Protein 3FG8 (pdb70)

Radius of gyration: 28.29 Å; Cα contacts (8 Å, |Δi|>4): 1380; chains: 6; bounding box: 75×80×68 Å

InterPro domains:
  IPR000014 PAS domain [PS50112] (116-186)
  IPR000014 PAS domain [SM00091] (118-184)
  IPR000014 PAS domain [cd00130] (130-193)
  IPR000160 GGDEF domain [PF00990] (242-393)
  IPR000160 GGDEF domain [PS50887] (269-399)
  IPR000160 GGDEF domain [SM00267] (231-398)
  IPR000160 GGDEF domain [TIGR00254] (240-396)
  IPR000160 GGDEF domain [cd01949] (243-396)
  IPR013655 PAS fold 3 [PF08447] (23-107)
  IPR013656 PAS fold 4 [PF08448] (124-224)
  IPR029787 Nucleotide cyclase [SSF55073] (247-397)
  IPR035965 PAS domain superfamily [SSF55785] (118-192)
  IPR043128 Reverse transcriptase/Diguanylate cyclase domain [G3DSA:3.30.70.270] (225-397)
  IPR052155 Bacterial biofilm regulation/maintenance [PTHR44757] (115-394)

B-factor: mean 17.03, std 8.34, range [2.69, 84.42]

Secondary structure (DSSP, 8-state):
----SSS-TT-B--B-TT-BB----HHHHHHHT--HHHHTTSBHHHH-GGGTTSHHHHHHHHHHHH---EEEEE--SSS---EEEEEEEETTEEEEEEEE-S--/---SSS-TT-B--B-TT-BB----HHHHHHHT--HHHHTTSBHHHHSGGGTTSHHHHHHHHHHHH---EEEEE--SSS---EEEEEEEETTEEEEEEEE-TT-/-----SSS-TT-B--B-TT-BB----HHHHHHHT--HHHHTTSBHHHHSGGGTTSHHHHHHHHHHHHSS-EEEEE--SSS---EEEEEEEETTEEEEEEEE--/----SSS-TT-B--B-TT-BB----HHHHHHHT--HHHHTTSBHHHH-GGGTTSHHHHHHHHHHHH-S-EEEEE--SSS---EEEEEEEETTEEEEEEEE-TT-/----SSS-TT-B--B-TT-BB----HHHHHHHT--HHHHTTSBHHHH-GGGTTSHHHHHHHHHHHH-S-EEEEE--SSS---EEEEEEE-SSSEEEEEEE---/---SSS-TT-B--B-TT-BB----HHHHHHHT--HHHHTTSBHHHHSGGGTTSHHHHHHHHHHHH---EEEEE--SSS---EEEEEEEETTEEEEEEEE-TT-

Solvent-accessible surface area: 30396 Å² total

Structure (mmCIF, N/CA/C/O backbone):
data_3FG8
#
_entry.id   3FG8
#
_cell.length_a   149.695
_cell.length_b   55.889
_cell.length_c   101.856
_cell.angle_alpha   90.00
_cell.angle_beta   132.61
_cell.angle_gamma   90.00
#
_symmetry.space_group_name_H-M   'C 1 2 1'
#
loop_
_entity.id
_entity.type
_entity.pdbx_description
1 polymer 'uncharacterized protein RHA05790'
2 non-polymer '(3R)-3-(phosphonooxy)butanoic acid'
3 water water
#
loop_
_atom_site.group_PDB
_atom_site.id
_atom_site.type_symbol
_atom_site.label_atom_id
_atom_site.label_alt_id
_atom_site.label_comp_id
_atom_site.label_asym_id
_atom_site.label_entity_id
_atom_site.label_seq_id
_atom_site.pdbx_PDB_ins_code
_atom_site.Cartn_x
_atom_site.Cartn_y
_atom_site.Cartn_z
_atom_site.occupancy
_atom_site.B_iso_or_equiv
_atom_site.auth_seq_id
_atom_site.auth_comp_id
_atom_site.auth_asym_id
_atom_site.auth_atom_id
_atom_site.pdbx_PDB_model_num
ATOM 1 N N . GLY A 1 13 ? 81.020 24.682 24.359 1.00 26.14 119 GLY A N 1
ATOM 2 C CA . GLY A 1 13 ? 80.288 23.369 24.537 1.00 24.17 119 GLY A CA 1
ATOM 3 C C . GLY A 1 13 ? 79.673 23.264 25.920 1.00 23.85 119 GLY A C 1
ATOM 4 O O . GLY A 1 13 ? 80.090 22.454 26.747 1.00 24.99 119 GLY A O 1
ATOM 5 N N . ARG A 1 14 ? 78.655 24.082 26.170 1.00 22.09 120 ARG A N 1
ATOM 6 C CA . ARG A 1 14 ? 78.135 24.279 27.509 1.00 19.57 120 ARG A CA 1
ATOM 7 C C . ARG A 1 14 ? 76.667 23.915 27.588 1.00 18.21 120 ARG A C 1
ATOM 8 O O . ARG A 1 14 ? 75.803 24.730 27.941 1.00 18.48 120 ARG A O 1
ATOM 16 N N . GLU A 1 15 ? 76.381 22.687 27.205 1.00 16.75 121 GLU A N 1
ATOM 17 C CA . GLU A 1 15 ? 75.007 22.223 27.205 1.00 15.06 121 GLU A CA 1
ATOM 18 C C . GLU A 1 15 ? 74.474 22.193 28.631 1.00 14.32 121 GLU A C 1
ATOM 19 O O . GLU A 1 15 ? 75.232 21.896 29.594 1.00 15.27 121 GLU A O 1
ATOM 25 N N . ASN A 1 16 ? 73.171 22.424 28.782 1.00 12.83 122 ASN A N 1
ATOM 26 C CA . ASN A 1 16 ? 72.505 22.368 30.070 1.00 12.65 122 ASN A CA 1
ATOM 27 C C . ASN A 1 16 ? 71.074 21.803 29.911 1.00 11.56 122 ASN A C 1
ATOM 28 O O . ASN A 1 16 ? 70.697 21.363 28.796 1.00 10.58 122 ASN A O 1
ATOM 33 N N . LEU A 1 17 ? 70.289 21.766 30.989 1.00 11.87 123 LEU A N 1
ATOM 34 C CA . LEU A 1 17 ? 68.962 21.151 30.927 1.00 12.06 123 LEU A CA 1
ATOM 35 C C . LEU A 1 17 ? 68.056 21.763 29.873 1.00 12.13 123 LEU A C 1
ATOM 36 O O . LEU A 1 17 ? 67.225 21.060 29.322 1.00 12.41 123 LEU A O 1
ATOM 41 N N . TYR A 1 18 ? 68.218 23.068 29.616 1.00 11.80 124 TYR A N 1
ATOM 42 C CA . TYR A 1 18 ? 67.422 23.749 28.599 1.00 11.08 124 TYR A CA 1
ATOM 43 C C . TYR A 1 18 ? 68.028 23.609 27.211 1.00 10.75 124 TYR A C 1
ATOM 44 O O . TYR A 1 18 ? 67.326 23.258 26.284 1.00 12.78 124 TYR A O 1
ATOM 53 N N . PHE A 1 19 ? 69.308 23.927 27.051 1.00 10.42 125 PHE A N 1
ATOM 54 C CA . PHE A 1 19 ? 69.933 23.762 25.744 1.00 9.65 125 PHE A CA 1
ATOM 55 C C . PHE A 1 19 ? 70.722 22.467 25.772 1.00 9.32 125 PHE A C 1
ATOM 56 O O . PHE A 1 19 ? 71.893 22.464 26.184 1.00 9.31 125 PHE A O 1
ATOM 64 N N . GLN A 1 20 ? 70.094 21.343 25.383 1.00 8.91 126 GLN A N 1
ATOM 65 C CA . GLN A 1 20 ? 70.727 20.056 25.590 1.00 8.84 126 GLN A CA 1
ATOM 66 C C . GLN A 1 20 ? 71.711 19.659 24.487 1.00 9.34 126 GLN A C 1
ATOM 67 O O . GLN A 1 20 ? 72.484 18.716 24.650 1.00 8.81 126 GLN A O 1
ATOM 73 N N . GLY A 1 21 ? 71.671 20.373 23.365 1.00 10.34 127 GLY A N 1
ATOM 74 C CA . GLY A 1 21 ? 72.555 20.073 22.226 1.00 12.13 127 GLY A CA 1
ATOM 75 C C . GLY A 1 21 ? 72.526 18.634 21.738 1.00 13.09 127 GLY A C 1
ATOM 76 O O . GLY A 1 21 ? 73.566 18.097 21.304 1.00 14.13 127 GLY A O 1
ATOM 77 N N . GLY A 1 22 ? 71.356 17.997 21.828 1.00 12.20 128 GLY A N 1
ATOM 78 C CA . GLY A 1 22 ? 71.187 16.606 21.359 1.00 13.77 128 GLY A CA 1
ATOM 79 C C . GLY A 1 22 ? 71.845 15.569 22.252 1.00 13.43 128 GLY A C 1
ATOM 80 O O . GLY A 1 22 ? 71.976 14.382 21.852 1.00 13.96 128 GLY A O 1
ATOM 81 N N . LEU A 1 23 ? 72.261 15.989 23.451 1.00 12.04 129 LEU A N 1
ATOM 82 C CA . LEU A 1 23 ? 72.962 15.079 24.374 1.00 10.72 129 LEU A CA 1
ATOM 83 C C . LEU A 1 23 ? 72.015 14.417 25.369 1.00 10.13 129 LEU A C 1
ATOM 84 O O . LEU A 1 23 ? 70.920 14.909 25.613 1.00 10.52 129 LEU A O 1
ATOM 89 N N . GLY A 1 24 ? 72.438 13.271 25.912 1.00 9.92 130 GLY A N 1
ATOM 90 C CA . GLY A 1 24 ? 71.682 12.606 26.976 1.00 9.82 130 GLY A CA 1
ATOM 91 C C . GLY A 1 24 ? 71.824 13.339 28.308 1.00 10.50 130 GLY A C 1
ATOM 92 O O . GLY A 1 24 ? 72.921 13.697 28.703 1.00 10.37 130 GLY A O 1
ATOM 93 N N . PHE A 1 25 ? 70.699 13.565 28.970 1.00 8.65 131 PHE A N 1
ATOM 94 C CA . PHE A 1 25 ? 70.658 14.312 30.244 1.00 9.75 131 PHE A CA 1
ATOM 95 C C . PHE A 1 25 ? 69.824 13.520 31.217 1.00 9.55 131 PHE A C 1
ATOM 96 O O . PHE A 1 25 ? 68.789 12.956 30.850 1.00 9.63 131 PHE A O 1
ATOM 112 N N . ALA A 1 27 ? 68.497 14.251 35.526 1.00 9.19 133 ALA A N 1
ATOM 113 C CA . ALA A 1 27 ? 68.564 15.046 36.747 1.00 9.71 133 ALA A CA 1
ATOM 114 C C . ALA A 1 27 ? 68.156 14.190 37.957 1.00 10.68 133 ALA A C 1
ATOM 115 O O . ALA A 1 27 ? 67.231 13.378 37.861 1.00 10.82 133 ALA A O 1
ATOM 117 N N . LEU A 1 28 ? 68.857 14.399 39.075 1.00 10.26 134 LEU A N 1
ATOM 118 C CA . LEU A 1 28 ? 68.624 13.686 40.323 1.00 9.27 134 LEU A CA 1
ATOM 119 C C . LEU A 1 28 ? 68.269 14.692 41.412 1.00 9.63 134 LEU A C 1
ATOM 120 O O . LEU A 1 28 ? 68.915 15.749 41.544 1.00 11.28 134 LEU A O 1
ATOM 125 N N . ASP A 1 29 ? 67.307 14.322 42.235 1.00 8.98 135 ASP A N 1
ATOM 126 C CA . ASP A 1 29 ? 66.989 15.110 43.411 1.00 10.56 135 ASP A CA 1
ATOM 127 C C . ASP A 1 29 ? 67.951 14.874 44.570 1.00 10.89 135 ASP A C 1
ATOM 128 O O . ASP A 1 29 ? 68.954 14.186 44.422 1.00 9.75 135 ASP A O 1
ATOM 133 N N A GLU A 1 30 ? 67.641 15.434 45.738 0.50 10.85 136 GLU A N 1
ATOM 134 N N B GLU A 1 30 ? 67.669 15.475 45.723 0.50 10.70 136 GLU A N 1
ATOM 135 C CA A GLU A 1 30 ? 68.539 15.340 46.890 0.50 11.86 136 GLU A CA 1
ATOM 136 C CA B GLU A 1 30 ? 68.582 15.338 46.848 0.50 11.56 136 GLU A CA 1
ATOM 137 C C A GLU A 1 30 ? 68.545 13.979 47.609 0.50 11.59 136 GLU A C 1
ATOM 138 C C B GLU A 1 30 ? 68.802 13.880 47.258 0.50 11.37 136 GLU A C 1
ATOM 139 O O A GLU A 1 30 ? 69.215 13.792 48.629 0.50 12.10 136 GLU A O 1
ATOM 140 O O B GLU A 1 30 ? 69.906 13.523 47.689 0.50 12.09 136 GLU A O 1
ATOM 151 N N . ASP A 1 31 ? 67.767 13.046 47.087 1.00 10.85 137 ASP A N 1
ATOM 152 C CA . ASP A 1 31 ? 67.810 11.666 47.505 1.00 10.98 137 ASP A CA 1
ATOM 153 C C . ASP A 1 31 ? 68.385 10.801 46.406 1.00 10.41 137 ASP A C 1
ATOM 154 O O . ASP A 1 31 ? 68.364 9.565 46.498 1.00 12.11 137 ASP A O 1
ATOM 159 N N . LEU A 1 32 ? 68.892 11.462 45.368 1.00 10.27 138 LEU A N 1
ATOM 160 C CA . LEU A 1 32 ? 69.425 10.826 44.170 1.00 11.26 138 LEU A CA 1
ATOM 161 C C . LEU A 1 32 ? 68.355 9.987 43.432 1.00 9.97 138 LEU A C 1
ATOM 162 O O . LEU A 1 32 ? 68.671 8.993 42.733 1.00 10.61 138 LEU A O 1
ATOM 167 N N . ARG A 1 33 ? 67.100 10.409 43.560 1.00 8.96 139 ARG A N 1
ATOM 168 C CA A ARG A 1 33 ? 66.009 9.838 42.776 0.50 9.66 139 ARG A CA 1
ATOM 169 C CA B ARG A 1 33 ? 66.016 9.823 42.769 0.50 9.76 139 ARG A CA 1
ATOM 170 C C . ARG A 1 33 ? 66.045 10.480 41.403 1.00 9.27 139 ARG A C 1
ATOM 171 O O . ARG A 1 33 ? 66.332 11.676 41.266 1.00 9.24 139 ARG A O 1
ATOM 186 N N . ILE A 1 34 ? 65.802 9.683 40.372 1.00 9.35 140 ILE A N 1
ATOM 187 C CA . ILE A 1 34 ? 65.741 10.207 39.004 1.00 9.35 140 ILE A CA 1
ATOM 188 C C . ILE A 1 34 ? 64.475 11.014 38.813 1.00 10.45 140 ILE A C 1
ATOM 189 O O . ILE A 1 34 ? 63.368 10.444 38.830 1.00 12.07 140 ILE A O 1
ATOM 194 N N . ILE A 1 35 ? 64.611 12.332 38.650 1.00 9.66 141 ILE A N 1
ATOM 195 C CA . ILE A 1 35 ? 63.453 13.189 38.493 1.00 10.75 141 ILE A CA 1
ATOM 196 C C . ILE A 1 35 ? 63.278 13.710 37.065 1.00 10.72 141 ILE A C 1
ATOM 197 O O . ILE A 1 35 ? 62.244 14.297 36.739 1.00 10.88 141 ILE A O 1
ATOM 202 N N . TYR A 1 36 ? 64.284 13.481 36.232 1.00 9.86 142 TYR A N 1
ATOM 203 C CA . TYR A 1 36 ? 64.205 13.902 34.840 1.00 10.55 142 TYR A CA 1
ATOM 204 C C . TYR A 1 36 ? 65.151 13.043 34.062 1.00 8.75 142 TYR A C 1
ATOM 205 O O . TYR A 1 36 ? 66.300 12.845 34.476 1.00 9.46 142 TYR A O 1
ATOM 214 N N A VAL A 1 37 ? 64.684 12.548 32.919 0.50 9.35 143 VAL A N 1
ATOM 215 N N B VAL A 1 37 ? 64.712 12.539 32.909 0.50 8.65 143 VAL A N 1
ATOM 216 C CA A VAL A 1 37 ? 65.552 11.855 31.971 0.50 9.95 143 VAL A CA 1
ATOM 217 C CA B VAL A 1 37 ? 65.637 11.838 32.000 0.50 8.32 143 VAL A CA 1
ATOM 218 C C A VAL A 1 37 ? 65.084 12.177 30.571 0.50 9.42 143 VAL A C 1
ATOM 219 C C B VAL A 1 37 ? 65.152 11.934 30.555 0.50 8.66 143 VAL A C 1
ATOM 220 O O A VAL A 1 37 ? 63.865 12.245 30.333 0.50 8.55 143 VAL A O 1
ATOM 221 O O B VAL A 1 37 ? 63.996 11.607 30.272 0.50 7.94 143 VAL A O 1
ATOM 228 N N . ASN A 1 38 ? 66.025 12.382 29.643 1.00 8.43 144 ASN A N 1
ATOM 229 C CA . ASN A 1 38 ? 65.603 12.590 28.258 1.00 9.18 144 ASN A CA 1
ATOM 230 C C . ASN A 1 38 ? 65.709 11.299 27.434 1.00 9.42 144 ASN A C 1
ATOM 231 O O . ASN A 1 38 ? 66.229 10.246 27.922 1.00 9.77 144 ASN A O 1
ATOM 236 N N . SER A 1 39 ? 65.207 11.334 26.212 1.00 8.92 145 SER A N 1
ATOM 237 C CA . SER A 1 39 ? 65.227 10.097 25.375 1.00 11.35 145 SER A CA 1
ATOM 238 C C . SER A 1 39 ? 66.626 9.599 25.067 1.00 10.57 145 SER A C 1
ATOM 239 O O . SER A 1 39 ? 66.857 8.374 25.026 1.00 10.90 145 SER A O 1
ATOM 242 N N . GLY A 1 40 ? 67.552 10.502 24.796 1.00 11.17 146 GLY A N 1
ATOM 243 C CA . GLY A 1 40 ? 68.929 10.042 24.490 1.00 10.92 146 GLY A CA 1
ATOM 244 C C . GLY A 1 40 ? 69.555 9.257 25.652 1.00 11.08 146 GLY A C 1
ATOM 245 O O . GLY A 1 40 ? 70.271 8.254 25.431 1.00 11.12 146 GLY A O 1
ATOM 246 N N . CYS A 1 41 ? 69.329 9.742 26.877 1.00 10.15 147 CYS A N 1
ATOM 247 C CA . CYS A 1 41 ? 69.808 9.058 28.094 1.00 10.68 147 CYS A CA 1
ATOM 248 C C . CYS A 1 41 ? 69.174 7.668 28.222 1.00 10.58 147 CYS A C 1
ATOM 249 O O . CYS A 1 41 ? 69.856 6.678 28.545 1.00 8.95 147 CYS A O 1
ATOM 252 N N . LEU A 1 42 ? 67.871 7.598 27.945 1.00 9.02 148 LEU A N 1
ATOM 253 C CA . LEU A 1 42 ? 67.147 6.293 28.036 1.00 8.74 148 LEU A CA 1
ATOM 254 C C . LEU A 1 42 ? 67.655 5.313 27.019 1.00 8.73 148 LEU A C 1
ATOM 255 O O . LEU A 1 42 ? 67.809 4.114 27.340 1.00 9.04 148 LEU A O 1
ATOM 260 N N . ARG A 1 43 ? 67.906 5.790 25.785 1.00 8.74 149 ARG A N 1
ATOM 261 C CA . ARG A 1 43 ? 68.428 4.874 24.755 1.00 8.54 149 ARG A CA 1
ATOM 262 C C . ARG A 1 43 ? 69.808 4.384 25.152 1.00 10.06 149 ARG A C 1
ATOM 263 O O . ARG A 1 43 ? 70.130 3.206 24.950 1.00 9.16 149 ARG A O 1
ATOM 271 N N . HIS A 1 44 ? 70.618 5.280 25.719 1.00 8.25 150 HIS A N 1
ATOM 272 C CA . HIS A 1 44 ? 71.974 4.915 26.163 1.00 9.61 150 HIS A CA 1
ATOM 273 C C . HIS A 1 44 ? 71.973 3.768 27.180 1.00 9.43 150 HIS A C 1
ATOM 274 O O . HIS A 1 44 ? 72.703 2.771 27.023 1.00 9.28 150 HIS A O 1
ATOM 281 N N . VAL A 1 45 ? 71.143 3.883 28.208 1.00 8.02 151 VAL A N 1
ATOM 282 C CA . VAL A 1 45 ? 71.057 2.824 29.205 1.00 10.48 151 VAL A CA 1
ATOM 283 C C . VAL A 1 45 ? 70.136 1.673 28.786 1.00 11.45 151 VAL A C 1
ATOM 284 O O . VAL A 1 45 ? 70.110 0.618 29.474 1.00 13.62 151 VAL A O 1
ATOM 288 N N A ARG A 1 46 ? 69.416 1.858 27.671 0.50 10.73 152 ARG A N 1
ATOM 289 N N B ARG A 1 46 ? 69.378 1.871 27.706 0.50 10.10 152 ARG A N 1
ATOM 290 C CA A ARG A 1 46 ? 68.504 0.860 27.053 0.50 10.73 152 ARG A CA 1
ATOM 291 C CA B ARG A 1 46 ? 68.489 0.844 27.154 0.50 9.66 152 ARG A CA 1
ATOM 292 C C A ARG A 1 46 ? 67.295 0.520 27.939 0.50 11.01 152 ARG A C 1
ATOM 293 C C B ARG A 1 46 ? 67.377 0.538 28.176 0.50 9.92 152 ARG A C 1
ATOM 294 O O A ARG A 1 46 ? 66.874 -0.637 28.012 0.50 10.70 152 ARG A O 1
ATOM 295 O O B ARG A 1 46 ? 67.146 -0.615 28.570 0.50 9.61 152 ARG A O 1
ATOM 310 N N A ARG A 1 47 ? 66.726 1.555 28.567 0.50 10.39 153 ARG A N 1
ATOM 311 N N B ARG A 1 47 ? 66.692 1.604 28.589 0.50 9.36 153 ARG A N 1
ATOM 312 C CA A ARG A 1 47 ? 65.600 1.418 29.504 0.50 11.23 153 ARG A CA 1
ATOM 313 C CA B ARG A 1 47 ? 65.606 1.524 29.567 0.50 10.33 153 ARG A CA 1
ATOM 314 C C A ARG A 1 47 ? 64.441 2.336 29.127 0.50 11.04 153 ARG A C 1
ATOM 315 C C B ARG A 1 47 ? 64.422 2.376 29.123 0.50 10.48 153 ARG A C 1
ATOM 316 O O A ARG A 1 47 ? 64.639 3.311 28.421 0.50 11.14 153 ARG A O 1
ATOM 317 O O B ARG A 1 47 ? 64.579 3.310 28.352 0.50 10.71 153 ARG A O 1
ATOM 332 N N . SER A 1 48 ? 63.233 2.042 29.616 1.00 11.90 154 SER A N 1
ATOM 333 C CA A SER A 1 48 ? 62.101 2.940 29.399 0.50 11.62 154 SER A CA 1
ATOM 334 C CA B SER A 1 48 ? 62.044 2.863 29.433 0.50 11.39 154 SER A CA 1
ATOM 335 C C . SER A 1 48 ? 62.008 3.960 30.529 1.00 11.87 154 SER A C 1
ATOM 336 O O . SER A 1 48 ? 62.527 3.755 31.624 1.00 13.70 154 SER A O 1
ATOM 341 N N . ARG A 1 49 ? 61.360 5.072 30.242 1.00 12.23 155 ARG A N 1
ATOM 342 C CA . ARG A 1 49 ? 61.219 6.161 31.219 1.00 12.94 155 ARG A CA 1
ATOM 343 C C . ARG A 1 49 ? 60.541 5.665 32.490 1.00 13.63 155 ARG A C 1
ATOM 344 O O . ARG A 1 49 ? 61.002 6.003 33.596 1.00 12.59 155 ARG A O 1
ATOM 352 N N . ASP A 1 50 ? 59.500 4.834 32.364 1.00 13.09 156 ASP A N 1
ATOM 353 C CA A ASP A 1 50 ? 58.773 4.309 33.533 0.50 14.41 156 ASP A CA 1
ATOM 354 C CA B ASP A 1 50 ? 58.822 4.407 33.593 0.50 14.17 156 ASP A CA 1
ATOM 355 C C . ASP A 1 50 ? 59.621 3.440 34.465 1.00 14.50 156 ASP A C 1
ATOM 356 O O . ASP A 1 50 ? 59.327 3.303 35.647 1.00 15.85 156 ASP A O 1
ATOM 365 N N . GLU A 1 51 ? 60.662 2.817 33.927 1.00 13.34 157 GLU A N 1
ATOM 366 C CA . GLU A 1 51 ? 61.573 2.002 34.728 1.00 14.87 157 GLU A CA 1
ATOM 367 C C . GLU A 1 51 ? 62.495 2.840 35.605 1.00 13.97 157 GLU A C 1
ATOM 368 O O . GLU A 1 51 ? 62.968 2.373 36.654 1.00 12.89 157 GLU A O 1
ATOM 374 N N . LEU A 1 52 ? 62.798 4.057 35.162 1.00 12.05 158 LEU A N 1
ATOM 375 C CA . LEU A 1 52 ? 63.779 4.879 35.886 1.00 11.92 158 LEU A CA 1
ATOM 376 C C . LEU A 1 52 ? 63.195 6.022 36.675 1.00 11.12 158 LEU A C 1
ATOM 377 O O . LEU A 1 52 ? 63.731 6.351 37.730 1.00 10.24 158 LEU A O 1
ATOM 382 N N . LEU A 1 53 ? 62.153 6.690 36.150 1.00 10.47 159 LEU A N 1
ATOM 383 C CA . LEU A 1 53 ? 61.633 7.897 36.844 1.00 10.58 159 LEU A CA 1
ATOM 384 C C . LEU A 1 53 ? 61.180 7.636 38.283 1.00 10.63 159 LEU A C 1
ATOM 385 O O . LEU A 1 53 ? 60.461 6.694 38.550 1.00 10.08 159 LEU A O 1
ATOM 390 N N . GLY A 1 54 ? 61.636 8.479 39.216 1.00 10.23 160 GLY A N 1
ATOM 391 C CA . GLY A 1 54 ? 61.313 8.332 40.612 1.00 11.62 160 GLY A CA 1
ATOM 392 C C . GLY A 1 54 ? 62.098 7.298 41.390 1.00 12.94 160 GLY A C 1
ATOM 393 O O . GLY A 1 54 ? 61.813 7.074 42.583 1.00 13.48 160 GLY A O 1
ATOM 394 N N . ARG A 1 55 ? 63.004 6.579 40.725 1.00 11.34 161 ARG A N 1
ATOM 395 C CA . ARG A 1 55 ? 63.784 5.559 41.414 1.00 12.27 161 ARG A CA 1
ATOM 396 C C . ARG A 1 55 ? 65.153 6.120 41.819 1.00 11.07 161 ARG A C 1
ATOM 397 O O . ARG A 1 55 ? 65.719 6.983 41.133 1.00 11.14 161 ARG A O 1
ATOM 405 N N . VAL A 1 56 ? 65.660 5.623 42.935 1.00 11.26 162 VAL A N 1
ATOM 406 C CA . VAL A 1 56 ? 67.002 5.960 43.388 1.00 10.99 162 VAL A CA 1
ATOM 407 C C . VAL A 1 56 ? 67.981 5.409 42.362 1.00 11.48 162 VAL A C 1
ATOM 408 O O . VAL A 1 56 ? 67.888 4.224 41.977 1.00 10.91 162 VAL A O 1
ATOM 412 N N . VAL A 1 57 ? 68.880 6.269 41.882 1.00 9.94 163 VAL A N 1
ATOM 413 C CA . VAL A 1 57 ? 69.720 5.956 40.721 1.00 11.92 163 VAL A CA 1
ATOM 414 C C . VAL A 1 57 ? 70.533 4.672 40.945 1.00 12.06 163 VAL A C 1
ATOM 415 O O . VAL A 1 57 ? 70.664 3.854 40.025 1.00 11.46 163 VAL A O 1
ATOM 419 N N . THR A 1 58 ? 71.065 4.491 42.149 1.00 11.78 164 THR A N 1
ATOM 420 C CA . THR A 1 58 ? 71.874 3.291 42.438 1.00 13.93 164 THR A CA 1
ATOM 421 C C . THR A 1 58 ? 71.052 2.017 42.430 1.00 14.22 164 THR A C 1
ATOM 422 O O . THR A 1 58 ? 71.604 0.896 42.309 1.00 15.80 164 THR A O 1
ATOM 426 N N . GLU A 1 59 ? 69.737 2.141 42.570 1.00 13.59 165 GLU A N 1
ATOM 427 C CA . GLU A 1 59 ? 68.910 0.946 42.590 1.00 13.26 165 GLU A CA 1
ATOM 428 C C . GLU A 1 59 ? 68.628 0.449 41.184 1.00 12.65 165 GLU A C 1
ATOM 429 O O . GLU A 1 59 ? 68.632 -0.766 40.929 1.00 12.37 165 GLU A O 1
ATOM 435 N N . VAL A 1 60 ? 68.389 1.380 40.275 1.00 9.44 166 VAL A N 1
ATOM 436 C CA . VAL A 1 60 ? 67.996 0.997 38.917 1.00 8.62 166 VAL A CA 1
ATOM 437 C C . VAL A 1 60 ? 69.173 0.983 37.983 1.00 7.56 166 VAL A C 1
ATOM 438 O O . VAL A 1 60 ? 69.102 0.319 36.970 1.00 7.16 166 VAL A O 1
ATOM 442 N N . LEU A 1 61 ? 70.244 1.715 38.332 1.00 6.88 167 LEU A N 1
ATOM 443 C CA . LEU A 1 61 ? 71.487 1.725 37.561 1.00 8.88 167 LEU A CA 1
ATOM 444 C C . LEU A 1 61 ? 72.674 1.271 38.453 1.00 8.16 167 LEU A C 1
ATOM 445 O O . LEU A 1 61 ? 73.589 2.027 38.694 1.00 8.25 167 LEU A O 1
ATOM 450 N N . PRO A 1 62 ? 72.646 0.015 38.941 1.00 8.32 168 PRO A N 1
ATOM 451 C CA . PRO A 1 62 ? 73.602 -0.336 40.021 1.00 7.40 168 PRO A CA 1
ATOM 452 C C . PRO A 1 62 ? 75.043 -0.404 39.473 1.00 8.30 168 PRO A C 1
ATOM 453 O O . PRO A 1 62 ? 75.996 -0.292 40.252 1.00 9.64 168 PRO A O 1
ATOM 457 N N . GLU A 1 63 ? 75.189 -0.513 38.155 1.00 6.90 169 GLU A N 1
ATOM 458 C CA . GLU A 1 63 ? 76.534 -0.549 37.545 1.00 6.87 169 GLU A CA 1
ATOM 459 C C . GLU A 1 63 ? 77.285 0.752 37.862 1.00 7.15 169 GLU A C 1
ATOM 460 O O . GLU A 1 63 ? 78.504 0.785 37.828 1.00 7.19 169 GLU A O 1
ATOM 466 N N . THR A 1 64 ? 76.552 1.828 38.137 1.00 7.95 170 THR A N 1
ATOM 467 C CA . THR A 1 64 ? 77.223 3.112 38.454 1.00 8.89 170 THR A CA 1
ATOM 468 C C . THR A 1 64 ? 77.874 3.163 39.823 1.00 9.82 170 THR A C 1
ATOM 469 O O . THR A 1 64 ? 78.777 3.967 40.045 1.00 10.30 170 THR A O 1
ATOM 473 N N A GLN A 1 65 ? 77.424 2.313 40.737 0.50 10.25 171 GLN A N 1
ATOM 474 N N B GLN A 1 65 ? 77.399 2.342 40.756 0.50 10.39 171 GLN A N 1
ATOM 475 C CA A GLN A 1 65 ? 77.997 2.304 42.097 0.50 11.15 171 GLN A CA 1
ATOM 476 C CA B GLN A 1 65 ? 78.032 2.300 42.091 0.50 11.43 171 GLN A CA 1
ATOM 477 C C A GLN A 1 65 ? 79.432 1.751 42.115 0.50 11.52 171 GLN A C 1
ATOM 478 C C B GLN A 1 65 ? 79.472 1.875 41.940 0.50 11.58 171 GLN A C 1
ATOM 479 O O A GLN A 1 65 ? 79.699 0.663 41.580 0.50 12.45 171 GLN A O 1
ATOM 480 O O B GLN A 1 65 ? 79.772 0.988 41.123 0.50 12.12 171 GLN A O 1
ATOM 491 N N . GLY A 1 66 ? 80.354 2.517 42.711 1.00 11.23 172 GLY A N 1
ATOM 492 C CA . GLY A 1 66 ? 81.767 2.158 42.765 1.00 11.13 172 GLY A CA 1
ATOM 493 C C . GLY A 1 66 ? 82.508 2.498 41.475 1.00 10.90 172 GLY A C 1
ATOM 494 O O . GLY A 1 66 ? 83.645 2.076 41.303 1.00 12.59 172 GLY A O 1
ATOM 495 N N . SER A 1 67 ? 81.855 3.215 40.558 1.00 9.40 173 SER A N 1
ATOM 496 C CA . SER A 1 67 ? 82.437 3.564 39.267 1.00 8.70 173 SER A CA 1
ATOM 497 C C . SER A 1 67 ? 82.905 5.027 39.309 1.00 8.34 173 SER A C 1
ATOM 498 O O . SER A 1 67 ? 82.711 5.703 40.306 1.00 8.63 173 SER A O 1
ATOM 501 N N . TYR A 1 68 ? 83.463 5.505 38.187 1.00 8.51 174 TYR A N 1
ATOM 502 C CA . TYR A 1 68 ? 83.901 6.907 38.059 1.00 7.79 174 TYR A CA 1
ATOM 503 C C . TYR A 1 68 ? 82.713 7.823 38.295 1.00 7.91 174 TYR A C 1
ATOM 504 O O . TYR A 1 68 ? 82.881 8.948 38.784 1.00 7.78 174 TYR A O 1
ATOM 513 N N . PHE A 1 69 ? 81.507 7.345 37.951 1.00 7.38 175 PHE A N 1
ATOM 514 C CA . PHE A 1 69 ? 80.304 8.165 38.002 1.00 7.73 175 PHE A CA 1
ATOM 515 C C . PHE A 1 69 ? 79.866 8.416 39.457 1.00 7.82 175 PHE A C 1
ATOM 516 O O . PHE A 1 69 ? 79.399 9.480 39.796 1.00 7.72 175 PHE A O 1
ATOM 524 N N . ASP A 1 70 ? 80.064 7.401 40.289 1.00 7.27 176 ASP A N 1
ATOM 525 C CA . ASP A 1 70 ? 79.829 7.461 41.732 1.00 8.06 176 ASP A CA 1
ATOM 526 C C . ASP A 1 70 ? 80.731 8.597 42.295 1.00 7.77 176 ASP A C 1
ATOM 527 O O . ASP A 1 70 ? 80.244 9.572 42.933 1.00 7.71 176 ASP A O 1
ATOM 532 N N . ALA A 1 71 ? 82.023 8.526 41.994 1.00 8.04 177 ALA A N 1
ATOM 533 C CA . ALA A 1 71 ? 82.991 9.540 42.470 1.00 7.49 177 ALA A CA 1
ATOM 534 C C . ALA A 1 71 ? 82.598 10.930 41.936 1.00 8.54 177 ALA A C 1
ATOM 535 O O . ALA A 1 71 ? 82.687 11.926 42.670 1.00 8.71 177 ALA A O 1
ATOM 537 N N . LEU A 1 72 ? 82.203 10.988 40.669 1.00 7.35 178 LEU A N 1
ATOM 538 C CA . LEU A 1 72 ? 81.867 12.263 40.026 1.00 8.26 178 LEU A CA 1
ATOM 539 C C . LEU A 1 72 ? 80.700 12.938 40.765 1.00 8.40 178 LEU A C 1
ATOM 540 O O . LEU A 1 72 ? 80.789 14.134 41.118 1.00 7.33 178 LEU A O 1
ATOM 545 N N . CYS A 1 73 ? 79.634 12.176 41.032 1.00 7.40 179 CYS A N 1
ATOM 546 C CA . CYS A 1 73 ? 78.454 12.723 41.734 1.00 8.27 179 CYS A CA 1
ATOM 547 C C . CYS A 1 73 ? 78.785 13.098 43.154 1.00 8.06 179 CYS A C 1
ATOM 548 O O . CYS A 1 73 ? 78.288 14.141 43.664 1.00 6.99 179 CYS A O 1
ATOM 551 N N . ARG A 1 74 ? 79.588 12.280 43.836 1.00 5.95 180 ARG A N 1
ATOM 552 C CA A ARG A 1 74 ? 79.949 12.611 45.212 0.50 6.78 180 ARG A CA 1
ATOM 553 C CA B ARG A 1 74 ? 79.968 12.602 45.213 0.50 6.68 180 ARG A CA 1
ATOM 554 C C . ARG A 1 74 ? 80.677 13.938 45.302 1.00 6.83 180 ARG A C 1
ATOM 555 O O . ARG A 1 74 ? 80.417 14.736 46.209 1.00 6.37 180 ARG A O 1
ATOM 570 N N A LYS A 1 75 ? 81.558 14.182 44.339 0.50 7.72 181 LYS A N 1
ATOM 571 N N B LYS A 1 75 ? 81.577 14.190 44.353 0.25 7.19 181 LYS A N 1
ATOM 572 N N C LYS A 1 75 ? 81.547 14.220 44.339 0.25 7.34 181 LYS A N 1
ATOM 573 C CA A LYS A 1 75 ? 82.322 15.409 44.342 0.50 8.00 181 LYS A CA 1
ATOM 574 C CA B LYS A 1 75 ? 82.313 15.450 44.320 0.25 7.26 181 LYS A CA 1
ATOM 575 C CA C LYS A 1 75 ? 82.304 15.459 44.389 0.25 7.40 181 LYS A CA 1
ATOM 576 C C A LYS A 1 75 ? 81.445 16.646 44.128 0.50 8.13 181 LYS A C 1
ATOM 577 C C B LYS A 1 75 ? 81.410 16.656 44.155 0.25 7.54 181 LYS A C 1
ATOM 578 C C C LYS A 1 75 ? 81.419 16.674 44.149 0.25 7.63 181 LYS A C 1
ATOM 579 O O A LYS A 1 75 ? 81.715 17.691 44.737 0.50 7.29 181 LYS A O 1
ATOM 580 O O B LYS A 1 75 ? 81.630 17.685 44.804 0.25 7.12 181 LYS A O 1
ATOM 581 O O C LYS A 1 75 ? 81.656 17.728 44.746 0.25 7.19 181 LYS A O 1
ATOM 597 N N . VAL A 1 76 ? 80.406 16.537 43.287 1.00 7.27 182 VAL A N 1
ATOM 598 C CA . VAL A 1 76 ? 79.443 17.643 43.082 1.00 7.95 182 VAL A CA 1
ATOM 599 C C . VAL A 1 76 ? 78.682 17.875 44.384 1.00 8.13 182 VAL A C 1
ATOM 600 O O . VAL A 1 76 ? 78.479 19.027 44.801 1.00 8.45 182 VAL A O 1
ATOM 604 N N . LEU A 1 77 ? 78.247 16.788 45.019 1.00 6.81 183 LEU A N 1
ATOM 605 C CA . LEU A 1 77 ? 77.474 16.949 46.265 1.00 7.52 183 LEU A CA 1
ATOM 606 C C . LEU A 1 77 ? 78.314 17.517 47.391 1.00 8.08 183 LEU A C 1
ATOM 607 O O . LEU A 1 77 ? 77.814 18.290 48.223 1.00 9.46 183 LEU A O 1
ATOM 612 N N . ALA A 1 78 ? 79.608 17.187 47.416 1.00 7.48 184 ALA A N 1
ATOM 613 C CA . ALA A 1 78 ? 80.475 17.628 48.521 1.00 8.67 184 ALA A CA 1
ATOM 614 C C . ALA A 1 78 ? 81.046 19.037 48.340 1.00 9.63 184 ALA A C 1
ATOM 615 O O . ALA A 1 78 ? 81.356 19.693 49.323 1.00 8.46 184 ALA A O 1
ATOM 617 N N . THR A 1 79 ? 81.162 19.494 47.088 1.00 11.49 185 THR A N 1
ATOM 618 C CA . THR A 1 79 ? 81.825 20.779 46.804 1.00 11.87 185 THR A CA 1
ATOM 619 C C . THR A 1 79 ? 80.922 21.838 46.173 1.00 12.31 185 THR A C 1
ATOM 620 O O . THR A 1 79 ? 81.267 23.043 46.201 1.00 12.46 185 THR A O 1
ATOM 624 N N . GLY A 1 80 ? 79.795 21.397 45.615 1.00 12.09 186 GLY A N 1
ATOM 625 C CA . GLY A 1 80 ? 78.920 22.180 44.722 1.00 12.83 186 GLY A CA 1
ATOM 626 C C . GLY A 1 80 ? 79.450 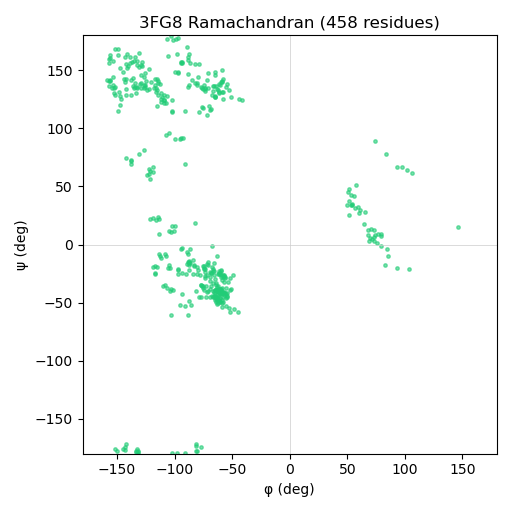22.533 43.331 1.00 13.08 186 GLY A C 1
ATOM 627 O O . GLY A 1 80 ? 78.768 23.201 42.516 1.00 14.87 186 GLY A O 1
ATOM 628 N N A ARG A 1 81 ? 80.664 22.105 43.043 0.50 12.16 187 ARG A N 1
ATOM 629 N N B ARG A 1 81 ? 80.681 22.106 43.048 0.50 12.06 187 ARG A N 1
ATOM 630 C CA A ARG A 1 81 ? 81.289 22.530 41.826 0.50 11.41 187 ARG A CA 1
ATOM 631 C CA B ARG A 1 81 ? 81.396 22.507 41.841 0.50 11.23 187 ARG A CA 1
ATOM 632 C C A ARG A 1 81 ? 80.993 21.521 40.748 0.50 11.05 187 ARG A C 1
ATOM 633 C C B ARG A 1 81 ? 81.207 21.500 40.733 0.50 10.90 187 ARG A C 1
ATOM 634 O O A ARG A 1 81 ? 80.725 20.352 41.033 0.50 10.01 187 ARG A O 1
ATOM 635 O O B ARG A 1 81 ? 81.305 20.296 40.974 0.50 9.64 187 ARG A O 1
ATOM 650 N N . GLU A 1 82 ? 81.015 22.015 39.519 1.00 10.50 188 GLU A N 1
ATOM 651 C CA . GLU A 1 82 ? 80.850 21.199 38.323 1.00 9.79 188 GLU A CA 1
ATOM 652 C C . GLU A 1 82 ? 82.088 20.325 38.181 1.00 10.37 188 GLU A C 1
ATOM 653 O O . GLU A 1 82 ? 83.221 20.792 38.455 1.00 8.90 188 GLU A O 1
ATOM 659 N N . GLN A 1 83 ? 81.858 19.083 37.755 1.00 9.96 189 GLN A N 1
ATOM 660 C CA . GLN A 1 83 ? 82.921 18.098 37.510 1.00 11.31 189 GLN A CA 1
ATOM 661 C C . GLN A 1 83 ? 82.765 17.554 36.114 1.00 11.68 189 GLN A C 1
ATOM 662 O O . GLN A 1 83 ? 81.642 17.371 35.645 1.00 10.73 189 GLN A O 1
ATOM 668 N N . GLN A 1 84 ? 83.890 17.282 35.458 1.00 11.97 190 GLN A N 1
ATOM 669 C CA . GLN A 1 84 ? 83.887 16.746 34.113 1.00 15.21 190 GLN A CA 1
ATOM 670 C C . GLN A 1 84 ? 85.030 15.742 33.995 1.00 14.97 190 GLN A C 1
ATOM 671 O O . GLN A 1 84 ? 86.127 15.957 34.564 1.00 15.33 190 GLN A O 1
ATOM 677 N N . THR A 1 85 ? 84.785 14.659 33.257 1.00 14.58 191 THR A N 1
ATOM 678 C CA . THR A 1 85 ? 85.800 13.637 33.082 1.00 14.34 191 THR A CA 1
ATOM 679 C C . THR A 1 85 ? 85.630 12.948 31.730 1.00 14.58 191 THR A C 1
ATOM 680 O O . THR A 1 85 ? 84.526 12.924 31.156 1.00 14.15 191 THR A O 1
ATOM 684 N N A ARG A 1 86 ? 86.720 12.390 31.217 0.50 13.47 192 ARG A N 1
ATOM 685 N N B ARG A 1 86 ? 86.734 12.434 31.197 0.50 13.44 192 ARG A N 1
ATOM 686 C CA A ARG A 1 86 ? 86.676 11.668 29.959 0.50 13.16 192 ARG A CA 1
ATOM 687 C CA B ARG A 1 86 ? 86.679 11.626 29.992 0.50 13.14 192 ARG A CA 1
ATOM 688 C C A ARG A 1 86 ? 87.024 10.213 30.266 0.50 12.52 192 ARG A C 1
ATOM 689 C C B ARG A 1 86 ? 86.983 10.202 30.370 0.50 12.48 192 ARG A C 1
ATOM 690 O O A ARG A 1 86 ? 88.099 9.936 30.797 0.50 12.10 192 ARG A O 1
ATOM 691 O O B ARG A 1 86 ? 87.998 9.927 31.023 0.50 11.94 192 ARG A O 1
ATOM 706 N N . VAL A 1 87 ? 86.095 9.301 29.974 1.00 11.75 193 VAL A N 1
ATOM 707 C CA . VAL A 1 87 ? 86.195 7.904 30.404 1.00 12.64 193 VAL A CA 1
ATOM 708 C C . VAL A 1 87 ? 85.614 6.986 29.326 1.00 12.30 193 VAL A C 1
ATOM 709 O O . VAL A 1 87 ? 84.892 7.440 28.430 1.00 12.18 193 VAL A O 1
ATOM 713 N N . ASP A 1 88 ? 85.949 5.700 29.398 1.00 13.05 194 ASP A N 1
ATOM 714 C CA A ASP A 1 88 ? 85.225 4.699 28.610 0.70 12.45 194 ASP A CA 1
ATOM 715 C CA B ASP A 1 88 ? 85.220 4.673 28.640 0.30 12.66 194 ASP A CA 1
ATOM 716 C C . ASP A 1 88 ? 83.825 4.543 29.229 1.00 12.21 194 ASP A C 1
ATOM 717 O O . ASP A 1 88 ? 83.663 4.511 30.448 1.00 12.34 194 ASP A O 1
ATOM 726 N N . SER A 1 89 ? 82.803 4.454 28.378 1.00 11.77 195 SER A N 1
ATOM 727 C CA . SER A 1 89 ? 81.417 4.339 28.854 1.00 11.26 195 SER A CA 1
ATOM 728 C C . SER A 1 89 ? 81.124 3.020 29.586 1.00 11.65 195 SER A C 1
ATOM 729 O O . SER A 1 89 ? 81.533 1.964 29.128 1.00 10.42 195 SER A O 1
ATOM 732 N N . LEU A 1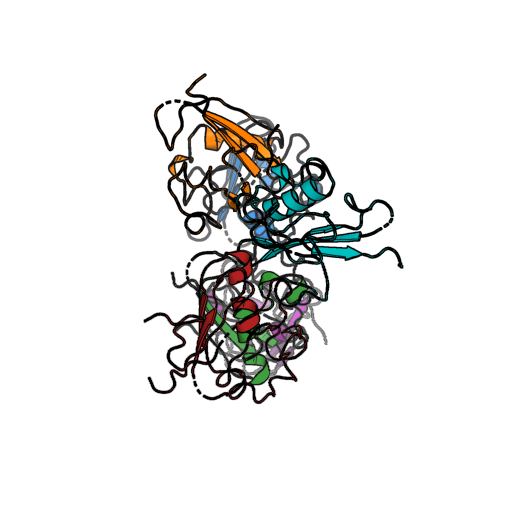 90 ? 80.406 3.100 30.715 1.00 12.25 196 LEU A N 1
ATOM 733 C CA . LEU A 1 90 ? 79.917 1.931 31.435 1.00 13.67 196 LEU A CA 1
ATOM 734 C C . LEU A 1 90 ? 78.875 1.188 30.632 1.00 13.63 196 LEU A C 1
ATOM 735 O O . LEU A 1 90 ? 78.914 -0.042 30.538 1.00 11.76 196 LEU A O 1
ATOM 740 N N . TYR A 1 91 ? 77.937 1.927 30.043 1.00 13.21 197 TYR A N 1
ATOM 741 C CA . TYR A 1 91 ? 76.819 1.283 29.365 1.00 13.19 197 TYR A CA 1
ATOM 742 C C . TYR A 1 91 ? 77.077 0.959 27.893 1.00 14.29 197 TYR A C 1
ATOM 743 O O . TYR A 1 91 ? 76.359 0.139 27.304 1.00 15.00 197 TYR A O 1
ATOM 752 N N . SER A 1 92 ? 78.119 1.564 27.320 1.00 13.88 198 SER A N 1
ATOM 753 C CA . SER A 1 92 ? 78.517 1.280 25.920 1.00 15.40 198 SER A CA 1
ATOM 754 C C . SER A 1 92 ? 80.069 1.175 25.835 1.00 14.78 198 SER A C 1
ATOM 755 O O . SER A 1 92 ? 80.725 2.034 25.272 1.00 15.38 198 SER A O 1
ATOM 758 N N . PRO A 1 93 ? 80.663 0.114 26.415 1.00 15.43 199 PRO A N 1
ATOM 759 C CA . PRO A 1 93 ? 82.126 -0.064 26.390 1.00 14.78 199 PRO A CA 1
ATOM 760 C C . PRO A 1 93 ? 82.673 0.022 24.956 1.00 14.00 199 PRO A C 1
ATOM 761 O O . PRO A 1 93 ? 82.085 -0.517 24.020 1.00 13.72 199 PRO A O 1
ATOM 765 N N . GLY A 1 94 ? 83.741 0.791 24.814 1.00 14.14 200 GLY A N 1
ATOM 766 C CA . GLY A 1 94 ? 84.370 1.053 23.534 1.00 14.10 200 GLY A CA 1
ATOM 767 C C . GLY A 1 94 ? 83.946 2.431 23.074 1.00 14.17 200 GLY A C 1
ATOM 768 O O . GLY A 1 94 ? 84.496 2.968 22.125 1.00 13.91 200 GLY A O 1
ATOM 777 N N . THR A 1 96 ? 84.126 6.190 23.896 1.00 12.41 202 THR A N 1
ATOM 778 C CA . THR A 1 96 ? 84.753 7.213 24.722 1.00 12.60 202 THR A CA 1
ATOM 779 C C . THR A 1 96 ? 83.720 8.311 24.962 1.00 11.14 202 THR A C 1
ATOM 780 O O . THR A 1 96 ? 83.126 8.816 24.005 1.00 11.64 202 THR A O 1
ATOM 782 N N . ILE A 1 97 ? 83.497 8.678 26.223 1.00 10.49 203 ILE A N 1
ATOM 783 C CA . ILE A 1 97 ? 82.529 9.738 26.512 1.00 11.44 203 ILE A CA 1
ATOM 784 C C . ILE A 1 97 ? 83.138 10.823 27.414 1.00 12.48 203 ILE A C 1
ATOM 785 O O . ILE A 1 97 ? 84.094 10.570 28.158 1.00 12.93 203 ILE A O 1
ATOM 790 N N . GLU A 1 98 ? 82.594 12.025 27.302 1.00 12.64 204 GLU A N 1
ATOM 791 C CA . GLU A 1 98 ? 82.878 13.068 28.274 1.00 12.12 204 GLU A CA 1
ATOM 792 C C . GLU A 1 98 ? 81.625 13.221 29.115 1.00 11.53 204 GLU A C 1
ATOM 793 O O . GLU A 1 98 ? 80.534 13.400 28.580 1.00 11.79 204 GLU A O 1
ATOM 799 N N . VAL A 1 99 ? 81.773 13.151 30.438 1.00 10.38 205 VAL A N 1
ATOM 800 C CA . VAL A 1 99 ? 80.618 13.156 31.357 1.00 9.95 205 VAL A CA 1
ATOM 801 C C . VAL A 1 99 ? 80.748 14.407 32.236 1.00 10.44 205 VAL A C 1
ATOM 802 O O . VAL A 1 99 ? 81.839 14.695 32.735 1.00 10.42 205 VAL A O 1
ATOM 806 N N . THR A 1 100 ? 79.645 15.123 32.407 1.00 9.03 206 THR A N 1
ATOM 807 C CA . THR A 1 100 ? 79.633 16.391 33.166 1.00 9.81 206 THR A CA 1
ATOM 808 C C . THR A 1 100 ? 78.543 16.227 34.239 1.00 9.86 206 THR A C 1
ATOM 809 O O . THR A 1 100 ? 77.424 15.762 33.963 1.00 10.89 206 THR A O 1
ATOM 813 N N . ALA A 1 101 ? 78.847 16.663 35.442 1.00 8.81 207 ALA A N 1
ATOM 814 C CA . ALA A 1 101 ? 77.870 16.675 36.514 1.00 8.91 207 ALA A CA 1
ATOM 815 C C . ALA A 1 101 ? 77.922 18.033 37.202 1.00 8.99 207 ALA A C 1
ATOM 816 O O . ALA A 1 101 ? 79.006 18.517 37.512 1.00 9.94 207 ALA A O 1
ATOM 818 N N . ALA A 1 102 ? 76.757 18.620 37.456 1.00 8.66 208 ALA A N 1
ATOM 819 C CA . ALA A 1 102 ? 76.732 19.955 38.074 1.00 9.65 208 ALA A CA 1
ATOM 820 C C . ALA A 1 102 ? 75.454 20.139 38.820 1.00 10.63 208 ALA A C 1
ATOM 821 O O . ALA A 1 102 ? 74.453 19.504 38.524 1.00 10.45 208 ALA A O 1
ATOM 823 N N . ALA A 1 103 ? 75.462 21.055 39.769 1.00 10.31 209 ALA A N 1
ATOM 824 C CA . ALA A 1 103 ? 74.241 21.366 40.465 1.00 11.52 209 ALA A CA 1
ATOM 825 C C . ALA A 1 103 ? 73.505 22.401 39.609 1.00 13.04 209 ALA A C 1
ATOM 826 O O . ALA A 1 103 ? 74.122 23.322 39.078 1.00 12.91 209 ALA A O 1
ATOM 828 N N . ASP A 1 104 ? 72.193 22.285 39.528 1.00 14.07 210 ASP A N 1
ATOM 829 C CA . ASP A 1 104 ? 71.422 23.314 38.852 1.00 17.68 210 ASP A CA 1
ATOM 830 C C . ASP A 1 104 ? 70.105 23.317 39.607 1.00 19.17 210 ASP A C 1
ATOM 831 O O . ASP A 1 104 ? 69.400 22.323 39.563 1.00 19.23 210 ASP A O 1
ATOM 836 N N A SER A 1 105 ? 69.797 24.427 40.286 0.50 19.85 211 SER A N 1
ATOM 837 N N B SER A 1 105 ? 69.812 24.393 40.340 0.50 20.00 211 SER A N 1
ATOM 838 C CA A SER A 1 105 ? 68.608 24.568 41.175 0.50 20.85 211 SER A CA 1
ATOM 839 C CA B SER A 1 105 ? 68.554 24.502 41.119 0.50 21.07 211 SER A CA 1
ATOM 840 C C A SER A 1 105 ? 68.292 23.421 42.138 0.50 20.97 211 SER A C 1
ATOM 841 C C B SER A 1 105 ? 68.259 23.447 42.194 0.50 21.07 211 SER A C 1
ATOM 842 O O A SER A 1 105 ? 67.178 22.899 42.139 0.50 21.79 211 SER A O 1
ATOM 843 O O B SER A 1 105 ? 67.116 23.014 42.333 0.50 21.77 211 SER A O 1
ATOM 848 N N . GLY A 1 106 ? 69.252 23.040 42.969 1.00 21.30 212 GLY A N 1
ATOM 849 C CA . GLY A 1 106 ? 69.012 22.003 43.971 1.00 21.21 212 GLY A CA 1
ATOM 850 C C . GLY A 1 106 ? 69.040 20.596 43.383 1.00 20.29 212 GLY A C 1
ATOM 851 O O . GLY A 1 106 ? 69.183 19.630 44.153 1.00 21.12 212 GLY A O 1
ATOM 852 N N . ALA A 1 107 ? 68.964 20.476 42.044 1.00 18.97 213 ALA A N 1
ATOM 853 C CA . ALA A 1 107 ? 69.138 19.157 41.399 1.00 15.61 213 ALA A CA 1
ATOM 854 C C . ALA A 1 107 ? 70.579 18.945 40.965 1.00 14.68 213 ALA A C 1
ATOM 855 O O . ALA A 1 107 ? 71.344 19.894 40.733 1.00 14.36 213 ALA A O 1
ATOM 857 N N . LEU A 1 108 ? 70.929 17.679 40.846 1.00 11.40 214 LEU A N 1
ATOM 858 C CA . LEU A 1 108 ? 72.210 17.299 40.351 1.00 9.94 214 LEU A CA 1
ATOM 859 C C . LEU A 1 108 ? 71.974 16.878 38.892 1.00 10.14 214 LEU A C 1
ATOM 860 O O . LEU A 1 108 ? 71.246 15.910 38.635 1.00 11.01 214 LEU A O 1
ATOM 865 N N . VAL A 1 109 ? 72.549 17.631 37.957 1.00 8.17 215 VAL A N 1
ATOM 866 C CA . VAL A 1 109 ? 72.254 17.421 36.547 1.00 8.14 215 VAL A CA 1
ATOM 867 C C . VAL A 1 109 ? 73.487 16.814 35.881 1.00 8.02 215 VAL A C 1
ATOM 868 O O . VAL A 1 109 ? 74.572 17.366 35.978 1.00 8.66 215 VAL A O 1
ATOM 872 N N . VAL A 1 110 ? 73.291 15.699 35.164 1.00 7.89 216 VAL A N 1
ATOM 873 C CA A VAL A 1 110 ? 74.380 14.997 34.498 0.50 8.85 216 VAL A CA 1
ATOM 874 C CA B VAL A 1 110 ? 74.404 15.045 34.475 0.50 8.27 216 VAL A CA 1
ATOM 875 C C . VAL A 1 110 ? 74.100 14.893 33.007 1.00 9.51 216 VAL A C 1
ATOM 876 O O . VAL A 1 110 ? 72.943 14.674 32.619 1.00 9.46 216 VAL A O 1
ATOM 883 N N . HIS A 1 111 ? 75.143 15.050 32.191 1.00 10.23 217 HIS A N 1
ATOM 884 C CA . HIS A 1 111 ? 75.011 14.786 30.754 1.00 11.65 217 HIS A CA 1
ATOM 885 C C . HIS A 1 111 ? 76.273 14.106 30.238 1.00 11.17 217 HIS A C 1
ATOM 886 O O . HIS A 1 111 ? 77.327 14.131 30.905 1.00 11.23 217 HIS A O 1
ATOM 893 N N . PHE A 1 112 ? 76.198 13.498 29.053 1.00 11.38 218 PHE A N 1
ATOM 894 C CA . PHE A 1 112 ? 77.395 12.902 28.511 1.00 11.34 218 PHE A CA 1
ATOM 895 C C . PHE A 1 112 ? 77.402 13.127 27.016 1.00 11.60 218 PHE A C 1
ATOM 896 O O . PHE A 1 112 ? 76.347 13.359 26.392 1.00 10.66 218 PHE A O 1
ATOM 904 N N . ARG A 1 113 ? 78.603 13.105 26.474 1.00 11.67 219 ARG A N 1
ATOM 905 C CA . ARG A 1 113 ? 78.806 13.321 25.038 1.00 13.04 219 ARG A CA 1
ATOM 906 C C . ARG A 1 113 ? 79.760 12.256 24.509 1.00 13.83 219 ARG A C 1
ATOM 907 O O . ARG A 1 113 ? 80.804 12.029 25.097 1.00 14.05 219 ARG A O 1
ATOM 915 N N . ASP A 1 114 ? 79.382 11.601 23.410 1.00 15.83 220 ASP A N 1
ATOM 916 C CA . ASP A 1 114 ? 80.253 10.626 22.733 1.00 17.93 220 ASP A CA 1
ATOM 917 C C . ASP A 1 114 ? 81.429 11.338 22.094 1.00 18.66 220 ASP A C 1
ATOM 918 O O . ASP A 1 114 ? 81.244 12.180 21.212 1.00 20.32 220 ASP A O 1
ATOM 923 N N . VAL A 1 115 ? 82.637 11.027 22.554 1.00 19.24 221 VAL A N 1
ATOM 924 C CA . VAL A 1 115 ? 83.835 11.645 22.003 1.00 21.21 221 VAL A CA 1
ATOM 925 C C . VAL A 1 115 ? 84.725 10.621 21.295 1.00 22.83 221 VAL A C 1
ATOM 926 O O . VAL A 1 115 ? 85.924 10.831 21.163 1.00 22.35 221 VAL A O 1
ATOM 930 N N . THR A 1 116 ? 84.132 9.513 20.846 1.00 25.17 222 THR A N 1
ATOM 931 C CA . THR A 1 116 ? 84.932 8.402 20.296 1.00 28.26 222 THR A CA 1
ATOM 932 C C . THR A 1 116 ? 85.746 8.870 19.076 1.00 31.56 222 THR A C 1
ATOM 933 O O . THR A 1 116 ? 86.910 8.479 18.914 1.00 31.69 222 THR A O 1
ATOM 937 N N . ALA A 1 117 ? 85.148 9.724 18.243 1.00 35.69 223 ALA A N 1
ATOM 938 C CA . ALA A 1 117 ? 85.891 10.359 17.134 1.00 39.74 223 ALA A CA 1
ATOM 939 C C . ALA A 1 117 ? 86.516 11.702 17.554 1.00 42.22 223 ALA A C 1
ATOM 940 O O . ALA A 1 117 ? 86.081 12.782 17.111 1.00 43.63 223 ALA A O 1
ATOM 942 N N . GLU A 1 118 ? 87.526 11.638 18.415 1.00 44.26 224 GLU A N 1
ATOM 943 C CA . GLU A 1 118 ? 88.285 12.838 18.791 1.00 46.01 224 GLU A CA 1
ATOM 944 C C . GLU A 1 118 ? 89.750 12.485 19.005 1.00 46.50 224 GLU A C 1
ATOM 945 O O . GLU A 1 118 ? 90.070 11.376 19.448 1.00 47.71 224 GLU A O 1
ATOM 951 N N . ARG B 1 14 ? 44.208 31.167 37.291 1.00 20.90 120 ARG B N 1
ATOM 952 C CA . ARG B 1 14 ? 44.600 29.737 37.368 1.00 21.03 120 ARG B CA 1
ATOM 953 C C . ARG B 1 14 ? 44.450 29.031 36.009 1.00 20.86 120 ARG B C 1
ATOM 954 O O . ARG B 1 14 ? 44.043 27.877 35.944 1.00 21.35 120 ARG B O 1
ATOM 956 N N . GLU B 1 15 ? 44.800 29.729 34.929 1.00 20.72 121 GLU B N 1
ATOM 957 C CA . GLU B 1 15 ? 44.772 29.136 33.588 1.00 19.27 121 GLU B CA 1
ATOM 958 C C . GLU B 1 15 ? 45.655 27.877 33.416 1.00 18.77 121 GLU B C 1
ATOM 959 O O . GLU B 1 15 ? 46.773 27.774 33.967 1.00 18.08 121 GLU B O 1
ATOM 965 N N . ASN B 1 16 ? 45.152 26.918 32.640 1.00 16.54 122 ASN B N 1
ATOM 966 C CA . ASN B 1 16 ? 45.897 25.702 32.315 1.00 16.35 122 ASN B CA 1
ATOM 967 C C . ASN B 1 16 ? 45.596 25.299 30.889 1.00 15.41 122 ASN B C 1
ATOM 968 O O . ASN B 1 16 ? 44.862 26.040 30.202 1.00 14.20 122 ASN B O 1
ATOM 973 N N . LEU B 1 17 ? 46.138 24.159 30.435 1.00 14.25 123 LEU B N 1
ATOM 974 C CA . LEU B 1 17 ? 45.956 23.760 29.030 1.00 14.06 123 LEU B CA 1
ATOM 975 C C . LEU B 1 17 ? 44.492 23.658 28.599 1.00 13.43 123 LEU B C 1
ATOM 976 O O . LEU B 1 17 ? 44.198 23.864 27.431 1.00 12.97 123 LEU B O 1
ATOM 981 N N . TYR B 1 18 ? 43.578 23.349 29.517 1.00 12.87 124 TYR B N 1
ATOM 982 C CA . TYR B 1 18 ? 42.184 23.199 29.123 1.00 12.15 124 TYR B CA 1
ATOM 983 C C . TYR B 1 18 ? 41.425 24.517 29.234 1.00 13.63 124 TYR B C 1
ATOM 984 O O . TYR B 1 18 ? 40.778 24.930 28.277 1.00 14.86 124 TYR B O 1
ATOM 993 N N . PHE B 1 19 ? 41.474 25.167 30.397 1.00 14.38 125 PHE B N 1
ATOM 994 C CA . PHE B 1 19 ? 40.918 26.523 30.563 1.00 14.68 125 PHE B CA 1
ATOM 995 C C . PHE B 1 19 ? 42.011 27.557 30.380 1.00 14.28 125 PHE B C 1
ATOM 996 O O . PHE B 1 19 ? 42.707 27.935 31.332 1.00 15.01 125 PHE B O 1
ATOM 1004 N N . GLN B 1 20 ? 42.178 28.008 29.146 1.00 12.80 126 GLN B N 1
ATOM 1005 C CA . GLN B 1 20 ? 43.301 28.886 28.818 1.00 11.55 126 GLN B CA 1
ATOM 1006 C C . GLN B 1 20 ? 43.098 30.369 29.124 1.00 12.95 126 GLN B C 1
ATOM 1007 O O . GLN B 1 20 ? 44.072 31.146 29.131 1.00 11.88 126 GLN B O 1
ATOM 1013 N N . GLY B 1 21 ? 41.842 30.767 29.313 1.00 13.18 127 GLY B N 1
ATOM 1014 C CA . GLY B 1 21 ? 41.540 32.164 29.625 1.00 14.06 127 GLY B CA 1
ATOM 1015 C C . GLY B 1 21 ? 42.064 33.121 28.576 1.00 14.43 127 GLY B C 1
ATOM 1016 O O . GLY B 1 21 ? 42.432 34.250 28.894 1.00 14.90 127 GLY B O 1
ATOM 1017 N N . GLY B 1 22 ? 42.112 32.676 27.327 1.00 13.93 128 GLY B N 1
ATOM 1018 C CA . GLY B 1 22 ? 42.591 33.519 26.229 1.00 15.06 128 GLY B CA 1
ATOM 1019 C C . GLY B 1 22 ? 44.082 33.864 26.249 1.00 15.80 128 GLY B C 1
ATOM 1020 O O . GLY B 1 22 ? 44.529 34.746 25.479 1.00 15.21 128 GLY B O 1
ATOM 1021 N N . LEU B 1 23 ? 44.848 33.163 27.096 1.00 14.66 129 LEU B N 1
ATOM 1022 C CA . LEU B 1 23 ? 46.306 33.322 27.164 1.00 14.88 129 LEU B CA 1
ATOM 1023 C C . LEU B 1 23 ? 47.033 32.441 26.170 1.00 14.26 129 LEU B C 1
ATOM 1024 O O . LEU B 1 23 ? 46.499 31.400 25.748 1.00 13.73 129 LEU B O 1
ATOM 1029 N N . GLY B 1 24 ? 48.254 32.861 25.819 1.00 13.48 130 GLY B N 1
ATOM 1030 C CA . GLY B 1 24 ? 49.132 32.074 24.945 1.00 11.88 130 GLY B CA 1
ATOM 1031 C C . GLY B 1 24 ? 49.726 30.930 25.746 1.00 12.30 130 GLY B C 1
ATOM 1032 O O . GLY B 1 24 ? 50.174 31.135 26.881 1.00 11.47 130 GLY B O 1
ATOM 1033 N N . PHE B 1 25 ? 49.716 29.732 25.150 1.00 11.07 131 PHE B N 1
ATOM 1034 C CA . PHE B 1 25 ? 50.197 28.508 25.833 1.00 11.14 131 PHE B CA 1
ATOM 1035 C C . PHE B 1 25 ? 51.100 27.762 24.875 1.00 11.30 131 PHE B C 1
ATOM 1036 O O . PHE B 1 25 ? 50.825 27.729 23.672 1.00 10.33 131 PHE B O 1
ATOM 1052 N N . ALA B 1 27 ? 53.354 23.812 25.060 1.00 10.86 133 ALA B N 1
ATOM 1053 C CA . ALA B 1 27 ? 53.798 22.677 25.882 1.00 10.96 133 ALA B CA 1
ATOM 1054 C C . ALA B 1 27 ? 54.999 22.052 25.204 1.00 9.70 133 ALA B C 1
ATOM 1055 O O . ALA B 1 27 ? 55.020 21.902 23.970 1.00 9.54 133 ALA B O 1
ATOM 1057 N N . LEU B 1 28 ? 55.956 21.665 26.047 1.00 9.84 134 LEU B N 1
ATOM 1058 C CA . LEU B 1 28 ? 57.190 21.017 25.599 1.00 9.76 134 LEU B CA 1
ATOM 1059 C C . LEU B 1 28 ? 57.214 19.594 26.136 1.00 9.80 134 LEU B C 1
ATOM 1060 O O . LEU B 1 28 ? 56.871 19.356 27.293 1.00 9.95 134 LEU B O 1
ATOM 1065 N N . ASP B 1 29 ? 57.681 18.664 25.317 1.00 9.54 135 ASP B N 1
ATOM 1066 C CA . ASP B 1 29 ? 57.872 17.275 25.803 1.00 8.90 135 ASP B CA 1
ATOM 1067 C C . ASP B 1 29 ? 59.190 17.069 26.574 1.00 8.99 135 ASP B C 1
ATOM 1068 O O . ASP B 1 29 ? 59.917 18.029 26.900 1.00 7.67 135 ASP B O 1
ATOM 1073 N N . GLU B 1 30 ? 59.498 15.801 26.885 1.00 8.96 136 GLU B N 1
ATOM 1074 C CA . GLU B 1 30 ? 60.643 15.534 27.749 1.00 10.79 136 GLU B CA 1
ATOM 1075 C C . GLU B 1 30 ? 61.948 15.808 27.053 1.00 10.15 136 GLU B C 1
ATOM 1076 O O . GLU B 1 30 ? 62.955 15.938 27.720 1.00 13.09 136 GLU B O 1
ATOM 1082 N N . ASP B 1 31 ? 61.934 15.932 25.734 1.00 8.65 137 ASP B N 1
ATOM 1083 C CA . ASP B 1 31 ? 63.131 16.308 24.967 1.00 8.42 137 ASP B CA 1
ATOM 1084 C C . ASP B 1 31 ? 63.105 17.781 24.542 1.00 8.88 137 ASP B C 1
ATOM 1085 O O . ASP B 1 31 ? 63.893 18.207 23.664 1.00 10.11 137 ASP B O 1
ATOM 1090 N N . LEU B 1 32 ? 62.226 18.529 25.192 1.00 7.41 138 LEU B N 1
ATOM 1091 C CA . LEU B 1 32 ? 61.975 19.968 24.919 1.00 8.88 138 LEU B CA 1
ATOM 1092 C C . LEU B 1 32 ? 61.489 20.249 23.492 1.00 8.49 138 LEU B C 1
ATOM 1093 O O . LEU B 1 32 ? 61.695 21.357 22.965 1.00 9.90 138 LEU B O 1
ATOM 1098 N N . ARG B 1 33 ? 60.825 19.269 22.877 1.00 7.79 139 ARG B N 1
ATOM 1099 C CA . ARG B 1 33 ? 60.212 19.512 21.553 1.00 7.53 139 ARG B CA 1
ATOM 1100 C C . ARG B 1 33 ? 58.886 20.189 21.769 1.00 8.08 139 ARG B C 1
ATOM 1101 O O . ARG B 1 33 ? 58.194 19.878 22.716 1.00 10.44 139 ARG B O 1
ATOM 1109 N N . ILE B 1 34 ? 58.561 21.177 20.932 1.00 8.58 140 ILE B N 1
ATOM 1110 C CA . ILE B 1 34 ? 57.248 21.831 21.014 1.00 8.67 140 ILE B CA 1
ATOM 1111 C C . ILE B 1 34 ? 56.158 20.875 20.572 1.00 9.21 140 ILE B C 1
ATOM 1112 O O . ILE B 1 34 ? 56.152 20.419 19.412 1.00 10.95 140 ILE B O 1
ATOM 1117 N N . ILE B 1 35 ? 55.266 20.522 21.486 1.00 9.28 141 ILE B N 1
ATOM 1118 C CA . ILE B 1 35 ? 54.219 19.545 21.122 1.00 11.26 141 ILE B CA 1
ATOM 1119 C C . ILE B 1 35 ? 52.824 20.145 21.123 1.00 10.75 141 ILE B C 1
ATOM 1120 O O . ILE B 1 35 ? 51.862 19.505 20.642 1.00 10.92 141 ILE B O 1
ATOM 1125 N N . TYR B 1 36 ? 52.718 21.375 21.603 1.00 10.24 142 TYR B N 1
ATOM 1126 C CA . TYR B 1 36 ? 51.411 22.057 21.605 1.00 11.19 142 TYR B CA 1
ATOM 1127 C C . TYR B 1 36 ? 51.668 23.550 21.587 1.00 11.32 142 TYR B C 1
ATOM 1128 O O . TYR B 1 36 ? 52.527 24.038 22.319 1.00 11.78 142 TYR B O 1
ATOM 1137 N N . VAL B 1 37 ? 50.941 24.272 20.738 1.00 11.13 143 VAL B N 1
ATOM 1138 C CA . VAL B 1 37 ? 50.930 25.735 20.814 1.00 11.84 143 VAL B CA 1
ATOM 1139 C C . VAL B 1 37 ? 49.522 26.198 20.438 1.00 11.01 143 VAL B C 1
ATOM 1140 O O . VAL B 1 37 ? 48.844 25.577 19.610 1.00 11.39 143 VAL B O 1
ATOM 1144 N N . ASN B 1 38 ? 49.093 27.300 21.015 1.00 9.97 144 ASN B N 1
ATOM 1145 C CA . ASN B 1 38 ? 47.805 27.892 20.615 1.00 10.14 144 ASN B CA 1
ATOM 1146 C C . ASN B 1 38 ? 47.991 29.174 19.788 1.00 10.41 144 ASN B C 1
ATOM 1147 O O . ASN B 1 38 ? 49.130 29.601 19.517 1.00 10.13 144 ASN B O 1
ATOM 1152 N N . SER B 1 39 ? 46.885 29.729 19.329 1.00 10.16 145 SER B N 1
ATOM 1153 C CA . SER B 1 39 ? 46.915 30.967 18.532 1.00 12.22 145 SER B CA 1
ATOM 1154 C C . SER B 1 39 ? 47.630 32.138 19.186 1.00 11.96 145 SER B C 1
ATOM 1155 O O . SER B 1 39 ? 48.384 32.878 18.509 1.00 12.03 145 SER B O 1
ATOM 1158 N N . GLY B 1 40 ? 47.386 32.328 20.477 1.00 11.42 146 GLY B N 1
ATOM 1159 C CA . GLY B 1 40 ? 48.053 33.375 21.245 1.00 12.59 146 GLY B CA 1
ATOM 1160 C C . GLY B 1 40 ? 49.579 33.277 21.171 1.00 12.89 146 GLY B C 1
ATOM 1161 O O . GLY B 1 40 ? 50.293 34.283 20.952 1.00 13.40 146 GLY B O 1
ATOM 1162 N N A CYS B 1 41 ? 50.081 32.057 21.356 0.50 11.80 147 CYS B N 1
ATOM 1163 N N B CYS B 1 41 ? 50.082 32.057 21.329 0.50 12.71 147 CYS B N 1
ATOM 1164 C CA A CYS B 1 41 ? 51.504 31.789 21.263 0.50 11.63 147 CYS B CA 1
ATOM 1165 C CA B CYS B 1 41 ? 51.508 31.823 21.260 0.50 13.55 147 CYS B CA 1
ATOM 1166 C C A CYS B 1 41 ? 52.020 32.077 19.849 0.50 11.52 147 CYS B C 1
ATOM 1167 C C B CYS B 1 41 ? 52.027 32.077 19.843 0.50 12.56 147 CYS B C 1
ATOM 1168 O O A CYS B 1 41 ? 53.056 32.727 19.664 0.50 10.63 147 CYS B O 1
ATOM 1169 O O B CYS B 1 41 ? 53.072 32.711 19.650 0.50 11.65 147 CYS B O 1
ATOM 1174 N N . LEU B 1 42 ? 51.280 31.584 18.856 1.00 12.26 148 LEU B N 1
ATOM 1175 C CA . LEU B 1 42 ? 51.680 31.675 17.439 1.00 13.33 148 LEU B CA 1
ATOM 1176 C C . LEU B 1 42 ? 51.707 33.120 16.975 1.00 13.80 148 LEU B C 1
ATOM 1177 O O . LEU B 1 42 ? 52.636 33.539 16.250 1.00 13.75 148 LEU B O 1
ATOM 1182 N N . ARG B 1 43 ? 50.697 33.893 17.393 1.00 13.63 149 ARG B N 1
ATOM 1183 C CA A ARG B 1 43 ? 50.621 35.313 17.073 0.50 13.78 149 ARG B CA 1
ATOM 1184 C CA B ARG B 1 43 ? 50.636 35.324 17.054 0.50 14.31 149 ARG B CA 1
ATOM 1185 C C . ARG B 1 43 ? 51.822 36.050 17.694 1.00 14.02 149 ARG B C 1
ATOM 1186 O O . ARG B 1 43 ? 52.483 36.899 17.038 1.00 13.24 149 ARG B O 1
ATOM 1201 N N . HIS B 1 44 ? 52.125 35.701 18.953 1.00 13.17 150 HIS B N 1
ATOM 1202 C CA . HIS B 1 44 ? 53.214 36.330 19.691 1.00 13.64 150 HIS B CA 1
ATOM 1203 C C . HIS B 1 44 ? 54.591 36.149 19.026 1.00 13.28 150 HIS B C 1
ATOM 1204 O O . HIS B 1 44 ? 55.348 37.118 18.858 1.00 13.82 150 HIS B O 1
ATOM 1211 N N . VAL B 1 45 ? 54.930 34.929 18.662 1.00 12.60 151 VAL B N 1
ATOM 1212 C CA . VAL B 1 45 ? 56.223 34.700 17.993 1.00 12.88 151 VAL B CA 1
ATOM 1213 C C . VAL B 1 45 ? 56.161 34.895 16.475 1.00 13.07 151 VAL B C 1
ATOM 1214 O O . VAL B 1 45 ? 57.201 34.787 15.798 1.00 14.13 151 VAL B O 1
ATOM 1218 N N . ARG B 1 46 ? 54.964 35.157 15.949 1.00 12.18 152 ARG B N 1
ATOM 1219 C CA A ARG B 1 46 ? 54.749 35.364 14.510 0.50 13.37 152 ARG B CA 1
ATOM 1220 C CA B ARG B 1 46 ? 54.761 35.365 14.509 0.50 12.75 152 ARG B CA 1
ATOM 1221 C C . ARG B 1 46 ? 55.237 34.162 13.667 1.00 13.00 152 ARG B C 1
ATOM 1222 O O . ARG B 1 46 ? 56.016 34.309 12.706 1.00 12.88 152 ARG B O 1
ATOM 1237 N N . ARG B 1 47 ? 54.749 32.976 14.027 1.00 12.27 153 ARG B N 1
ATOM 1238 C CA . ARG B 1 47 ? 55.054 31.743 13.309 1.00 12.03 153 ARG B CA 1
ATOM 1239 C C . ARG B 1 47 ? 53.780 30.944 13.165 1.00 12.16 153 ARG B C 1
ATOM 1240 O O . ARG B 1 47 ? 52.822 31.169 13.919 1.00 12.28 153 ARG B O 1
ATOM 1248 N N . SER B 1 48 ? 53.735 30.055 12.180 1.00 11.32 154 SER B N 1
ATOM 1249 C CA . SER B 1 48 ? 52.578 29.182 12.051 1.00 12.19 154 SER B CA 1
ATOM 1250 C C . SER B 1 48 ? 52.790 27.908 12.908 1.00 12.82 154 SER B C 1
ATOM 1251 O O . SER B 1 48 ? 53.906 27.594 13.316 1.00 12.42 154 SER B O 1
ATOM 1254 N N . ARG B 1 49 ? 51.696 27.190 13.150 1.00 13.06 155 ARG B N 1
ATOM 1255 C CA A ARG B 1 49 ? 51.743 25.930 13.881 0.50 13.78 155 ARG B CA 1
ATOM 1256 C CA B ARG B 1 49 ? 51.745 25.936 13.884 0.50 13.71 155 ARG B CA 1
ATOM 1257 C C . ARG B 1 49 ? 52.768 24.992 13.244 1.00 14.51 155 ARG B C 1
ATOM 1258 O O . ARG B 1 49 ? 53.611 24.418 13.949 1.00 13.93 155 ARG B O 1
ATOM 1273 N N . ASP B 1 50 ? 52.712 24.826 11.898 1.00 14.84 156 ASP B N 1
ATOM 1274 C CA . ASP B 1 50 ? 53.624 23.895 11.236 1.00 15.95 156 ASP B CA 1
ATOM 1275 C C . ASP B 1 50 ? 55.088 24.309 11.288 1.00 15.66 156 ASP B C 1
ATOM 1276 O O . ASP B 1 50 ? 55.995 23.469 11.095 1.00 15.96 156 ASP B O 1
ATOM 1281 N N . GLU B 1 51 ? 55.329 25.589 11.514 1.00 13.13 157 GLU B N 1
ATOM 1282 C CA . GLU B 1 51 ? 56.693 26.074 11.683 1.00 13.88 157 GLU B CA 1
ATOM 1283 C C . GLU B 1 51 ? 57.335 25.670 13.002 1.00 13.36 157 GLU B C 1
ATOM 1284 O O . GLU B 1 51 ? 58.577 25.575 13.092 1.00 13.50 157 GLU B O 1
ATOM 1290 N N . LEU B 1 52 ? 56.504 25.434 14.021 1.00 12.55 158 LEU B N 1
ATOM 1291 C CA . LEU B 1 52 ? 57.041 25.145 15.346 1.00 12.96 158 LEU B CA 1
ATOM 1292 C C . LEU B 1 52 ? 56.860 23.727 15.828 1.00 13.18 158 LEU B C 1
ATOM 1293 O O . LEU B 1 52 ? 57.720 23.216 16.562 1.00 13.60 158 LEU B O 1
ATOM 1298 N N . LEU B 1 53 ? 55.734 23.112 15.473 1.00 13.06 159 LEU B N 1
ATOM 1299 C CA A LEU B 1 53 ? 55.396 21.815 16.083 0.50 13.18 159 LEU B CA 1
ATOM 1300 C CA B LEU B 1 53 ? 55.361 21.798 16.027 0.50 13.51 159 LEU B CA 1
ATOM 1301 C C . LEU B 1 53 ? 56.439 20.750 15.763 1.00 12.79 159 LEU B C 1
ATOM 1302 O O . LEU B 1 53 ? 56.904 20.622 14.614 1.00 13.64 159 LEU B O 1
ATOM 1311 N N . GLY B 1 54 ? 56.844 20.031 16.811 1.00 12.12 160 GLY B N 1
ATOM 1312 C CA . GLY B 1 54 ? 57.839 18.939 16.714 1.00 12.86 160 GLY B CA 1
ATOM 1313 C C . GLY B 1 54 ? 59.291 19.376 16.797 1.00 14.09 160 GLY B C 1
ATOM 1314 O O . GLY B 1 54 ? 60.189 18.527 16.840 1.00 14.58 160 GLY B O 1
ATOM 1315 N N . ARG B 1 55 ? 59.552 20.681 16.753 1.00 12.86 161 ARG B N 1
ATOM 1316 C CA . ARG B 1 55 ? 60.923 21.155 16.785 1.00 14.14 161 ARG B CA 1
ATOM 1317 C C . ARG B 1 55 ? 61.408 21.352 18.214 1.00 13.07 161 ARG B C 1
ATOM 1318 O O . ARG B 1 55 ? 60.648 21.719 19.099 1.00 12.89 161 ARG B O 1
ATOM 1326 N N . VAL B 1 56 ? 62.688 21.109 18.423 1.00 13.29 162 VAL B N 1
ATOM 1327 C CA . VAL B 1 56 ? 63.318 21.410 19.718 1.00 12.38 162 VAL B CA 1
ATOM 1328 C C . VAL B 1 56 ? 63.243 22.919 19.936 1.00 11.74 162 VAL B C 1
ATOM 1329 O O . VAL B 1 56 ? 63.567 23.694 19.017 1.00 12.01 162 VAL B O 1
ATOM 1333 N N . VAL B 1 57 ? 62.841 23.345 21.145 1.00 10.21 163 VAL B N 1
ATOM 1334 C CA . VAL B 1 57 ? 62.455 24.740 21.355 1.00 11.39 163 VAL B CA 1
ATOM 1335 C C . VAL B 1 57 ? 63.627 25.661 21.058 1.00 11.92 163 VAL B C 1
ATOM 1336 O O . VAL B 1 57 ? 63.431 26.723 20.480 1.00 11.36 163 VAL B O 1
ATOM 1340 N N . THR B 1 58 ? 64.837 25.260 21.430 1.00 13.00 164 THR B N 1
ATOM 1341 C CA . THR B 1 58 ? 66.006 26.106 21.175 1.00 14.20 164 THR B CA 1
ATOM 1342 C C . THR B 1 58 ? 66.420 26.181 19.704 1.00 14.91 164 THR B C 1
ATOM 1343 O O . THR B 1 58 ? 67.183 27.073 19.321 1.00 15.64 164 THR B O 1
ATOM 1347 N N . GLU B 1 59 ? 65.951 25.250 18.871 1.00 15.15 165 GLU B N 1
ATOM 1348 C CA A GLU B 1 59 ? 66.275 25.277 17.443 0.50 14.57 165 GLU B CA 1
ATOM 1349 C CA B GLU B 1 59 ? 66.269 25.281 17.446 0.50 14.71 165 GLU B CA 1
ATOM 1350 C C . GLU B 1 59 ? 65.362 26.264 16.739 1.00 15.00 165 GLU B C 1
ATOM 1351 O O . GLU B 1 59 ? 65.819 27.065 15.916 1.00 15.15 165 GLU B O 1
ATOM 1362 N N . VAL B 1 60 ? 64.076 26.222 17.063 1.00 13.64 166 VAL B N 1
ATOM 1363 C CA . VAL B 1 60 ? 63.155 27.151 16.382 1.00 12.36 166 VAL B CA 1
ATOM 1364 C C . VAL B 1 60 ? 62.983 28.495 17.075 1.00 12.07 166 VAL B C 1
ATOM 1365 O O . VAL B 1 60 ? 62.645 29.477 16.396 1.00 11.61 166 VAL B O 1
ATOM 1369 N N . LEU B 1 61 ? 63.209 28.544 18.395 1.00 11.67 167 LEU B N 1
ATOM 1370 C CA . LEU B 1 61 ? 63.147 29.819 19.175 1.00 12.35 167 LEU B CA 1
ATOM 1371 C C . LEU B 1 61 ? 64.477 30.085 19.892 1.00 12.20 167 LEU B C 1
ATOM 1372 O O . LEU B 1 61 ? 64.557 30.116 21.143 1.00 13.02 167 LEU B O 1
ATOM 1377 N N . PRO B 1 62 ? 65.549 30.225 19.104 1.00 11.93 168 PRO B N 1
ATOM 1378 C CA . PRO B 1 62 ? 66.875 30.198 19.700 1.00 11.60 168 PRO B CA 1
ATOM 1379 C C . PRO B 1 62 ? 67.114 31.398 20.626 1.00 12.58 168 PRO B C 1
ATOM 1380 O O . PRO B 1 62 ? 67.938 31.337 21.544 1.00 13.36 168 PRO B O 1
ATOM 1384 N N . GLU B 1 63 ? 66.353 32.463 20.407 1.00 12.22 169 GLU B N 1
ATOM 1385 C CA . GLU B 1 63 ? 66.461 33.654 21.244 1.00 12.44 169 GLU B CA 1
ATOM 1386 C C . GLU B 1 63 ? 66.159 33.327 22.713 1.00 12.54 169 GLU B C 1
ATOM 1387 O O . GLU B 1 63 ? 66.590 34.047 23.588 1.00 12.68 169 GLU B O 1
ATOM 1393 N N . THR B 1 64 ? 65.432 32.234 22.973 1.00 12.89 170 THR B N 1
ATOM 1394 C CA . THR B 1 64 ? 65.127 31.849 24.370 1.00 13.20 170 THR B CA 1
ATOM 1395 C C . THR B 1 64 ? 66.351 31.275 25.102 1.00 13.55 170 THR B C 1
ATOM 1396 O O . THR B 1 64 ? 66.448 31.351 26.330 1.00 12.60 170 THR B O 1
ATOM 1400 N N . GLN B 1 65 ? 67.278 30.691 24.346 1.00 14.21 171 GLN B N 1
ATOM 1401 C CA . GLN B 1 65 ? 68.524 30.170 24.920 1.00 15.18 171 GLN B CA 1
ATOM 1402 C C . GLN B 1 65 ? 69.302 31.280 25.644 1.00 15.19 171 GLN B C 1
ATOM 1403 O O . GLN B 1 65 ? 69.552 32.374 25.078 1.00 15.82 171 GLN B O 1
ATOM 1409 N N . GLY B 1 66 ? 69.621 31.047 26.918 1.00 14.43 172 GLY B N 1
ATOM 1410 C CA . GLY B 1 66 ? 70.408 31.996 27.734 1.00 13.61 172 GLY B CA 1
ATOM 1411 C C . GLY B 1 66 ? 69.613 33.165 28.289 1.00 14.09 172 GLY B C 1
ATOM 1412 O O . GLY B 1 66 ? 70.184 34.085 28.864 1.00 15.15 172 GLY B O 1
ATOM 1413 N N . SER B 1 67 ? 68.296 33.132 28.118 1.00 13.21 173 SER B N 1
ATOM 1414 C CA . SER B 1 67 ? 67.385 34.176 28.615 1.00 13.21 173 SER B CA 1
ATOM 1415 C C . SER B 1 67 ? 66.752 33.791 29.950 1.00 13.20 173 SER B C 1
ATOM 1416 O O . SER B 1 67 ? 66.977 32.690 30.426 1.00 13.87 173 SER B O 1
ATOM 1419 N N . TYR B 1 68 ? 65.934 34.688 30.526 1.00 13.73 174 TYR B N 1
ATOM 1420 C CA . TYR B 1 68 ? 65.090 34.405 31.699 1.00 12.93 174 TYR B CA 1
ATOM 1421 C C . TYR B 1 68 ? 64.223 33.106 31.461 1.00 13.68 174 TYR B C 1
ATOM 1422 O O . TYR B 1 68 ? 63.872 32.410 32.403 1.00 12.87 174 TYR B O 1
ATOM 1431 N N . PHE B 1 69 ? 63.889 32.813 30.203 1.00 13.15 175 PHE B N 1
ATOM 1432 C CA . PHE B 1 69 ? 62.934 31.746 29.887 1.00 13.12 175 PHE B CA 1
ATOM 1433 C C . PHE B 1 69 ? 63.634 30.392 30.027 1.00 13.06 175 PHE B C 1
ATOM 1434 O O . PHE B 1 69 ? 63.068 29.418 30.491 1.00 12.70 175 PHE B O 1
ATOM 1442 N N . ASP B 1 70 ? 64.907 30.396 29.667 1.00 13.23 176 ASP B N 1
ATOM 1443 C CA . ASP B 1 70 ? 65.804 29.237 29.770 1.00 13.05 176 ASP B CA 1
ATOM 1444 C C . ASP B 1 70 ? 65.915 28.880 31.280 1.00 13.30 176 ASP B C 1
ATOM 1445 O O . ASP B 1 70 ? 65.695 27.732 31.685 1.00 12.32 176 ASP B O 1
ATOM 1450 N N . ALA B 1 71 ? 66.205 29.864 32.118 1.00 12.10 177 ALA B N 1
ATOM 1451 C CA . ALA B 1 71 ? 66.267 29.648 33.572 1.00 11.98 177 ALA B CA 1
ATOM 1452 C C . ALA B 1 71 ? 64.943 29.156 34.181 1.00 11.56 177 ALA B C 1
ATOM 1453 O O . ALA B 1 71 ? 64.941 28.294 35.077 1.00 11.65 177 ALA B O 1
ATOM 1455 N N . LEU B 1 72 ? 63.827 29.740 33.739 1.00 12.09 178 LEU B N 1
ATOM 1456 C CA . LEU B 1 72 ? 62.500 29.380 34.258 1.00 11.36 178 LEU B CA 1
ATOM 1457 C C . LEU B 1 72 ? 62.223 27.896 34.026 1.00 11.89 178 LEU B C 1
ATOM 1458 O O . LEU B 1 72 ? 61.789 27.155 34.937 1.00 10.81 178 LEU B O 1
ATOM 1463 N N . CYS B 1 73 ? 62.485 27.476 32.784 1.00 10.79 179 CYS B N 1
ATOM 1464 C CA . CYS B 1 73 ? 62.264 26.076 32.356 1.00 11.35 179 CYS B CA 1
ATOM 1465 C C . CYS B 1 73 ? 63.154 25.087 33.133 1.00 12.33 179 CYS B C 1
ATOM 1466 O O . CYS B 1 73 ? 62.695 24.022 33.560 1.00 10.83 179 CYS B O 1
ATOM 1469 N N . ARG B 1 74 ? 64.430 25.425 33.288 1.00 10.41 180 ARG B N 1
ATOM 1470 C CA . ARG B 1 74 ? 65.346 24.560 34.046 1.00 11.52 180 ARG B CA 1
ATOM 1471 C C . ARG B 1 74 ? 64.855 24.349 35.463 1.00 11.35 180 ARG B C 1
ATOM 1472 O O . ARG B 1 74 ? 64.924 23.250 35.988 1.00 11.33 180 ARG B O 1
ATOM 1480 N N . LYS B 1 75 ? 64.350 25.408 36.086 1.00 11.95 181 LYS B N 1
ATOM 1481 C CA . LYS B 1 75 ? 63.846 25.273 37.453 1.00 12.91 181 LYS B CA 1
ATOM 1482 C C . LYS B 1 75 ? 62.672 24.313 37.552 1.00 13.20 181 LYS B C 1
ATOM 1483 O O . LYS B 1 75 ? 62.607 23.536 38.516 1.00 13.65 181 LYS B O 1
ATOM 1489 N N . VAL B 1 76 ? 61.771 24.340 36.557 1.00 12.71 182 VAL B N 1
ATOM 1490 C CA . VAL B 1 76 ? 60.634 23.421 36.551 1.00 13.61 182 VAL B CA 1
ATOM 1491 C C . VAL B 1 76 ? 61.127 21.976 36.406 1.00 13.90 182 VAL B C 1
ATOM 1492 O O . VAL B 1 76 ? 60.691 21.086 37.127 1.00 14.72 182 VAL B O 1
ATOM 1496 N N . LEU B 1 77 ? 62.046 21.764 35.480 1.00 13.32 183 LEU B N 1
ATOM 1497 C CA . LEU B 1 77 ? 62.586 20.410 35.258 1.00 13.29 183 LEU B CA 1
ATOM 1498 C C . LEU B 1 77 ? 63.310 19.917 36.485 1.00 14.15 183 LEU B C 1
ATOM 1499 O O . LEU B 1 77 ? 63.224 18.727 36.848 1.00 12.78 183 LEU B O 1
ATOM 1504 N N . ALA B 1 78 ? 64.043 20.815 37.138 1.00 14.08 184 ALA B N 1
ATOM 1505 C CA . ALA B 1 78 ? 64.835 20.403 38.294 1.00 15.90 184 ALA B CA 1
ATOM 1506 C C . ALA B 1 78 ? 64.068 20.204 39.593 1.00 17.27 184 ALA B C 1
ATOM 1507 O O . ALA B 1 78 ? 64.505 19.421 40.435 1.00 16.27 184 ALA B O 1
ATOM 1509 N N . THR B 1 79 ? 62.935 20.887 39.745 1.00 18.97 185 THR B N 1
ATOM 1510 C CA . THR B 1 79 ? 62.1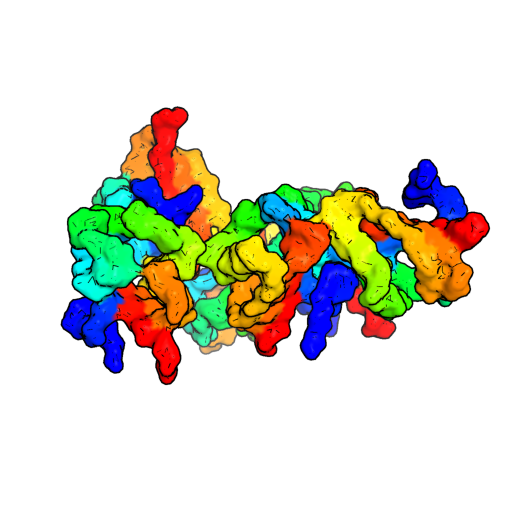75 20.903 41.005 1.00 20.59 185 THR B CA 1
ATOM 1511 C C . THR B 1 79 ? 60.772 20.291 40.870 1.00 21.54 185 THR B C 1
ATOM 1512 O O . THR B 1 79 ? 60.188 19.874 41.863 1.00 23.04 185 THR B O 1
ATOM 1516 N N . GLY B 1 80 ? 60.220 20.297 39.655 1.00 23.02 186 GLY B N 1
ATOM 1517 C CA . GLY B 1 80 ? 58.796 19.962 39.390 1.00 22.78 186 GLY B CA 1
ATOM 1518 C C . GLY B 1 80 ? 57.767 20.983 39.845 1.00 23.23 186 GLY B C 1
ATOM 1519 O O . GLY B 1 80 ? 56.551 20.770 39.739 1.00 24.09 186 GLY B O 1
ATOM 1520 N N . ARG B 1 81 ? 58.241 22.107 40.348 1.00 21.66 187 ARG B N 1
ATOM 1521 C CA . ARG B 1 81 ? 57.356 23.088 40.913 1.00 22.14 187 ARG B CA 1
ATOM 1522 C C . ARG B 1 81 ? 57.094 24.201 39.929 1.00 20.73 187 ARG B C 1
ATOM 1523 O O . ARG B 1 81 ? 57.958 24.540 39.113 1.00 20.43 187 ARG B O 1
ATOM 1531 N N . GLU B 1 82 ? 55.889 24.753 40.028 1.00 20.17 188 GLU B N 1
ATOM 1532 C CA . GLU B 1 82 ? 55.450 25.869 39.201 1.00 19.93 188 GLU B CA 1
ATOM 1533 C C . GLU B 1 82 ? 56.371 27.058 39.428 1.00 19.05 188 GLU B C 1
ATOM 1534 O O . GLU B 1 82 ? 56.812 27.288 40.558 1.00 19.01 188 GLU B O 1
ATOM 1540 N N . GLN B 1 83 ? 56.713 27.781 38.364 1.00 18.13 189 GLN B N 1
ATOM 1541 C CA . GLN B 1 83 ? 57.560 28.968 38.481 1.00 18.78 189 GLN B CA 1
ATOM 1542 C C . GLN B 1 83 ? 56.889 30.128 37.737 1.00 19.32 189 GLN B C 1
ATOM 1543 O O . GLN B 1 83 ? 56.198 29.909 36.735 1.00 18.65 189 GLN B O 1
ATOM 1549 N N A GLN B 1 84 ? 57.044 31.348 38.258 0.50 19.04 190 GLN B N 1
ATOM 1550 N N B GLN B 1 84 ? 57.119 31.351 38.206 0.50 18.89 190 GLN B N 1
ATOM 1551 C CA A GLN B 1 84 ? 56.452 32.545 37.646 0.50 19.22 190 GLN B CA 1
ATOM 1552 C CA B GLN B 1 84 ? 56.510 32.516 37.585 0.50 18.94 190 GLN B CA 1
ATOM 1553 C C A GLN B 1 84 ? 57.469 33.690 37.628 0.50 18.99 190 GLN B C 1
ATOM 1554 C C B GLN B 1 84 ? 57.437 33.722 37.651 0.50 18.81 190 GLN B C 1
ATOM 1555 O O A GLN B 1 84 ? 58.314 33.783 38.518 0.50 18.73 190 GLN B O 1
ATOM 1556 O O B GLN B 1 84 ? 58.183 33.891 38.613 0.50 18.51 190 GLN B O 1
ATOM 1567 N N . THR B 1 85 ? 57.384 34.551 36.614 1.00 18.81 191 THR B N 1
ATOM 1568 C CA . THR B 1 85 ? 58.280 35.716 36.506 1.00 18.47 191 THR B CA 1
ATOM 1569 C C . THR B 1 85 ? 57.687 36.829 35.635 1.00 18.66 191 THR B C 1
ATOM 1570 O O . THR B 1 85 ? 56.927 36.544 34.697 1.00 18.16 191 THR B O 1
ATOM 1574 N N . ARG B 1 86 ? 58.026 38.083 35.958 1.00 18.00 192 ARG B N 1
ATOM 1575 C CA . ARG B 1 86 ? 57.589 39.239 35.191 1.00 17.77 192 ARG B CA 1
ATOM 1576 C C . ARG B 1 86 ? 58.777 39.869 34.492 1.00 16.74 192 ARG B C 1
ATOM 1577 O O . ARG B 1 86 ? 59.757 40.228 35.149 1.00 16.91 192 ARG B O 1
ATOM 1585 N N . VAL B 1 87 ? 58.693 40.037 33.172 1.00 15.25 193 VAL B N 1
ATOM 1586 C CA . VAL B 1 87 ? 59.847 40.500 32.369 1.00 14.76 193 VAL B CA 1
ATOM 1587 C C . VAL B 1 87 ? 59.402 41.255 31.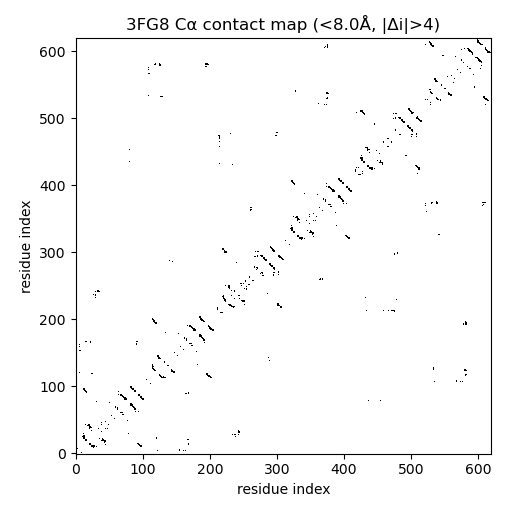125 1.00 15.23 193 VAL B C 1
ATOM 1588 O O . VAL B 1 87 ? 58.214 41.219 30.764 1.00 14.89 193 VAL B O 1
ATOM 1592 N N . ASP B 1 88 ? 60.364 41.914 30.462 1.00 15.78 194 ASP B N 1
ATOM 1593 C CA . ASP B 1 88 ? 60.178 42.496 29.115 1.00 16.21 194 ASP B CA 1
ATOM 1594 C C . ASP B 1 88 ? 60.193 41.301 28.169 1.00 15.26 194 ASP B C 1
ATOM 1595 O O . ASP B 1 88 ? 61.012 40.409 28.324 1.00 16.45 194 ASP B O 1
ATOM 1600 N N . SER B 1 89 ? 59.293 41.281 27.201 1.00 14.91 195 SER B N 1
ATOM 1601 C CA . SER B 1 89 ? 59.180 40.146 26.277 1.00 14.30 195 SER B CA 1
ATOM 1602 C C . SER B 1 89 ? 60.356 40.112 25.308 1.00 14.69 195 SER B C 1
ATOM 1603 O O . SER B 1 89 ? 60.812 41.150 24.863 1.00 13.60 195 SER B O 1
ATOM 1606 N N . LEU B 1 90 ? 60.851 38.913 25.005 1.00 13.91 196 LEU B N 1
ATOM 1607 C CA . LEU B 1 90 ? 61.916 38.739 24.028 1.00 15.07 196 LEU B CA 1
ATOM 1608 C C . LEU B 1 90 ? 61.411 38.973 22.618 1.00 14.84 196 LEU B C 1
ATOM 1609 O O . LEU B 1 90 ? 62.101 39.563 21.796 1.00 15.36 196 LEU B O 1
ATOM 1614 N N . TYR B 1 91 ? 60.208 38.468 22.342 1.00 15.01 197 TYR B N 1
ATOM 1615 C CA . TYR B 1 91 ? 59.648 38.473 20.985 1.00 14.20 197 TYR B CA 1
ATOM 1616 C C . TYR B 1 91 ? 58.889 39.740 20.668 1.00 14.79 197 TYR B C 1
ATOM 1617 O O . TYR B 1 91 ? 58.691 40.077 19.470 1.00 15.12 197 TYR B O 1
ATOM 1626 N N . SER B 1 92 ? 58.514 40.475 21.719 1.00 13.41 198 SER B N 1
ATOM 1627 C CA . SER B 1 92 ? 57.876 41.769 21.500 1.00 13.45 198 SER B CA 1
ATOM 1628 C C . SER B 1 92 ? 58.418 42.848 22.478 1.00 12.71 198 SER B C 1
ATOM 1629 O O . SER B 1 92 ? 57.717 43.222 23.417 1.00 11.50 198 SER B O 1
ATOM 1632 N N . PRO B 1 93 ? 59.677 43.317 22.258 1.00 12.29 199 PRO B N 1
ATOM 1633 C CA . PRO B 1 93 ? 60.322 44.275 23.161 1.00 12.20 199 PRO B CA 1
ATOM 1634 C C . PRO B 1 93 ? 59.434 45.476 23.438 1.00 12.20 199 PRO B C 1
ATOM 1635 O O . PRO B 1 93 ? 58.956 46.132 22.498 1.00 11.80 199 PRO B O 1
ATOM 1639 N N . GLY B 1 94 ? 59.235 45.754 24.726 1.00 11.91 200 GLY B N 1
ATOM 1640 C CA . GLY B 1 94 ? 58.383 46.830 25.178 1.00 13.04 200 GLY B CA 1
ATOM 1641 C C . GLY B 1 94 ? 57.076 46.335 25.751 1.00 13.84 200 GLY B C 1
ATOM 1642 O O . GLY B 1 94 ? 56.353 47.083 26.416 1.00 14.08 200 GLY B O 1
ATOM 1651 N N . THR B 1 96 ? 55.464 44.235 28.463 1.00 16.33 202 THR B N 1
ATOM 1652 C CA . THR B 1 96 ? 55.773 43.577 29.725 1.00 16.77 202 THR B CA 1
ATOM 1653 C C . THR B 1 96 ? 54.841 42.365 29.927 1.00 16.02 202 THR B C 1
ATOM 1654 O O . THR B 1 96 ? 53.616 42.464 29.745 1.00 15.02 202 THR B O 1
ATOM 1658 N N . ILE B 1 97 ? 55.442 41.216 30.247 1.00 14.97 203 ILE B N 1
ATOM 1659 C CA . ILE B 1 97 ? 54.682 39.989 30.383 1.00 14.99 203 ILE B CA 1
ATOM 1660 C C . ILE B 1 97 ? 55.004 39.245 31.670 1.00 15.08 203 ILE B C 1
ATOM 1661 O O . ILE B 1 97 ? 56.102 39.393 32.226 1.00 15.18 203 ILE B O 1
ATOM 1666 N N . GLU B 1 98 ? 54.014 38.481 32.122 1.00 14.44 204 GLU B N 1
ATOM 1667 C CA . GLU B 1 98 ? 54.169 37.538 33.218 1.00 14.60 204 GLU B CA 1
ATOM 1668 C C . GLU B 1 98 ? 54.114 36.142 32.638 1.00 13.40 204 GLU B C 1
ATOM 1669 O O . GLU B 1 98 ? 53.157 35.798 31.928 1.00 12.90 204 GLU B O 1
ATOM 1675 N N . VAL B 1 99 ? 55.162 35.368 32.903 1.00 13.03 205 VAL B N 1
ATOM 1676 C CA . VAL B 1 99 ? 55.356 34.050 32.272 1.00 13.65 205 VAL B CA 1
ATOM 1677 C C . VAL B 1 99 ? 55.315 32.971 33.357 1.00 13.96 205 VAL B C 1
ATOM 1678 O O . VAL B 1 99 ? 56.005 33.090 34.353 1.00 14.45 205 VAL B O 1
ATOM 1682 N N . THR B 1 100 ? 54.539 31.901 33.145 1.00 14.01 206 THR B N 1
ATOM 1683 C CA . THR B 1 100 ? 54.350 30.889 34.183 1.00 13.94 206 THR B CA 1
ATOM 1684 C C . THR B 1 100 ? 54.697 29.548 33.539 1.00 13.81 206 THR B C 1
ATOM 1685 O O . THR B 1 100 ? 54.283 29.301 32.405 1.00 13.50 206 THR B O 1
ATOM 1689 N N . ALA B 1 101 ? 55.475 28.726 34.237 1.00 13.19 207 ALA B N 1
ATOM 1690 C CA . ALA B 1 101 ? 55.908 27.420 33.713 1.00 13.48 207 ALA B CA 1
ATOM 1691 C C . ALA B 1 101 ? 55.615 26.371 34.772 1.00 13.01 207 ALA B C 1
ATOM 1692 O O . ALA B 1 101 ? 55.820 26.615 35.959 1.00 13.65 207 ALA B O 1
ATOM 1694 N N . ALA B 1 102 ? 55.108 25.207 34.354 1.00 13.49 208 ALA B N 1
ATOM 1695 C CA . ALA B 1 102 ? 54.745 24.169 35.322 1.00 12.82 208 ALA B CA 1
ATOM 1696 C C . ALA B 1 102 ? 54.773 22.818 34.624 1.00 13.64 208 ALA B C 1
ATOM 1697 O O . ALA B 1 102 ? 54.699 22.757 33.407 1.00 13.55 208 ALA B O 1
ATOM 1699 N N . ALA B 1 103 ? 54.874 21.755 35.407 1.00 13.31 209 ALA B N 1
ATOM 1700 C CA . ALA B 1 103 ? 54.783 20.397 34.875 1.00 15.39 209 ALA B CA 1
ATOM 1701 C C . ALA B 1 103 ? 53.342 19.985 34.837 1.00 16.77 209 ALA B C 1
ATOM 1702 O O . ALA B 1 103 ? 52.606 20.221 35.792 1.00 16.41 209 ALA B O 1
ATOM 1704 N N . ASP B 1 104 ? 52.949 19.347 33.734 1.00 19.87 210 ASP B N 1
ATOM 1705 C CA . ASP B 1 104 ? 51.662 18.709 33.633 1.00 23.35 210 ASP B CA 1
ATOM 1706 C C . ASP B 1 104 ? 51.805 17.390 32.839 1.00 23.95 210 ASP B C 1
ATOM 1707 O O . ASP B 1 104 ? 52.039 17.406 31.631 1.00 25.20 210 ASP B O 1
ATOM 1712 N N A SER B 1 105 ? 51.544 16.312 33.586 0.50 24.86 211 SER B N 1
ATOM 1713 N N B SER B 1 105 ? 51.779 16.238 33.516 0.50 22.79 211 SER B N 1
ATOM 1714 C CA A SER B 1 105 ? 51.591 14.934 33.135 0.50 24.59 211 SER B CA 1
ATOM 1715 C CA B SER B 1 105 ? 51.990 14.883 32.900 0.50 20.34 211 SER B CA 1
ATOM 1716 C C A SER B 1 105 ? 52.673 14.807 32.114 0.50 23.94 211 SER B C 1
ATOM 1717 C C B SER B 1 105 ? 53.286 14.590 32.086 0.50 18.44 211 SER B C 1
ATOM 1718 O O A SER B 1 105 ? 53.876 14.822 32.404 0.50 24.14 211 SER B O 1
ATOM 1719 O O B SER B 1 105 ? 53.230 13.947 31.031 0.50 16.39 211 SER B O 1
ATOM 1724 N N A GLY B 1 106 ? 52.207 14.704 30.891 0.50 22.75 212 GLY B N 1
ATOM 1725 N N B GLY B 1 106 ? 54.442 15.017 32.603 0.50 16.13 212 GLY B N 1
ATOM 1726 C CA A GLY B 1 106 ? 53.071 14.720 29.757 0.50 21.44 212 GLY B CA 1
ATOM 1727 C CA B GLY B 1 106 ? 55.729 14.719 31.968 0.50 14.17 212 GLY B CA 1
ATOM 1728 C C A GLY B 1 106 ? 54.150 15.785 29.753 0.50 18.87 212 GLY B C 1
ATOM 1729 C C B GLY B 1 106 ? 56.092 15.821 30.992 0.50 13.19 212 GLY B C 1
ATOM 1730 O O A GLY B 1 106 ? 55.268 15.483 29.388 0.50 19.36 212 GLY B O 1
ATOM 1731 O O B GLY B 1 106 ? 57.209 15.900 30.487 0.50 12.77 212 GLY B O 1
ATOM 1732 N N A ALA B 1 107 ? 53.847 17.015 30.167 0.50 17.13 213 ALA B N 1
ATOM 1733 N N B ALA B 1 107 ? 55.117 16.678 30.738 0.50 11.94 213 ALA B N 1
ATOM 1734 C CA A ALA B 1 107 ? 54.597 18.138 29.587 0.50 14.53 213 ALA B CA 1
ATOM 1735 C CA B ALA B 1 107 ? 55.302 17.790 29.840 0.50 11.50 213 ALA B CA 1
ATOM 1736 C C A ALA B 1 107 ? 55.088 19.288 30.499 0.50 13.77 213 ALA B C 1
ATOM 1737 C C B ALA B 1 107 ? 55.578 19.026 30.677 0.50 11.62 213 ALA B C 1
ATOM 1738 O O A ALA B 1 107 ? 54.543 19.506 31.586 0.50 12.91 213 ALA B O 1
ATOM 1739 O O B ALA B 1 107 ? 55.300 19.072 31.858 0.50 12.21 213 ALA B O 1
ATOM 1742 N N . LEU B 1 108 ? 56.093 20.034 30.012 1.00 12.58 214 LEU B N 1
ATOM 1743 C CA . LEU B 1 108 ? 56.442 21.326 30.618 1.00 12.19 214 LEU B CA 1
ATOM 1744 C C . LEU B 1 108 ? 55.521 22.314 29.907 1.00 11.40 214 LEU B C 1
ATOM 1745 O O . LEU B 1 108 ? 55.648 22.491 28.670 1.00 13.31 214 LEU B O 1
ATOM 1750 N N . VAL B 1 109 ? 54.569 22.880 30.650 1.00 9.41 215 VAL B N 1
ATOM 1751 C CA . VAL B 1 109 ? 53.526 23.757 30.083 1.00 9.56 215 VAL B CA 1
ATOM 1752 C C . VAL B 1 109 ? 53.813 25.191 30.482 1.00 10.43 215 VAL B C 1
ATOM 1753 O O . VAL B 1 109 ? 53.945 25.483 31.664 1.00 9.69 215 VAL B O 1
ATOM 1757 N N . VAL B 1 110 ? 53.968 26.057 29.482 1.00 10.47 216 VAL B N 1
ATOM 1758 C CA . VAL B 1 110 ? 54.247 27.467 29.726 1.00 11.59 216 VAL B CA 1
ATOM 1759 C C . VAL B 1 110 ? 53.086 28.344 29.237 1.00 11.52 216 VAL B C 1
ATOM 1760 O O . VAL B 1 110 ? 52.515 28.062 28.195 1.00 11.35 216 VAL B O 1
ATOM 1764 N N . HIS B 1 111 ? 52.751 29.421 29.974 1.00 11.78 217 HIS B N 1
ATOM 1765 C CA . HIS B 1 111 ? 51.824 30.412 29.423 1.00 11.56 217 HIS B CA 1
ATOM 1766 C C . HIS B 1 111 ? 52.318 31.816 29.771 1.00 12.36 217 HIS B C 1
ATOM 1767 O O . HIS B 1 111 ? 53.181 31.957 30.641 1.00 11.70 217 HIS B O 1
ATOM 1774 N N . PHE B 1 112 ? 51.827 32.817 29.048 1.00 11.90 218 PHE B N 1
ATOM 1775 C CA . PHE B 1 112 ? 52.216 34.192 29.335 1.00 13.00 218 PHE B CA 1
ATOM 1776 C C . PHE B 1 112 ? 51.009 35.117 29.231 1.00 12.64 218 PHE B C 1
ATOM 1777 O O . PHE B 1 112 ? 50.001 34.820 28.552 1.00 13.15 218 PHE B O 1
ATOM 1785 N N . ARG B 1 113 ? 51.117 36.232 29.913 1.00 13.40 219 ARG B N 1
ATOM 1786 C CA . ARG B 1 113 ? 50.046 37.206 29.964 1.00 14.43 219 ARG B CA 1
ATOM 1787 C C . ARG B 1 113 ? 50.657 38.582 29.774 1.00 14.89 219 ARG B C 1
ATOM 1788 O O . ARG B 1 113 ? 51.684 38.879 30.390 1.00 13.69 219 ARG B O 1
ATOM 1796 N N . ASP B 1 114 ? 50.033 39.404 28.913 1.00 16.61 220 ASP B N 1
ATOM 1797 C CA . ASP B 1 114 ? 50.490 40.765 28.621 1.00 18.13 220 ASP B CA 1
ATOM 1798 C C . ASP B 1 114 ? 50.025 41.611 29.792 1.00 19.54 220 ASP B C 1
ATOM 1799 O O . ASP B 1 114 ? 48.819 41.765 30.025 1.00 19.65 220 ASP B O 1
ATOM 1804 N N . VAL B 1 115 ? 50.981 42.124 30.550 1.00 21.36 221 VAL B N 1
ATOM 1805 C CA . VAL B 1 115 ? 50.654 42.935 31.711 1.00 23.80 221 VAL B CA 1
ATOM 1806 C C . VAL B 1 115 ? 51.110 44.384 31.518 1.00 26.20 221 VAL B C 1
ATOM 1807 O O . VAL B 1 115 ? 51.285 45.116 32.491 1.00 26.61 221 VAL B O 1
ATOM 1811 N N . THR B 1 116 ? 51.287 44.782 30.252 1.00 29.08 222 THR B N 1
ATOM 1812 C CA . THR B 1 116 ? 51.775 46.125 29.899 1.00 32.10 222 THR B CA 1
ATOM 1813 C C . THR B 1 116 ? 50.860 47.214 30.457 1.00 34.78 222 THR B C 1
ATOM 1814 O O . THR B 1 116 ? 51.344 48.185 31.044 1.00 34.65 222 THR B O 1
ATOM 1818 N N . ALA B 1 117 ? 49.549 47.014 30.296 1.00 38.50 223 ALA B N 1
ATOM 1819 C CA . ALA B 1 117 ? 48.504 47.936 30.787 1.00 41.71 223 ALA B CA 1
ATOM 1820 C C . ALA B 1 117 ? 48.394 47.999 32.323 1.00 43.77 223 ALA B C 1
ATOM 1821 O O . ALA B 1 117 ? 47.554 48.742 32.866 1.00 44.39 223 ALA B O 1
ATOM 1823 N N . GLU B 1 118 ? 49.224 47.206 33.003 1.00 45.55 224 GLU B N 1
ATOM 1824 C CA . GLU B 1 118 ? 49.321 47.201 34.460 1.00 46.73 224 GLU B CA 1
ATOM 1825 C C . GLU B 1 118 ? 50.427 48.160 34.931 1.00 47.16 224 GLU B C 1
ATOM 1826 O O . GLU B 1 118 ? 50.425 48.624 36.082 1.00 47.56 224 GLU B O 1
ATOM 1832 N N . SER C 1 12 ? 73.078 5.166 -5.130 1.00 46.81 118 SER C N 1
ATOM 1833 C CA . SER C 1 12 ? 72.011 4.902 -4.114 1.00 46.24 118 SER C CA 1
ATOM 1834 C C . SER C 1 12 ? 72.636 4.423 -2.800 1.00 45.54 118 SER C C 1
ATOM 1835 O O . SER C 1 12 ? 73.871 4.459 -2.638 1.00 46.72 118 SER C O 1
ATOM 1837 N N . GLY C 1 13 ? 71.790 3.988 -1.865 1.00 43.83 119 GLY C N 1
ATOM 1838 C CA . GLY C 1 13 ? 72.244 3.458 -0.574 1.00 41.08 119 GLY C CA 1
ATOM 1839 C C . GLY C 1 13 ? 72.183 1.941 -0.485 1.00 39.09 119 GLY C C 1
ATOM 1840 O O . GLY C 1 13 ? 73.206 1.281 -0.300 1.00 39.55 119 GLY C O 1
ATOM 1841 N N . ARG C 1 14 ? 70.980 1.397 -0.635 1.00 36.59 120 ARG C N 1
ATOM 1842 C CA . ARG C 1 14 ? 70.707 -0.034 -0.455 1.00 34.44 120 ARG C CA 1
ATOM 1843 C C . ARG C 1 14 ? 71.229 -0.654 0.878 1.00 31.98 120 ARG C C 1
ATOM 1844 O O . ARG C 1 14 ? 71.847 -1.746 0.945 1.00 32.57 120 ARG C O 1
ATOM 1852 N N . GLU C 1 15 ? 70.961 0.103 1.932 1.00 27.29 121 GLU C N 1
ATOM 1853 C CA . GLU C 1 15 ? 71.086 -0.358 3.305 1.00 23.38 121 GLU C CA 1
ATOM 1854 C C . GLU C 1 15 ? 70.167 -1.564 3.497 1.00 21.13 121 GLU C C 1
ATOM 1855 O O . GLU C 1 15 ? 69.142 -1.667 2.840 1.00 20.92 121 GLU C O 1
ATOM 1861 N N . ASN C 1 16 ? 70.522 -2.477 4.379 1.00 17.82 122 ASN C N 1
ATOM 1862 C CA . ASN C 1 16 ? 69.608 -3.537 4.787 1.00 17.57 122 ASN C CA 1
ATOM 1863 C C . ASN C 1 16 ? 69.784 -3.814 6.280 1.00 15.67 122 ASN C C 1
ATOM 1864 O O . ASN C 1 16 ? 70.455 -3.056 6.990 1.00 13.95 122 ASN C O 1
ATOM 1869 N N . LEU C 1 17 ? 69.150 -4.858 6.778 1.00 15.78 123 LEU C N 1
ATOM 1870 C CA . LEU C 1 17 ? 69.166 -5.138 8.197 1.00 16.34 123 LEU C CA 1
ATOM 1871 C C . LEU C 1 17 ? 70.579 -5.363 8.763 1.00 16.09 123 LEU C C 1
ATOM 1872 O O . LEU C 1 17 ? 70.823 -5.113 9.937 1.00 16.20 123 LEU C O 1
ATOM 1877 N N . TYR C 1 18 ? 71.504 -5.838 7.919 1.00 15.28 124 TYR C N 1
ATOM 1878 C CA . TYR C 1 18 ? 72.904 -6.036 8.314 1.00 13.78 124 TYR C CA 1
ATOM 1879 C C . TYR C 1 18 ? 73.775 -4.799 8.128 1.00 14.39 124 TYR C C 1
ATOM 1880 O O . TYR C 1 18 ? 74.584 -4.468 8.996 1.00 15.05 124 TYR C O 1
ATOM 1889 N N . PHE C 1 19 ? 73.702 -4.163 6.965 1.00 13.66 125 PHE C N 1
ATOM 1890 C CA . PHE C 1 19 ? 74.444 -2.926 6.774 1.00 13.00 125 PHE C CA 1
ATOM 1891 C C . PHE C 1 19 ? 73.460 -1.762 6.836 1.00 13.09 125 PHE C C 1
ATOM 1892 O O . PHE C 1 19 ? 72.776 -1.463 5.843 1.00 12.61 125 PHE C O 1
ATOM 1900 N N . GLN C 1 20 ? 73.323 -1.136 8.010 1.00 11.88 126 GLN C N 1
ATOM 1901 C CA . GLN C 1 20 ? 72.241 -0.190 8.192 1.00 11.31 126 GLN C CA 1
ATOM 1902 C C . GLN C 1 20 ? 72.551 1.229 7.767 1.00 11.55 126 GLN C C 1
ATOM 1903 O O . GLN C 1 20 ? 71.643 2.069 7.637 1.00 11.48 126 GLN C O 1
ATOM 1909 N N . GLY C 1 21 ? 73.837 1.511 7.555 1.00 12.57 127 GLY C N 1
ATOM 1910 C CA . GLY C 1 21 ? 74.276 2.835 7.095 1.00 13.54 127 GLY C CA 1
ATOM 1911 C C . GLY C 1 21 ? 73.802 3.992 7.952 1.00 14.24 127 GLY C C 1
ATOM 1912 O O . GLY C 1 21 ? 73.513 5.087 7.449 1.00 15.44 127 GLY C O 1
ATOM 1913 N N . GLY C 1 22 ? 73.724 3.759 9.252 1.00 13.94 128 GLY C N 1
ATOM 1914 C CA . GLY C 1 22 ? 73.299 4.778 10.176 1.00 14.65 128 GLY C CA 1
ATOM 1915 C C . GLY C 1 22 ? 71.821 5.103 10.170 1.00 15.51 128 GLY C C 1
ATOM 1916 O O . GLY C 1 22 ? 71.425 6.031 10.853 1.00 16.44 128 GLY C O 1
ATOM 1917 N N . LEU C 1 23 ? 70.996 4.324 9.456 1.00 13.56 129 LEU C N 1
ATOM 1918 C CA . LEU C 1 23 ? 69.569 4.628 9.308 1.00 12.86 129 LEU C CA 1
ATOM 1919 C C . LEU C 1 23 ? 68.735 3.901 10.365 1.00 12.19 129 LEU C C 1
ATOM 1920 O O . LEU C 1 23 ? 69.149 2.885 10.900 1.00 10.70 129 LEU C O 1
ATOM 1925 N N . GLY C 1 24 ? 67.561 4.439 10.660 1.00 12.55 130 GLY C N 1
ATOM 1926 C CA . GLY C 1 24 ? 66.617 3.750 11.523 1.00 11.18 130 GLY C CA 1
ATOM 1927 C C . GLY C 1 24 ? 65.948 2.575 10.818 1.00 11.41 130 GLY C C 1
ATOM 1928 O O . GLY C 1 24 ? 65.530 2.696 9.645 1.00 11.79 130 GLY C O 1
ATOM 1929 N N . PHE C 1 25 ? 65.874 1.446 11.518 1.00 9.85 131 PHE C N 1
ATOM 1930 C CA . PHE C 1 25 ? 65.336 0.171 10.967 1.00 10.03 131 PHE C CA 1
ATOM 1931 C C . PHE C 1 25 ? 64.355 -0.411 11.949 1.00 9.53 131 PHE C C 1
ATOM 1932 O O . PHE C 1 25 ? 64.560 -0.347 13.178 1.00 10.38 131 PHE C O 1
ATOM 1948 N N . ALA C 1 27 ? 61.859 -4.212 12.066 1.00 9.40 133 ALA C N 1
ATOM 1949 C CA . ALA C 1 27 ? 61.323 -5.359 11.334 1.00 9.95 133 ALA C CA 1
ATOM 1950 C C . ALA C 1 27 ? 60.047 -5.813 12.036 1.00 10.26 133 ALA C C 1
ATOM 1951 O O . ALA C 1 27 ? 59.947 -5.817 13.281 1.00 10.38 133 ALA C O 1
ATOM 1953 N N . LEU C 1 28 ? 59.102 -6.246 11.214 1.00 10.73 134 LEU C N 1
ATOM 1954 C CA . LEU C 1 28 ? 57.850 -6.805 11.695 1.00 10.89 134 LEU C CA 1
ATOM 1955 C C . LEU C 1 28 ? 57.763 -8.239 11.244 1.00 11.58 134 LEU C C 1
ATOM 1956 O O . LEU C 1 28 ? 58.177 -8.584 10.116 1.00 12.19 134 LEU C O 1
ATOM 1961 N N . ASP C 1 29 ? 57.216 -9.094 12.099 1.00 10.33 135 ASP C N 1
ATOM 1962 C CA . ASP C 1 29 ? 56.986 -10.447 11.651 1.00 10.85 135 ASP C CA 1
ATOM 1963 C C . ASP C 1 29 ? 55.715 -10.583 10.804 1.00 10.61 135 ASP C C 1
ATOM 1964 O O . ASP C 1 29 ? 55.021 -9.608 10.549 1.00 10.43 135 ASP C O 1
ATOM 1969 N N . GLU C 1 30 ? 55.401 -11.807 10.381 1.00 11.17 136 GLU C N 1
ATOM 1970 C CA A GLU C 1 30 ? 54.260 -11.915 9.482 0.50 11.97 136 GLU C CA 1
ATOM 1971 C CA B GLU C 1 30 ? 54.251 -12.107 9.535 0.50 12.27 136 GLU C CA 1
ATOM 1972 C C . GLU C 1 30 ? 52.928 -11.694 10.189 1.00 11.72 136 GLU C C 1
ATOM 1973 O O . GLU C 1 30 ? 51.888 -11.570 9.529 1.00 12.83 136 GLU C O 1
ATOM 1984 N N . ASP C 1 31 ? 52.954 -11.598 11.506 1.00 10.07 137 ASP C N 1
ATOM 1985 C CA . ASP C 1 31 ? 51.770 -11.181 12.217 1.00 10.01 137 ASP C CA 1
ATOM 1986 C C . ASP C 1 31 ? 51.769 -9.701 12.626 1.00 10.39 137 ASP C C 1
ATOM 1987 O O . ASP C 1 31 ? 50.921 -9.283 13.449 1.00 10.84 137 ASP C O 1
ATOM 1992 N N . LEU C 1 32 ? 52.673 -8.942 12.006 1.00 11.13 138 LEU C N 1
ATOM 1993 C CA . LEU C 1 32 ? 52.822 -7.499 12.240 1.00 11.85 138 LEU C CA 1
ATOM 1994 C C . LEU C 1 32 ? 53.278 -7.128 13.674 1.00 11.77 138 LEU C C 1
ATOM 1995 O O . LEU C 1 32 ? 53.075 -5.983 14.119 1.00 12.90 138 LEU C O 1
ATOM 2000 N N . ARG C 1 33 ? 53.835 -8.099 14.406 1.00 10.57 139 ARG C N 1
ATOM 2001 C CA A ARG C 1 33 ? 54.540 -7.868 15.676 0.50 11.16 139 ARG C CA 1
ATOM 2002 C CA B ARG C 1 33 ? 54.502 -7.788 15.667 0.50 10.77 139 ARG C CA 1
ATOM 2003 C C . ARG C 1 33 ? 55.891 -7.217 15.388 1.00 10.56 139 ARG C C 1
ATOM 2004 O O . ARG C 1 33 ? 56.586 -7.615 14.446 1.00 10.86 139 ARG C O 1
ATOM 2019 N N . ILE C 1 34 ? 56.276 -6.237 16.188 1.00 10.01 140 ILE C N 1
ATOM 2020 C CA . ILE C 1 34 ? 57.610 -5.627 16.059 1.00 10.17 140 ILE C CA 1
ATOM 2021 C C . ILE C 1 34 ? 58.622 -6.610 16.644 1.00 10.54 140 ILE C C 1
ATOM 2022 O O . ILE C 1 34 ? 58.533 -6.946 17.828 1.00 11.50 140 ILE C O 1
ATOM 2027 N N . ILE C 1 35 ? 59.556 -7.101 15.820 1.00 9.53 141 ILE C N 1
ATOM 2028 C CA . ILE C 1 35 ? 60.500 -8.081 16.338 1.00 11.12 141 ILE C CA 1
ATOM 2029 C C . ILE C 1 35 ? 61.903 -7.549 16.392 1.00 9.19 141 ILE C C 1
ATOM 2030 O O . ILE C 1 35 ? 62.774 -8.158 16.991 1.00 9.87 141 ILE C O 1
ATOM 2035 N N . TYR C 1 36 ? 62.114 -6.398 15.788 1.00 9.25 142 TYR C N 1
ATOM 2036 C CA . TYR C 1 36 ? 63.480 -5.808 15.772 1.00 9.37 142 TYR C CA 1
ATOM 2037 C C . TYR C 1 36 ? 63.364 -4.281 15.654 1.00 8.91 142 TYR C C 1
ATOM 2038 O O . TYR C 1 36 ? 62.601 -3.796 14.803 1.00 9.33 142 TYR C O 1
ATOM 2047 N N . VAL C 1 37 ? 64.127 -3.525 16.450 1.00 9.14 143 VAL C N 1
ATOM 2048 C CA . VAL C 1 37 ? 64.252 -2.067 16.227 1.00 9.93 143 VAL C CA 1
ATOM 2049 C C . VAL C 1 37 ? 65.660 -1.692 16.576 1.00 9.87 143 VAL C C 1
ATOM 2050 O O . VAL C 1 37 ? 66.229 -2.243 17.543 1.00 11.13 143 VAL C O 1
ATOM 2054 N N . ASN C 1 38 ? 66.253 -0.759 15.823 1.00 8.37 144 ASN C N 1
ATOM 2055 C CA . ASN C 1 38 ? 67.559 -0.232 16.270 1.00 8.60 144 ASN C CA 1
ATOM 2056 C C . ASN C 1 38 ? 67.459 1.159 16.918 1.00 8.53 144 ASN C C 1
ATOM 2057 O O . ASN C 1 38 ? 66.348 1.702 17.064 1.00 7.96 144 ASN C O 1
ATOM 2062 N N . SER C 1 39 ? 68.591 1.705 17.356 1.00 8.65 145 SER C N 1
ATOM 2063 C CA . SER C 1 39 ? 68.606 2.992 18.081 1.00 9.43 145 SER C CA 1
ATOM 2064 C C . SER C 1 39 ? 68.005 4.123 17.277 1.00 9.88 145 SER C C 1
ATOM 2065 O O . SER C 1 39 ? 67.283 4.966 17.827 1.00 9.43 145 SER C O 1
ATOM 2068 N N . GLY C 1 40 ? 68.340 4.158 15.986 1.00 10.13 146 GLY C N 1
ATOM 2069 C CA . GLY C 1 40 ? 67.828 5.191 15.067 1.00 11.43 146 GLY C CA 1
ATOM 2070 C C . GLY C 1 40 ? 66.308 5.172 15.029 1.00 11.56 146 GLY C C 1
ATOM 2071 O O . GLY C 1 40 ? 65.655 6.222 15.063 1.00 12.18 146 GLY C O 1
ATOM 2072 N N . CYS C 1 41 ? 65.737 3.974 15.003 1.00 10.31 147 CYS C N 1
ATOM 2073 C CA . CYS C 1 41 ? 64.282 3.825 15.027 1.00 11.47 147 CYS C CA 1
ATOM 2074 C C . CYS C 1 41 ? 63.726 4.337 16.378 1.00 10.78 147 CYS C C 1
ATOM 2075 O O . CYS C 1 41 ? 62.744 5.097 16.406 1.00 11.37 147 CYS C O 1
ATOM 2078 N N . LEU C 1 42 ? 64.381 3.979 17.484 1.00 8.55 148 LEU C N 1
ATOM 2079 C CA . LEU C 1 42 ? 63.902 4.393 18.835 1.00 9.05 148 LEU C CA 1
ATOM 2080 C C . LEU C 1 42 ? 63.992 5.909 18.985 1.00 9.15 148 LEU C C 1
ATOM 2081 O O . LEU C 1 42 ? 63.097 6.507 19.575 1.00 9.28 148 LEU C O 1
ATOM 2086 N N . ARG C 1 43 ? 65.060 6.523 18.459 1.00 9.17 149 ARG C N 1
ATOM 2087 C CA A ARG C 1 43 ? 65.219 7.992 18.518 0.50 10.06 149 ARG C CA 1
ATOM 2088 C CA B ARG C 1 43 ? 65.208 7.987 18.520 0.50 9.81 149 ARG C CA 1
ATOM 2089 C C . ARG C 1 43 ? 64.073 8.673 17.765 1.00 10.00 149 ARG C C 1
ATOM 2090 O O . ARG C 1 43 ? 63.542 9.708 18.207 1.00 9.33 149 ARG C O 1
ATOM 2105 N N . HIS C 1 44 ? 63.741 8.115 16.604 1.00 9.30 150 HIS C N 1
ATOM 2106 C CA . HIS C 1 44 ? 62.734 8.697 15.711 1.00 10.39 150 HIS C CA 1
ATOM 2107 C C . HIS C 1 44 ? 61.318 8.687 16.295 1.00 10.49 150 HIS C C 1
ATOM 2108 O O . HIS C 1 44 ? 60.594 9.704 16.201 1.00 10.48 150 HIS C O 1
ATOM 2115 N N . VAL C 1 45 ? 60.930 7.560 16.885 1.00 11.05 151 VAL C N 1
ATOM 2116 C CA . VAL C 1 45 ? 59.559 7.411 17.466 1.00 11.83 151 VAL C CA 1
ATOM 2117 C C . VAL C 1 45 ? 59.499 7.762 18.962 1.00 11.92 151 VAL C C 1
ATOM 2118 O O . VAL C 1 45 ? 58.428 7.723 19.591 1.00 12.43 151 VAL C O 1
ATOM 2122 N N . ARG C 1 46 ? 60.652 8.078 19.534 1.00 10.69 152 ARG C N 1
ATOM 2123 C CA . ARG C 1 46 ? 60.752 8.441 20.958 1.00 12.19 152 ARG C CA 1
ATOM 2124 C C . ARG C 1 46 ? 60.089 7.400 21.868 1.00 11.71 152 ARG C C 1
ATOM 2125 O O . ARG C 1 46 ? 59.304 7.724 22.771 1.00 13.01 152 ARG C O 1
ATOM 2133 N N . ARG C 1 47 ? 60.404 6.134 21.614 1.00 11.64 153 ARG C N 1
ATOM 2134 C CA A ARG C 1 47 ? 59.944 5.039 22.467 0.50 11.09 153 ARG C CA 1
ATOM 2135 C CA B ARG C 1 47 ? 59.942 5.026 22.470 0.50 11.42 153 ARG C CA 1
ATOM 2136 C C . ARG C 1 47 ? 61.151 4.182 22.840 1.00 10.92 153 ARG C C 1
ATOM 2137 O O . ARG C 1 47 ? 62.186 4.215 22.151 1.00 12.19 153 ARG C O 1
ATOM 2152 N N . SER C 1 48 ? 61.025 3.386 23.892 1.00 10.65 154 SER C N 1
ATOM 2153 C CA . SER C 1 48 ? 62.091 2.438 24.231 1.00 10.44 154 SER C CA 1
ATOM 2154 C C . SER C 1 48 ? 61.949 1.080 23.527 1.00 11.33 154 SER C C 1
ATOM 2155 O O . SER C 1 48 ? 60.859 0.700 23.087 1.00 11.25 154 SER C O 1
ATOM 2158 N N . ARG C 1 49 ? 63.037 0.316 23.463 1.00 11.18 155 ARG C N 1
ATOM 2159 C CA . ARG C 1 49 ? 62.907 -1.040 22.889 1.00 12.66 155 ARG C CA 1
ATOM 2160 C C . ARG C 1 49 ? 61.818 -1.881 23.591 1.00 13.20 155 ARG C C 1
ATOM 2161 O O . ARG C 1 49 ? 60.982 -2.547 22.931 1.00 11.92 155 ARG C O 1
ATOM 2169 N N . ASP C 1 50 ? 61.799 -1.839 24.919 1.00 12.95 156 ASP C N 1
ATOM 2170 C CA A ASP C 1 50 ? 60.874 -2.705 25.633 0.50 13.24 156 ASP C CA 1
ATOM 2171 C CA B ASP C 1 50 ? 60.870 -2.640 25.722 0.50 13.91 156 ASP C CA 1
ATOM 2172 C C . ASP C 1 50 ? 59.418 -2.257 25.503 1.00 13.10 156 ASP C C 1
ATOM 2173 O O . ASP C 1 50 ? 58.512 -3.070 25.663 1.00 13.03 156 ASP C O 1
ATOM 2182 N N . GLU C 1 51 ? 59.201 -0.993 25.155 1.00 12.93 157 GLU C N 1
ATOM 2183 C CA . GLU C 1 51 ? 57.869 -0.508 24.832 1.00 13.12 157 GLU C CA 1
ATOM 2184 C C . GLU C 1 51 ? 57.326 -1.087 23.525 1.00 12.45 157 GLU C C 1
ATOM 2185 O O . GLU C 1 51 ? 56.137 -1.231 23.372 1.00 13.75 157 GLU C O 1
ATOM 2191 N N . LEU C 1 52 ? 58.205 -1.433 22.600 1.00 12.17 158 LEU C N 1
ATOM 2192 C CA . LEU C 1 52 ? 57.794 -1.835 21.279 1.00 10.96 158 LEU C CA 1
ATOM 2193 C C . LEU C 1 52 ? 57.862 -3.330 21.023 1.00 11.65 158 LEU C C 1
ATOM 2194 O O . LEU C 1 52 ? 57.028 -3.871 20.295 1.00 10.62 158 LEU C O 1
ATOM 2199 N N . LEU C 1 53 ? 58.915 -3.970 21.523 1.00 11.19 159 LEU C N 1
ATOM 2200 C CA A LEU C 1 53 ? 59.185 -5.363 21.136 0.70 12.03 159 LEU C CA 1
ATOM 2201 C CA B LEU C 1 53 ? 59.207 -5.352 21.157 0.30 11.42 159 LEU C CA 1
ATOM 2202 C C . LEU C 1 53 ? 58.051 -6.306 21.454 1.00 11.27 159 LEU C C 1
ATOM 2203 O O . LEU C 1 53 ? 57.513 -6.318 22.582 1.00 11.45 159 LEU C O 1
ATOM 2212 N N . GLY C 1 54 ? 57.681 -7.103 20.451 1.00 11.22 160 GLY C N 1
ATOM 2213 C CA . GLY C 1 54 ? 56.682 -8.150 20.595 1.00 11.79 160 GLY C CA 1
ATOM 2214 C C . GLY C 1 54 ? 55.269 -7.639 20.425 1.00 11.90 160 GLY C C 1
ATOM 2215 O O . GLY C 1 54 ? 54.319 -8.416 20.488 1.00 13.17 160 GLY C O 1
ATOM 2216 N N . ARG C 1 55 ? 55.111 -6.333 20.252 1.00 11.13 161 ARG C N 1
ATOM 2217 C CA . ARG C 1 55 ? 53.755 -5.732 20.229 1.00 11.22 161 ARG C CA 1
ATOM 2218 C C . ARG C 1 55 ? 53.310 -5.554 18.798 1.00 10.77 161 ARG C C 1
ATOM 2219 O O . ARG C 1 55 ? 54.137 -5.329 17.923 1.00 9.32 161 ARG C O 1
ATOM 2227 N N . VAL C 1 56 ? 52.001 -5.655 18.564 1.00 9.52 162 VAL C N 1
ATOM 2228 C CA . VAL C 1 56 ? 51.446 -5.463 17.230 1.00 11.38 162 VAL C CA 1
ATOM 2229 C C . VAL C 1 56 ? 51.695 -3.982 16.883 1.00 10.58 162 VAL C C 1
ATOM 2230 O O . VAL C 1 56 ? 51.530 -3.099 17.734 1.00 10.61 162 VAL C O 1
ATOM 2234 N N . VAL C 1 57 ? 52.139 -3.716 15.672 1.00 10.64 163 VAL C N 1
ATOM 2235 C CA . VAL C 1 57 ? 52.651 -2.365 15.318 1.00 11.27 163 VAL C CA 1
ATOM 2236 C C . VAL C 1 57 ? 51.609 -1.253 15.501 1.00 11.40 163 VAL C C 1
ATOM 2237 O O . VAL C 1 57 ? 51.947 -0.125 15.923 1.00 11.10 163 VAL C O 1
ATOM 2241 N N . THR C 1 58 ? 50.361 -1.524 15.151 1.00 11.51 164 THR C N 1
ATOM 2242 C CA . THR C 1 58 ? 49.322 -0.468 15.230 1.00 12.23 164 THR C CA 1
ATOM 2243 C C . THR C 1 58 ? 48.893 -0.180 16.667 1.00 12.95 164 THR C C 1
ATOM 2244 O O . THR C 1 58 ? 48.242 0.857 16.951 1.00 13.34 164 THR C O 1
ATOM 2248 N N . GLU C 1 59 ? 49.182 -1.107 17.572 1.00 11.86 165 GLU C N 1
ATOM 2249 C CA . GLU C 1 59 ? 48.895 -0.853 18.974 1.00 13.32 165 GLU C CA 1
ATOM 2250 C C . GLU C 1 59 ? 49.872 0.107 19.608 1.00 12.93 165 GLU C C 1
ATOM 2251 O O . GLU C 1 59 ? 49.476 0.891 20.474 1.00 12.29 165 GLU C O 1
ATOM 2257 N N . VAL C 1 60 ? 51.146 0.015 19.237 1.00 11.57 166 VAL C N 1
ATOM 2258 C CA . VAL C 1 60 ? 52.169 0.800 19.934 1.00 11.24 166 VAL C CA 1
ATOM 2259 C C . VAL C 1 60 ? 52.638 1.972 19.085 1.00 11.57 166 VAL C C 1
ATOM 2260 O O . VAL C 1 60 ? 53.242 2.909 19.612 1.00 11.07 166 VAL C O 1
ATOM 2264 N N . LEU C 1 61 ? 52.420 1.886 17.779 1.00 10.96 167 LEU C N 1
ATOM 2265 C CA . LEU C 1 61 ? 52.607 3.016 16.841 1.00 11.64 167 LEU C CA 1
ATOM 2266 C C . LEU C 1 61 ? 51.266 3.355 16.147 1.00 12.73 167 LEU C C 1
ATOM 2267 O O . LEU C 1 61 ? 51.140 3.250 14.914 1.00 12.25 167 LEU C O 1
ATOM 2272 N N . PRO C 1 62 ? 50.256 3.769 16.947 1.00 13.59 168 PRO C N 1
ATOM 2273 C CA . PRO C 1 62 ? 48.905 3.957 16.397 1.00 14.17 168 PRO C CA 1
ATOM 2274 C C . PRO C 1 62 ? 48.815 5.023 15.304 1.00 14.55 168 PRO C C 1
ATOM 2275 O O . PRO C 1 62 ? 47.951 4.929 14.446 1.00 15.46 168 PRO C O 1
ATOM 2279 N N . GLU C 1 63 ? 49.724 5.992 15.314 1.00 14.73 169 GLU C N 1
ATOM 2280 C CA . GLU C 1 63 ? 49.774 7.042 14.301 1.00 15.26 169 GLU C CA 1
ATOM 2281 C C . GLU C 1 63 ? 49.938 6.464 12.889 1.00 13.98 169 GLU C C 1
ATOM 2282 O O . GLU C 1 63 ? 49.535 7.101 11.898 1.00 13.26 169 GLU C O 1
ATOM 2288 N N . THR C 1 64 ? 50.527 5.272 12.794 1.00 12.69 170 THR C N 1
ATOM 2289 C CA . THR C 1 64 ? 50.778 4.665 11.481 1.00 13.59 170 THR C CA 1
ATOM 2290 C C . THR C 1 64 ? 49.511 4.135 10.838 1.00 12.91 170 THR C C 1
ATOM 2291 O O . THR C 1 64 ? 49.446 3.979 9.616 1.00 13.89 170 THR C O 1
ATOM 2295 N N . GLN C 1 65 ? 48.514 3.835 11.644 1.00 13.15 171 GLN C N 1
ATOM 2296 C CA . GLN C 1 65 ? 47.292 3.251 11.088 1.00 14.12 171 GLN C CA 1
ATOM 2297 C C . GLN C 1 65 ? 46.547 4.237 10.183 1.00 14.45 171 GLN C C 1
ATOM 2298 O O . GLN C 1 65 ? 46.310 5.403 10.564 1.00 13.46 171 GLN C O 1
ATOM 2304 N N . GLY C 1 66 ? 46.168 3.748 8.999 1.00 12.76 172 GLY C N 1
ATOM 2305 C CA . GLY C 1 66 ? 45.490 4.557 7.990 1.00 13.28 172 GLY C CA 1
ATOM 2306 C C . GLY C 1 66 ? 46.338 5.658 7.369 1.00 12.51 172 GLY C C 1
ATOM 2307 O O . GLY C 1 66 ? 45.806 6.475 6.628 1.00 14.06 172 GLY C O 1
ATOM 2308 N N . SER C 1 67 ? 47.641 5.678 7.669 1.00 12.46 173 SER C N 1
ATOM 2309 C CA . SER C 1 67 ? 48.590 6.642 7.094 1.00 12.37 173 SER C CA 1
ATOM 2310 C C . SER C 1 67 ? 49.237 6.111 5.826 1.00 12.52 173 SER C C 1
ATOM 2311 O O . SER C 1 67 ? 48.980 4.992 5.439 1.00 12.07 173 SER C O 1
ATOM 2314 N N . TYR C 1 68 ? 50.124 6.898 5.217 1.00 12.46 174 TYR C N 1
ATOM 2315 C CA . TYR C 1 68 ? 50.858 6.426 4.030 1.00 12.83 174 TYR C CA 1
ATOM 2316 C C . TYR C 1 68 ? 51.640 5.152 4.366 1.00 12.94 174 TYR C C 1
ATOM 2317 O O . TYR C 1 68 ? 51.917 4.331 3.475 1.00 13.24 174 TYR C O 1
ATOM 2326 N N . PHE C 1 69 ? 52.016 5.007 5.645 1.00 12.21 175 PHE C N 1
ATOM 2327 C CA . PHE C 1 69 ? 52.937 3.925 6.072 1.00 12.61 175 PHE C CA 1
ATOM 2328 C C . PHE C 1 69 ? 52.176 2.588 6.123 1.00 12.88 175 PHE C C 1
ATOM 2329 O O . PHE C 1 69 ? 52.698 1.537 5.803 1.00 14.15 175 PHE C O 1
ATOM 2337 N N . ASP C 1 70 ? 50.915 2.661 6.526 1.00 12.75 176 ASP C N 1
ATOM 2338 C CA . ASP C 1 70 ? 49.950 1.579 6.440 1.00 12.94 176 ASP C CA 1
ATOM 2339 C C . ASP C 1 70 ? 49.866 1.085 4.980 1.00 13.41 176 ASP C C 1
ATOM 2340 O O . ASP C 1 70 ? 50.047 -0.114 4.723 1.00 13.03 176 ASP C O 1
ATOM 2345 N N . ALA C 1 71 ? 49.635 1.998 4.033 1.00 11.73 177 ALA C N 1
ATOM 2346 C CA . ALA C 1 71 ? 49.512 1.643 2.627 1.00 12.11 177 ALA C CA 1
ATOM 2347 C C . ALA C 1 71 ? 50.818 1.024 2.103 1.00 12.35 177 ALA C C 1
ATOM 2348 O O . ALA C 1 71 ? 50.793 0.065 1.288 1.00 14.03 177 ALA C O 1
ATOM 2350 N N . LEU C 1 72 ? 51.934 1.602 2.526 1.00 11.20 178 LEU C N 1
ATOM 2351 C CA . LEU C 1 72 ? 53.244 1.109 2.094 1.00 11.68 178 LEU C CA 1
ATOM 2352 C C . LEU C 1 72 ? 53.409 -0.351 2.488 1.00 10.91 178 LEU C C 1
ATOM 2353 O O . LEU C 1 72 ? 53.757 -1.208 1.635 1.00 11.27 178 LEU C O 1
ATOM 2358 N N . CYS C 1 73 ? 53.127 -0.637 3.757 1.00 11.36 179 CYS C N 1
ATOM 2359 C CA . CYS C 1 73 ? 53.278 -2.004 4.282 1.00 11.67 179 CYS C CA 1
ATOM 2360 C C . CYS C 1 73 ? 52.329 -2.979 3.617 1.00 12.02 179 CYS C C 1
ATOM 2361 O O . CYS C 1 73 ? 52.744 -4.108 3.280 1.00 12.12 179 CYS C O 1
ATOM 2364 N N . ARG C 1 74 ? 51.083 -2.550 3.364 1.00 10.85 180 ARG C N 1
ATOM 2365 C CA A ARG C 1 74 ? 50.092 -3.397 2.673 0.50 10.77 180 ARG C CA 1
ATOM 2366 C CA B ARG C 1 74 ? 50.129 -3.432 2.697 0.50 10.84 180 ARG C CA 1
ATOM 2367 C C . ARG C 1 74 ? 50.585 -3.773 1.278 1.00 10.76 180 ARG C C 1
ATOM 2368 O O . ARG C 1 74 ? 50.458 -4.898 0.864 1.00 11.36 180 ARG C O 1
ATOM 2383 N N . LYS C 1 75 ? 51.160 -2.800 0.569 1.00 10.65 181 LYS C N 1
ATOM 2384 C CA . LYS C 1 75 ? 51.731 -3.036 -0.762 1.00 11.09 181 LYS C CA 1
ATOM 2385 C C . LYS C 1 75 ? 52.875 -4.075 -0.754 1.00 10.86 181 LYS C C 1
ATOM 2386 O O . LYS C 1 75 ? 52.902 -4.950 -1.631 1.00 10.42 181 LYS C O 1
ATOM 2392 N N . VAL C 1 76 ? 53.787 -4.012 0.232 1.00 9.67 182 VAL C N 1
ATOM 2393 C CA . VAL C 1 76 ? 54.848 -5.034 0.341 1.00 10.55 182 VAL C CA 1
ATOM 2394 C C . VAL C 1 76 ? 54.238 -6.403 0.601 1.00 10.08 182 VAL C C 1
ATOM 2395 O O . VAL C 1 76 ? 54.584 -7.418 -0.076 1.00 10.76 182 VAL C O 1
ATOM 2399 N N . LEU C 1 77 ? 53.297 -6.455 1.536 1.00 9.21 183 LEU C N 1
ATOM 2400 C CA . LEU C 1 77 ? 52.684 -7.737 1.851 1.00 10.75 183 LEU C CA 1
ATOM 2401 C C . LEU C 1 77 ? 51.912 -8.308 0.671 1.00 11.31 183 LEU C C 1
ATOM 2402 O O . LEU C 1 77 ? 51.983 -9.536 0.409 1.00 12.07 183 LEU C O 1
ATOM 2407 N N . ALA C 1 78 ? 51.216 -7.448 -0.070 1.00 10.84 184 ALA C N 1
ATOM 2408 C CA . ALA C 1 78 ? 50.373 -7.903 -1.188 1.00 11.85 184 ALA C CA 1
ATOM 2409 C C . ALA C 1 78 ? 51.159 -8.317 -2.426 1.00 12.38 184 ALA C C 1
ATOM 2410 O O . ALA C 1 78 ? 50.642 -9.026 -3.260 1.00 11.78 184 ALA C O 1
ATOM 2412 N N . THR C 1 79 ? 52.409 -7.862 -2.541 1.00 13.47 185 THR C N 1
ATOM 2413 C CA . THR C 1 79 ? 53.215 -8.097 -3.751 1.00 13.71 185 THR C CA 1
ATOM 2414 C C . THR C 1 79 ? 54.471 -8.925 -3.509 1.00 14.30 185 THR C C 1
ATOM 2415 O O . THR C 1 79 ? 54.996 -9.560 -4.440 1.00 14.40 185 THR C O 1
ATOM 2419 N N . GLY C 1 80 ? 54.968 -8.899 -2.279 1.00 13.87 186 GLY C N 1
ATOM 2420 C CA . GLY C 1 80 ? 56.285 -9.458 -1.960 1.00 14.56 186 GLY C CA 1
ATOM 2421 C C . GLY C 1 80 ? 57.436 -8.587 -2.483 1.00 13.97 186 GLY C C 1
ATOM 2422 O O . GLY C 1 80 ? 58.600 -8.935 -2.314 1.00 14.85 186 GLY C O 1
ATOM 2423 N N . ARG C 1 81 ? 57.095 -7.444 -3.088 1.00 13.63 187 ARG C N 1
ATOM 2424 C CA A ARG C 1 81 ? 58.059 -6.549 -3.749 0.50 13.16 187 ARG C CA 1
ATOM 2425 C CA B ARG C 1 81 ? 58.091 -6.590 -3.719 0.50 13.06 187 ARG C CA 1
ATOM 2426 C C . ARG C 1 81 ? 58.428 -5.321 -2.913 1.00 12.92 187 ARG C C 1
ATOM 2427 O O . ARG C 1 81 ? 57.573 -4.744 -2.219 1.00 13.36 187 ARG C O 1
ATOM 2442 N N . GLU C 1 82 ? 59.690 -4.897 -3.000 1.00 12.45 188 GLU C N 1
ATOM 2443 C CA . GLU C 1 82 ? 60.151 -3.706 -2.266 1.00 13.74 188 GLU C CA 1
ATOM 2444 C C . GLU C 1 82 ? 59.369 -2.443 -2.711 1.00 13.46 188 GLU C C 1
ATOM 2445 O O . GLU C 1 82 ? 59.122 -2.247 -3.926 1.00 11.99 188 GLU C O 1
ATOM 2451 N N . GLN C 1 83 ? 58.985 -1.605 -1.752 1.00 12.77 189 GLN C N 1
ATOM 2452 C CA . GLN C 1 83 ? 58.287 -0.365 -2.051 1.00 14.43 189 GLN C CA 1
ATOM 2453 C C . GLN C 1 83 ? 59.015 0.797 -1.417 1.00 15.28 189 GLN C C 1
ATOM 2454 O O . GLN C 1 83 ? 59.610 0.670 -0.359 1.00 15.61 189 GLN C O 1
ATOM 2460 N N . GLN C 1 84 ? 58.964 1.954 -2.068 1.00 15.31 190 GLN C N 1
ATOM 2461 C CA A GLN C 1 84 ? 59.633 3.153 -1.575 0.50 15.62 190 GLN C CA 1
ATOM 2462 C CA B GLN C 1 84 ? 59.603 3.137 -1.519 0.50 15.57 190 GLN C CA 1
ATOM 2463 C C . GLN C 1 84 ? 58.716 4.349 -1.774 1.00 16.10 190 GLN C C 1
ATOM 2464 O O . GLN C 1 84 ? 58.036 4.439 -2.801 1.00 15.07 190 GLN C O 1
ATOM 2475 N N . THR C 1 85 ? 58.701 5.247 -0.804 1.00 15.52 191 THR C N 1
ATOM 2476 C CA . THR C 1 85 ? 57.963 6.490 -0.948 1.00 16.03 191 THR C CA 1
ATOM 2477 C C . THR C 1 85 ? 58.732 7.676 -0.331 1.00 15.25 191 THR C C 1
ATOM 2478 O O . THR C 1 85 ? 59.557 7.504 0.559 1.00 14.63 191 THR C O 1
ATOM 2482 N N . ARG C 1 86 ? 58.500 8.869 -0.871 1.00 14.97 192 ARG C N 1
ATOM 2483 C CA . ARG C 1 86 ? 59.043 10.104 -0.315 1.00 14.84 192 ARG C CA 1
ATOM 2484 C C . ARG C 1 86 ? 57.875 10.954 0.170 1.00 13.84 192 ARG C C 1
ATOM 2485 O O . ARG C 1 86 ? 56.989 11.321 -0.602 1.00 12.47 192 ARG C O 1
ATOM 2493 N N . VAL C 1 87 ? 57.871 11.231 1.464 1.00 12.82 193 VAL C N 1
ATOM 2494 C CA . VAL C 1 87 ? 56.737 11.843 2.128 1.00 13.69 193 VAL C CA 1
ATOM 2495 C C . VAL C 1 87 ? 57.264 12.691 3.282 1.00 13.43 193 VAL C C 1
ATOM 2496 O O . VAL C 1 87 ? 58.445 12.601 3.640 1.00 12.36 193 VAL C O 1
ATOM 2500 N N . ASP C 1 88 ? 56.383 13.513 3.853 1.00 14.07 194 ASP C N 1
ATOM 2501 C CA A ASP C 1 88 ? 56.688 14.216 5.085 0.50 14.30 194 ASP C CA 1
ATOM 2502 C CA B ASP C 1 88 ? 56.697 14.217 5.083 0.50 13.90 194 ASP C CA 1
ATOM 2503 C C . ASP C 1 88 ? 56.554 13.204 6.215 1.00 14.12 194 ASP C C 1
ATOM 2504 O O . ASP C 1 88 ? 55.613 12.418 6.222 1.00 13.87 194 ASP C O 1
ATOM 2513 N N . SER C 1 89 ? 57.497 13.238 7.159 1.00 13.22 195 SER C N 1
ATOM 2514 C CA . SER C 1 89 ? 57.521 12.307 8.294 1.00 13.52 195 SER C CA 1
ATOM 2515 C C . SER C 1 89 ? 56.321 12.448 9.232 1.00 13.13 195 SER C C 1
ATOM 2516 O O . SER C 1 89 ? 55.941 13.564 9.554 1.00 10.96 195 SER C O 1
ATOM 2519 N N . LEU C 1 90 ? 55.748 11.324 9.660 1.00 12.25 196 LEU C N 1
ATOM 2520 C CA . LEU C 1 90 ? 54.717 11.291 10.718 1.00 13.77 196 LEU C CA 1
ATOM 2521 C C . LEU C 1 90 ? 55.281 11.686 12.081 1.00 13.04 196 LEU C C 1
ATOM 2522 O O . LEU C 1 90 ? 54.663 12.476 12.809 1.00 13.51 196 LEU C O 1
ATOM 2527 N N . TYR C 1 91 ? 56.455 11.141 12.405 1.00 11.94 197 TYR C N 1
ATOM 2528 C CA . TYR C 1 91 ? 57.071 11.284 13.723 1.00 11.01 197 TYR C CA 1
ATOM 2529 C C . TYR C 1 91 ? 57.940 12.525 13.856 1.00 11.68 197 TYR C C 1
ATOM 2530 O O . TYR C 1 91 ? 58.165 12.998 14.960 1.00 11.42 197 TYR C O 1
ATOM 2539 N N . SER C 1 92 ? 58.401 13.064 12.730 1.00 11.14 198 SER C N 1
ATOM 2540 C CA . SER C 1 92 ? 59.145 14.328 12.742 1.00 12.13 198 SER C CA 1
ATOM 2541 C C . SER C 1 92 ? 58.516 15.334 11.767 1.00 12.35 198 SER C C 1
ATOM 2542 O O . SER C 1 92 ? 58.970 15.497 10.627 1.00 11.63 198 SER C O 1
ATOM 2545 N N . PRO C 1 93 ? 57.443 16.014 12.215 1.00 13.80 199 PRO C N 1
ATOM 2546 C CA . PRO C 1 93 ? 56.703 16.983 11.425 1.00 14.43 199 PRO C CA 1
ATOM 2547 C C . PRO C 1 93 ? 57.597 17.916 10.574 1.00 14.66 199 PRO C C 1
ATOM 2548 O O . PRO C 1 93 ? 58.515 18.529 11.092 1.00 13.53 199 PRO C O 1
ATOM 2552 N N . GLY C 1 94 ? 57.356 17.947 9.266 1.00 15.59 200 GLY C N 1
ATOM 2553 C CA . GLY C 1 94 ? 58.130 18.802 8.362 1.00 17.40 200 GLY C CA 1
ATOM 2554 C C . GLY C 1 94 ? 59.471 18.243 7.856 1.00 18.13 200 GLY C C 1
ATOM 2555 O O . GLY C 1 94 ? 60.120 18.884 7.010 1.00 18.50 200 GLY C O 1
ATOM 2564 N N . THR C 1 96 ? 61.354 15.900 5.452 1.00 16.42 202 THR C N 1
ATOM 2565 C CA . THR C 1 96 ? 61.128 15.097 4.262 1.00 14.90 202 THR C CA 1
ATOM 2566 C C . THR C 1 96 ? 61.943 13.833 4.447 1.00 14.24 202 THR C C 1
ATOM 2567 O O . THR C 1 96 ? 63.140 13.889 4.789 1.00 14.40 202 THR C O 1
ATOM 2569 N N . ILE C 1 97 ? 61.282 12.696 4.267 1.00 13.36 203 ILE C N 1
ATOM 2570 C CA . ILE C 1 97 ? 61.940 11.382 4.382 1.00 13.34 203 ILE C CA 1
ATOM 2571 C C . ILE C 1 97 ? 61.693 10.481 3.187 1.00 13.18 203 ILE C C 1
ATOM 2572 O O . ILE C 1 97 ? 60.731 10.661 2.427 1.00 14.19 203 ILE C O 1
ATOM 2577 N N . GLU C 1 98 ? 62.599 9.535 3.012 1.00 13.30 204 GLU C N 1
ATOM 2578 C CA . GLU C 1 98 ? 62.430 8.455 2.056 1.00 12.69 204 GLU C CA 1
ATOM 2579 C C . GLU C 1 98 ? 62.260 7.185 2.886 1.00 12.11 204 GLU C C 1
ATOM 2580 O O . GLU C 1 98 ? 63.130 6.875 3.702 1.00 11.35 204 GLU C O 1
ATOM 2586 N N . VAL C 1 99 ? 61.139 6.487 2.682 1.00 10.35 205 VAL C N 1
ATOM 2587 C CA . VAL C 1 99 ? 60.809 5.279 3.458 1.00 9.62 205 VAL C CA 1
ATOM 2588 C C . VAL C 1 99 ? 60.816 4.067 2.523 1.00 10.33 205 VAL C C 1
ATOM 2589 O O . VAL C 1 99 ? 60.216 4.110 1.443 1.00 10.08 205 VAL C O 1
ATOM 2593 N N . THR C 1 100 ? 61.550 3.014 2.922 1.00 9.15 206 THR C N 1
ATOM 2594 C CA . THR C 1 100 ? 61.710 1.831 2.119 1.00 10.48 206 THR C CA 1
ATOM 2595 C C . THR C 1 100 ? 61.221 0.626 2.938 1.00 11.27 206 THR C C 1
ATOM 2596 O O . THR C 1 100 ? 61.562 0.489 4.113 1.00 11.97 206 THR C O 1
ATOM 2600 N N . ALA C 1 101 ? 60.422 -0.230 2.322 1.00 10.51 207 ALA C N 1
ATOM 2601 C CA . ALA C 1 101 ? 59.910 -1.418 3.005 1.00 9.84 207 ALA C CA 1
ATOM 2602 C C . ALA C 1 101 ? 60.069 -2.579 2.057 1.00 10.56 207 ALA C C 1
ATOM 2603 O O . ALA C 1 101 ? 59.794 -2.426 0.867 1.00 10.71 207 ALA C O 1
ATOM 2605 N N . ALA C 1 102 ? 60.493 -3.733 2.578 1.00 10.39 208 ALA C N 1
ATOM 2606 C CA . ALA C 1 102 ? 60.702 -4.895 1.723 1.00 11.23 208 ALA C CA 1
ATOM 2607 C C . ALA C 1 102 ? 60.593 -6.142 2.555 1.00 12.31 208 ALA C C 1
ATOM 2608 O O . ALA C 1 102 ? 60.749 -6.095 3.781 1.00 12.93 208 ALA C O 1
ATOM 2610 N N . ALA C 1 103 ? 60.406 -7.258 1.880 1.00 13.16 209 ALA C N 1
ATOM 2611 C CA . ALA C 1 103 ? 60.441 -8.558 2.528 1.00 14.69 209 ALA C CA 1
ATOM 2612 C C . ALA C 1 103 ? 61.894 -8.932 2.687 1.00 15.78 209 ALA C C 1
ATOM 2613 O O . ALA C 1 103 ? 62.707 -8.684 1.779 1.00 16.45 209 ALA C O 1
ATOM 2615 N N . ASP C 1 104 ? 62.250 -9.498 3.830 1.00 15.09 210 ASP C N 1
ATOM 2616 C CA . ASP C 1 104 ? 63.612 -10.049 4.005 1.00 17.53 210 ASP C CA 1
ATOM 2617 C C . ASP C 1 104 ? 63.454 -11.214 4.959 1.00 18.76 210 ASP C C 1
ATOM 2618 O O . ASP C 1 104 ? 63.051 -11.040 6.105 1.00 18.13 210 ASP C O 1
ATOM 2623 N N . SER C 1 105 ? 63.724 -12.412 4.443 1.00 20.57 211 SER C N 1
ATOM 2624 C CA . SER C 1 105 ? 63.781 -13.642 5.236 1.00 23.66 211 SER C CA 1
ATOM 2625 C C . SER C 1 105 ? 62.535 -13.881 6.081 1.00 24.06 211 SER C C 1
ATOM 2626 O O . SER C 1 105 ? 62.665 -14.235 7.249 1.00 25.85 211 SER C O 1
ATOM 2629 N N . GLY C 1 106 ? 61.354 -13.645 5.518 1.00 23.18 212 GLY C N 1
ATOM 2630 C CA . GLY C 1 106 ? 60.076 -13.870 6.210 1.00 22.16 212 GLY C CA 1
ATOM 2631 C C . GLY C 1 106 ? 59.524 -12.627 6.919 1.00 20.94 212 GLY C C 1
ATOM 2632 O O . GLY C 1 106 ? 58.302 -12.538 7.161 1.00 22.66 212 GLY C O 1
ATOM 2633 N N . ALA C 1 107 ? 60.392 -11.652 7.194 1.00 17.51 213 ALA C N 1
ATOM 2634 C CA . ALA C 1 107 ? 59.959 -10.433 7.907 1.00 14.88 213 ALA C CA 1
ATOM 2635 C C . ALA C 1 107 ? 59.682 -9.278 6.957 1.00 13.99 213 ALA C C 1
ATOM 2636 O O . ALA C 1 107 ? 60.078 -9.312 5.809 1.00 14.05 213 ALA C O 1
ATOM 2638 N N . LEU C 1 108 ? 58.981 -8.268 7.460 1.00 12.18 214 LEU C N 1
ATOM 2639 C CA . LEU C 1 108 ? 58.774 -7.051 6.708 1.00 12.80 214 LEU C CA 1
ATOM 2640 C C . LEU C 1 108 ? 59.755 -6.042 7.313 1.00 11.94 214 LEU C C 1
ATOM 2641 O O . LEU C 1 108 ? 59.604 -5.695 8.491 1.00 13.85 214 LEU C O 1
ATOM 2646 N N . VAL C 1 109 ? 60.754 -5.607 6.536 1.00 9.35 215 VAL C N 1
ATOM 2647 C CA . VAL C 1 109 ? 61.820 -4.746 7.059 1.00 10.05 215 VAL C CA 1
ATOM 2648 C C . VAL C 1 109 ? 61.650 -3.357 6.478 1.00 10.06 215 VAL C C 1
ATOM 2649 O O . VAL C 1 109 ? 61.506 -3.192 5.260 1.00 9.94 215 VAL C O 1
ATOM 2653 N N A VAL C 1 110 ? 61.661 -2.367 7.363 0.50 9.68 216 VAL C N 1
ATOM 2654 N N B VAL C 1 110 ? 61.613 -2.355 7.348 0.50 9.51 216 VAL C N 1
ATOM 2655 C CA A VAL C 1 110 ? 61.475 -0.986 6.966 0.50 9.93 216 VAL C CA 1
ATOM 2656 C CA B VAL C 1 110 ? 61.438 -0.985 6.884 0.50 9.43 216 VAL C CA 1
ATOM 2657 C C A VAL C 1 110 ? 62.691 -0.189 7.381 0.50 10.32 216 VAL C C 1
ATOM 2658 C C B VAL C 1 110 ? 62.558 -0.098 7.421 0.50 10.29 216 VAL C C 1
ATOM 2659 O O A VAL C 1 110 ? 63.275 -0.434 8.436 0.50 10.08 216 VAL C O 1
ATOM 2660 O O B VAL C 1 110 ? 62.960 -0.207 8.594 0.50 9.98 216 VAL C O 1
ATOM 2667 N N . HIS C 1 111 ? 63.060 0.791 6.565 1.00 10.68 217 HIS C N 1
ATOM 2668 C CA . HIS C 1 111 ? 64.016 1.775 7.036 1.00 11.67 217 HIS C CA 1
ATOM 2669 C C . HIS C 1 111 ? 63.646 3.163 6.490 1.00 11.98 217 HIS C C 1
ATOM 2670 O O . HIS C 1 111 ? 62.780 3.282 5.633 1.00 11.10 217 HIS C O 1
ATOM 2677 N N . PHE C 1 112 ? 64.241 4.208 7.048 1.00 12.42 218 PHE C N 1
ATOM 2678 C CA . PHE C 1 112 ? 63.933 5.544 6.545 1.00 12.77 218 PHE C CA 1
ATOM 2679 C C . PHE C 1 112 ? 65.203 6.366 6.559 1.00 13.03 218 PHE C C 1
ATOM 2680 O O . PHE C 1 112 ? 66.128 6.084 7.347 1.00 11.70 218 PHE C O 1
ATOM 2688 N N A ARG C 1 113 ? 65.227 7.384 5.695 0.50 13.06 219 ARG C N 1
ATOM 2689 N N B ARG C 1 113 ? 65.234 7.378 5.691 0.50 13.37 219 ARG C N 1
ATOM 2690 C CA A ARG C 1 113 ? 66.349 8.300 5.551 0.50 13.36 219 ARG C CA 1
ATOM 2691 C CA B ARG C 1 113 ? 66.354 8.299 5.568 0.50 13.96 219 ARG C CA 1
ATOM 2692 C C A ARG C 1 113 ? 65.834 9.739 5.483 0.50 13.86 219 ARG C C 1
ATOM 2693 C C B ARG C 1 113 ? 65.832 9.735 5.491 0.50 14.20 219 ARG C C 1
ATOM 2694 O O A ARG C 1 113 ? 64.855 10.020 4.795 0.50 12.94 219 ARG C O 1
ATOM 2695 O O B ARG C 1 113 ? 64.848 10.009 4.808 0.50 13.28 219 ARG C O 1
ATOM 2710 N N . ASP C 1 114 ? 66.490 10.641 6.208 1.00 14.55 220 ASP C N 1
ATOM 2711 C CA . ASP C 1 114 ? 66.200 12.080 6.113 1.00 15.86 220 ASP C CA 1
ATOM 2712 C C . ASP C 1 114 ? 66.676 12.642 4.771 1.00 16.75 220 ASP C C 1
ATOM 2713 O O . ASP C 1 114 ? 67.871 12.571 4.454 1.00 16.70 220 ASP C O 1
ATOM 2718 N N . VAL C 1 115 ? 65.758 13.214 3.991 1.00 17.44 221 VAL C N 1
ATOM 2719 C CA . VAL C 1 115 ? 66.118 13.849 2.706 1.00 19.27 221 VAL C CA 1
ATOM 2720 C C . VAL C 1 115 ? 65.741 15.352 2.619 1.00 20.01 221 VAL C C 1
ATOM 2721 O O . VAL C 1 115 ? 65.604 15.898 1.523 1.00 20.18 221 VAL C O 1
ATOM 2725 N N . THR C 1 116 ? 65.575 15.998 3.772 1.00 20.86 222 THR C N 1
ATOM 2726 C CA . THR C 1 116 ? 65.198 17.420 3.840 1.00 21.84 222 THR C CA 1
ATOM 2727 C C . THR C 1 116 ? 66.261 18.322 3.196 1.00 22.46 222 THR C C 1
ATOM 2728 O O . THR C 1 116 ? 67.425 17.929 3.101 1.00 22.99 222 THR C O 1
ATOM 2732 N N . GLY D 1 13 ? 39.321 26.177 -13.242 1.00 25.89 119 GLY D N 1
ATOM 2733 C CA . GLY D 1 13 ? 38.234 26.555 -12.295 1.00 24.74 119 GLY D CA 1
ATOM 2734 C C . GLY D 1 13 ? 37.986 25.466 -11.267 1.00 24.50 119 GLY D C 1
ATOM 2735 O O . GLY D 1 13 ? 37.861 24.308 -11.629 1.00 25.43 119 GLY D O 1
ATOM 2736 N N . ARG D 1 14 ? 37.962 25.853 -9.990 1.00 22.79 120 ARG D N 1
ATOM 2737 C CA A ARG D 1 14 ? 37.585 24.935 -8.921 0.50 22.10 120 ARG D CA 1
ATOM 2738 C CA B ARG D 1 14 ? 37.581 24.992 -8.894 0.50 22.13 120 ARG D CA 1
ATOM 2739 C C . ARG D 1 14 ? 36.095 24.613 -9.018 1.00 21.43 120 ARG D C 1
ATOM 2740 O O . ARG D 1 14 ? 35.223 25.498 -9.014 1.00 21.77 120 ARG D O 1
ATOM 2755 N N . GLU D 1 15 ? 35.809 23.323 -9.129 1.00 20.07 121 GLU D N 1
ATOM 2756 C CA . GLU D 1 15 ? 34.431 22.854 -9.195 1.00 17.54 121 GLU D CA 1
ATOM 2757 C C . GLU D 1 15 ? 33.857 22.844 -7.800 1.00 16.88 121 GLU D C 1
ATOM 2758 O O . GLU D 1 15 ? 34.604 22.733 -6.820 1.00 15.81 121 GLU D O 1
ATOM 2764 N N . ASN D 1 16 ? 32.536 22.943 -7.703 1.00 14.55 122 ASN D N 1
ATOM 2765 C CA . ASN D 1 16 ? 31.837 22.844 -6.417 1.00 13.25 122 ASN D CA 1
ATOM 2766 C C . ASN D 1 16 ? 30.435 22.296 -6.696 1.00 13.23 122 ASN D C 1
ATOM 2767 O O . ASN D 1 16 ? 30.131 21.977 -7.856 1.00 12.34 122 ASN D O 1
ATOM 2772 N N . LEU D 1 17 ? 29.581 22.194 -5.673 1.00 13.25 123 LEU D N 1
ATOM 2773 C CA . LEU D 1 17 ? 28.258 21.597 -5.866 1.00 13.41 123 LEU D CA 1
ATOM 2774 C C . LEU D 1 17 ? 27.407 22.267 -6.925 1.00 12.82 123 LEU D C 1
ATOM 2775 O O . LEU D 1 17 ? 26.575 21.603 -7.518 1.00 13.65 123 LEU D O 1
ATOM 2780 N N . TYR D 1 18 ? 27.631 23.564 -7.201 1.00 11.81 124 TYR D N 1
ATOM 2781 C CA . TYR D 1 18 ? 26.812 24.242 -8.183 1.00 11.39 124 TYR D CA 1
ATOM 2782 C C . TYR D 1 18 ? 27.441 24.216 -9.578 1.00 12.71 124 TYR D C 1
ATOM 2783 O O . TYR D 1 18 ? 26.748 24.020 -10.578 1.00 15.11 124 TYR D O 1
ATOM 2792 N N . PHE D 1 19 ? 28.739 24.443 -9.645 1.00 13.47 125 PHE D N 1
ATOM 2793 C CA . PHE D 1 19 ? 29.442 24.366 -10.925 1.00 13.52 125 PHE D CA 1
ATOM 2794 C C . PHE D 1 19 ? 30.256 23.086 -10.869 1.00 12.94 125 PHE D C 1
ATOM 2795 O O . PHE D 1 19 ? 31.390 23.076 -10.382 1.00 13.58 125 PHE D O 1
ATOM 2803 N N . GLN D 1 20 ? 29.688 22.007 -11.386 1.00 11.44 126 GLN D N 1
ATOM 2804 C CA . GLN D 1 20 ? 30.264 20.688 -11.173 1.00 11.49 126 GLN D CA 1
ATOM 2805 C C . GLN D 1 20 ? 31.322 20.308 -12.202 1.00 11.64 126 GLN D C 1
ATOM 2806 O O . GLN D 1 20 ? 32.088 19.369 -11.971 1.00 10.91 126 GLN D O 1
ATOM 2812 N N . GLY D 1 21 ? 31.353 21.060 -13.320 1.00 12.30 127 GLY D N 1
ATOM 2813 C CA . GLY D 1 21 ? 32.311 20.857 -14.415 1.00 13.76 127 GLY D CA 1
ATOM 2814 C C . GLY D 1 21 ? 32.288 19.425 -14.940 1.00 14.62 127 GLY D C 1
ATOM 2815 O O . GLY D 1 21 ? 33.323 18.882 -15.359 1.00 14.71 127 GLY D O 1
ATOM 2816 N N . GLY D 1 22 ? 31.100 18.821 -14.923 1.00 14.61 128 GLY D N 1
ATOM 2817 C CA . GLY D 1 22 ? 30.912 17.467 -15.382 1.00 15.08 128 GLY D CA 1
ATOM 2818 C C . GLY D 1 22 ? 31.508 16.386 -14.512 1.00 15.16 128 GLY D C 1
ATOM 2819 O O . GLY D 1 22 ? 31.574 15.222 -14.938 1.00 16.82 128 GLY D O 1
ATOM 2820 N N . LEU D 1 23 ? 31.910 16.737 -13.283 1.00 14.06 129 LEU D N 1
ATOM 2821 C CA . LEU D 1 23 ? 32.545 15.749 -12.400 1.00 12.90 129 LEU D CA 1
ATOM 2822 C C . LEU D 1 23 ? 31.565 15.038 -11.458 1.00 12.03 129 LEU D C 1
ATOM 2823 O O . LEU D 1 23 ? 30.465 15.518 -11.198 1.00 12.82 129 LEU D O 1
ATOM 2828 N N . GLY D 1 24 ? 31.963 13.860 -10.995 1.00 12.79 130 GLY D N 1
ATOM 2829 C CA . GLY D 1 24 ? 31.235 13.157 -9.951 1.00 12.12 130 GLY D CA 1
ATOM 2830 C C . GLY D 1 24 ? 31.396 13.858 -8.605 1.00 13.43 130 GLY D C 1
ATOM 2831 O O . GLY D 1 24 ? 32.512 14.276 -8.239 1.00 13.02 130 GLY D O 1
ATOM 2832 N N . PHE D 1 25 ? 30.283 14.006 -7.905 1.00 12.10 131 PHE D N 1
ATOM 2833 C CA . PHE D 1 25 ? 30.231 14.686 -6.600 1.00 13.03 131 PHE D CA 1
ATOM 2834 C C . PHE D 1 25 ? 29.449 13.828 -5.640 1.00 12.89 131 PHE D C 1
ATOM 2835 O O . PHE D 1 25 ? 28.452 13.183 -6.025 1.00 12.95 131 PHE D O 1
ATOM 2851 N N . ALA D 1 27 ? 28.089 14.423 -1.393 1.00 12.93 133 ALA D N 1
ATOM 2852 C CA . ALA D 1 27 ? 28.100 15.186 -0.145 1.00 13.15 133 ALA D CA 1
ATOM 2853 C C . ALA D 1 27 ? 27.711 14.312 1.066 1.00 13.42 133 ALA D C 1
ATOM 2854 O O . ALA D 1 27 ? 26.775 13.497 1.009 1.00 13.11 133 ALA D O 1
ATOM 2856 N N . LEU D 1 28 ? 28.462 14.488 2.148 1.00 13.06 134 LEU D N 1
ATOM 2857 C CA . LEU D 1 28 ? 28.202 13.797 3.416 1.00 13.92 134 LEU D CA 1
ATOM 2858 C C . LEU D 1 28 ? 27.761 14.794 4.448 1.00 13.42 134 LEU D C 1
ATOM 2859 O O . LEU D 1 28 ? 28.374 15.860 4.581 1.00 14.13 134 LEU D O 1
ATOM 2864 N N . ASP D 1 29 ? 26.751 14.429 5.242 1.00 13.42 135 ASP D N 1
ATOM 2865 C CA . ASP D 1 29 ? 26.339 15.316 6.333 1.00 13.91 135 ASP D CA 1
ATOM 2866 C C . ASP D 1 29 ? 27.243 15.160 7.597 1.00 13.68 135 ASP D C 1
ATOM 2867 O O . ASP D 1 29 ? 28.247 14.478 7.539 1.00 13.11 135 ASP D O 1
ATOM 2872 N N . GLU D 1 30 ? 26.887 15.810 8.713 1.00 15.23 136 GLU D N 1
ATOM 2873 C CA A GLU D 1 30 ? 27.695 15.790 9.945 0.50 15.65 136 GLU D CA 1
ATOM 2874 C CA B GLU D 1 30 ? 27.767 15.776 9.905 0.50 16.05 136 GLU D CA 1
ATOM 2875 C C . GLU D 1 30 ? 27.875 14.388 10.522 1.00 15.96 136 GLU D C 1
ATOM 2876 O O . GLU D 1 30 ? 28.745 14.154 11.352 1.00 16.92 136 GLU D O 1
ATOM 2887 N N . ASP D 1 31 ? 26.975 13.486 10.154 1.00 15.25 137 ASP D N 1
ATOM 2888 C CA . ASP D 1 31 ? 26.998 12.141 10.672 1.00 14.63 137 ASP D CA 1
ATOM 2889 C C . ASP D 1 31 ? 27.560 11.172 9.635 1.00 14.49 137 ASP D C 1
ATOM 2890 O O . ASP D 1 31 ? 27.508 9.944 9.814 1.00 14.24 137 ASP D O 1
ATOM 2895 N N . LEU D 1 32 ? 28.129 11.741 8.573 1.00 13.65 138 LEU D N 1
ATOM 2896 C CA . LEU D 1 32 ? 28.732 11.000 7.449 1.00 14.84 138 LEU D CA 1
ATOM 2897 C C . LEU D 1 32 ? 27.731 10.163 6.651 1.00 14.71 138 LEU D C 1
ATOM 2898 O O . LEU D 1 32 ? 28.101 9.166 6.008 1.00 16.11 138 LEU D O 1
ATOM 2903 N N A ARG D 1 33 ? 26.471 10.570 6.696 0.50 14.49 139 ARG D N 1
ATOM 2904 N N B ARG D 1 33 ? 26.470 10.576 6.700 0.50 14.60 139 ARG D N 1
ATOM 2905 C CA A ARG D 1 33 ? 25.451 10.009 5.827 0.50 14.05 139 ARG D CA 1
ATOM 2906 C CA B ARG D 1 33 ? 25.435 10.027 5.836 0.50 14.27 139 ARG D CA 1
ATOM 2907 C C A ARG D 1 33 ? 25.567 10.654 4.459 0.50 13.91 139 ARG D C 1
ATOM 2908 C C B ARG D 1 33 ? 25.587 10.654 4.458 0.50 14.02 139 ARG D C 1
ATOM 2909 O O A ARG D 1 33 ? 25.797 11.875 4.327 0.50 13.94 139 ARG D O 1
ATOM 2910 O O B ARG D 1 33 ? 25.869 11.862 4.320 0.50 13.97 139 ARG D O 1
ATOM 2925 N N . ILE D 1 34 ? 25.433 9.826 3.431 1.00 12.59 140 ILE D N 1
ATOM 2926 C CA . ILE D 1 34 ? 25.417 10.320 2.048 1.00 13.78 140 ILE D CA 1
ATOM 2927 C C . ILE D 1 34 ? 24.110 11.087 1.836 1.00 14.39 140 ILE D C 1
ATOM 2928 O O . ILE D 1 34 ? 23.011 10.491 1.847 1.00 16.83 140 ILE D O 1
ATOM 2933 N N . ILE D 1 35 ? 24.211 12.404 1.704 1.00 14.34 141 ILE D N 1
ATOM 2934 C CA . ILE D 1 35 ? 23.011 13.235 1.559 1.00 14.87 141 ILE D CA 1
ATOM 2935 C C . ILE D 1 35 ? 22.773 13.744 0.150 1.00 13.11 141 ILE D C 1
ATOM 2936 O O . ILE D 1 35 ? 21.667 14.179 -0.163 1.00 14.71 141 ILE D O 1
ATOM 2941 N N . TYR D 1 36 ? 23.825 13.706 -0.668 1.00 12.24 142 TYR D N 1
ATOM 2942 C CA . TYR D 1 36 ? 23.734 14.083 -2.084 1.00 11.99 142 TYR D CA 1
ATOM 2943 C C . TYR D 1 36 ? 24.729 13.230 -2.864 1.00 11.12 142 TYR D C 1
ATOM 2944 O O . TYR D 1 36 ? 25.871 13.038 -2.427 1.00 10.47 142 TYR D O 1
ATOM 2953 N N A VAL D 1 37 ? 24.290 12.730 -4.013 0.50 11.60 143 VAL D N 1
ATOM 2954 N N B VAL D 1 37 ? 24.314 12.742 -4.033 0.50 10.77 143 VAL D N 1
ATOM 2955 C CA A VAL D 1 37 ? 25.198 12.126 -4.974 0.50 12.61 143 VAL D CA 1
ATOM 2956 C CA B VAL D 1 37 ? 25.230 12.041 -4.941 0.50 10.81 143 VAL D CA 1
ATOM 2957 C C A VAL D 1 37 ? 24.735 12.461 -6.381 0.50 12.22 143 VAL D C 1
ATOM 2958 C C B VAL D 1 37 ? 24.781 12.225 -6.401 0.50 11.39 143 VAL D C 1
ATOM 2959 O O A VAL D 1 37 ? 23.542 12.554 -6.642 0.50 12.27 143 VAL D O 1
ATOM 2960 O O B VAL D 1 37 ? 23.625 11.963 -6.719 0.50 11.69 143 VAL D O 1
ATOM 2967 N N . ASN D 1 38 ? 25.663 12.670 -7.303 1.00 11.69 144 ASN D N 1
ATOM 2968 C CA . ASN D 1 38 ? 25.218 12.907 -8.689 1.00 11.94 144 ASN D CA 1
ATOM 2969 C C . ASN D 1 38 ? 25.364 11.644 -9.565 1.00 11.16 144 ASN D C 1
ATOM 2970 O O . ASN D 1 38 ? 25.825 10.613 -9.092 1.00 11.62 144 ASN D O 1
ATOM 2975 N N A SER D 1 39 ? 24.925 11.724 -10.807 0.50 11.70 145 SER D N 1
ATOM 2976 N N B SER D 1 39 ? 24.913 11.735 -10.815 0.50 11.94 145 SER D N 1
ATOM 2977 C CA A SER D 1 39 ? 24.954 10.555 -11.674 0.50 12.21 145 SER D CA 1
ATOM 2978 C CA B SER D 1 39 ? 24.953 10.591 -11.739 0.50 12.73 145 SER D CA 1
ATOM 2979 C C A SER D 1 39 ? 26.378 10.054 -11.983 0.50 12.65 145 SER D C 1
ATOM 2980 C C B SER D 1 39 ? 26.373 10.063 -11.977 0.50 12.90 145 SER D C 1
ATOM 2981 O O A SER D 1 39 ? 26.616 8.828 -12.043 0.50 12.92 145 SER D O 1
ATOM 2982 O O B SER D 1 39 ? 26.603 8.834 -11.983 0.50 13.17 145 SER D O 1
ATOM 2987 N N . GLY D 1 40 ? 27.331 10.978 -12.137 1.00 12.75 146 GLY D N 1
ATOM 2988 C CA . GLY D 1 40 ? 28.737 10.587 -12.405 1.00 13.04 146 GLY D CA 1
ATOM 2989 C C . GLY D 1 40 ? 29.308 9.762 -11.239 1.00 12.71 146 GLY D C 1
ATOM 2990 O O . GLY D 1 40 ? 30.023 8.749 -11.434 1.00 12.57 146 GLY D O 1
ATOM 2991 N N . CYS D 1 41 ? 29.023 10.216 -10.024 1.00 11.89 147 CYS D N 1
ATOM 2992 C CA . CYS D 1 41 ? 29.498 9.513 -8.834 1.00 11.44 147 CYS D CA 1
ATOM 2993 C C . CYS D 1 41 ? 28.846 8.096 -8.754 1.00 11.59 147 CYS D C 1
ATOM 2994 O O . CYS D 1 41 ? 29.523 7.094 -8.495 1.00 12.04 147 CYS D O 1
ATOM 2997 N N . LEU D 1 42 ? 27.531 8.007 -8.984 1.00 11.24 148 LEU D N 1
ATOM 2998 C CA . LEU D 1 42 ? 26.842 6.696 -8.983 1.00 12.00 148 LEU D CA 1
ATOM 2999 C C . LEU D 1 42 ? 27.404 5.743 -10.044 1.00 12.59 148 LEU D C 1
ATOM 3000 O O . LEU D 1 42 ? 27.583 4.518 -9.759 1.00 12.80 148 LEU D O 1
ATOM 3005 N N A ARG D 1 43 ? 27.692 6.307 -11.223 0.25 12.53 149 ARG D N 1
ATOM 3006 N N B ARG D 1 43 ? 27.662 6.240 -11.253 0.25 12.35 149 ARG D N 1
ATOM 3007 N N C ARG D 1 43 ? 27.648 6.272 -11.244 0.50 12.63 149 ARG D N 1
ATOM 3008 C CA A ARG D 1 43 ? 28.309 5.619 -12.377 0.25 13.41 149 ARG D CA 1
ATOM 3009 C CA B ARG D 1 43 ? 28.276 5.384 -12.285 0.25 12.99 149 ARG D CA 1
ATOM 3010 C CA C ARG D 1 43 ? 28.298 5.501 -12.325 0.50 14.41 149 ARG D CA 1
ATOM 3011 C C A ARG D 1 43 ? 29.733 5.125 -12.093 0.25 13.59 149 ARG D C 1
ATOM 3012 C C B ARG D 1 43 ? 29.676 4.934 -11.851 0.25 13.37 149 ARG D C 1
ATOM 3013 C C C ARG D 1 43 ? 29.648 4.956 -11.838 0.50 14.20 149 ARG D C 1
ATOM 3014 O O A ARG D 1 43 ? 30.185 4.134 -12.666 0.25 13.57 149 ARG D O 1
ATOM 3015 O O B ARG D 1 43 ? 30.050 3.775 -12.065 0.25 13.13 149 ARG D O 1
ATOM 3016 O O C ARG D 1 43 ? 29.943 3.754 -11.974 0.50 13.53 149 ARG D O 1
ATOM 3038 N N . HIS D 1 44 ? 30.428 5.833 -11.208 1.00 13.88 150 HIS D N 1
ATOM 3039 C CA . HIS D 1 44 ? 31.799 5.491 -10.775 1.00 13.80 150 HIS D CA 1
ATOM 3040 C C . HIS D 1 44 ? 31.809 4.356 -9.754 1.00 14.44 150 HIS D C 1
ATOM 3041 O O . HIS D 1 44 ? 32.592 3.412 -9.882 1.00 15.08 150 HIS D O 1
ATOM 3048 N N . VAL D 1 45 ? 30.909 4.415 -8.782 1.00 14.11 151 VAL D N 1
ATOM 3049 C CA . VAL D 1 45 ? 30.892 3.392 -7.758 1.00 13.93 151 VAL D CA 1
ATOM 3050 C C . VAL D 1 45 ? 30.016 2.217 -8.148 1.00 13.96 151 VAL D C 1
ATOM 3051 O O . VAL D 1 45 ? 30.004 1.212 -7.433 1.00 13.97 151 VAL D O 1
ATOM 3055 N N . ARG D 1 46 ? 29.315 2.363 -9.282 1.00 12.62 152 ARG D N 1
ATOM 3056 C CA A ARG D 1 46 ? 28.445 1.316 -9.826 0.50 13.73 152 ARG D CA 1
ATOM 3057 C CA B ARG D 1 46 ? 28.422 1.333 -9.832 0.50 13.87 152 ARG D CA 1
ATOM 3058 C C . ARG D 1 46 ? 27.307 0.940 -8.854 1.00 13.80 152 ARG D C 1
ATOM 3059 O O . ARG D 1 46 ? 27.094 -0.236 -8.551 1.00 14.99 152 ARG D O 1
ATOM 3074 N N . ARG D 1 47 ? 26.604 1.942 -8.350 1.00 13.44 153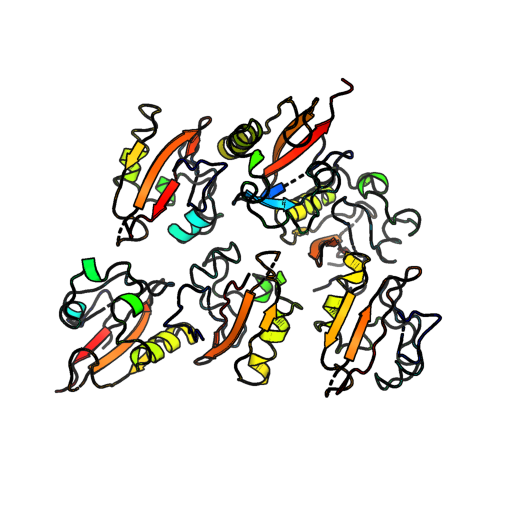 ARG D N 1
ATOM 3075 C CA . ARG D 1 47 ? 25.538 1.768 -7.366 1.00 12.89 153 ARG D CA 1
ATOM 3076 C C . ARG D 1 47 ? 24.302 2.551 -7.767 1.00 12.56 153 ARG D C 1
ATOM 3077 O O . ARG D 1 47 ? 24.386 3.495 -8.582 1.00 13.05 153 ARG D O 1
ATOM 3085 N N . SER D 1 48 ? 23.134 2.152 -7.246 1.00 13.05 154 SER D N 1
ATOM 3086 C CA . SER D 1 48 ? 21.930 2.928 -7.477 1.00 12.15 154 SER D CA 1
ATOM 3087 C C . SER D 1 48 ? 21.860 4.075 -6.464 1.00 13.20 154 SER D C 1
ATOM 3088 O O . SER D 1 48 ? 22.507 4.051 -5.397 1.00 12.20 154 SER D O 1
ATOM 3091 N N A ARG D 1 49 ? 21.059 5.078 -6.799 0.50 13.12 155 ARG D N 1
ATOM 3092 N N B ARG D 1 49 ? 21.061 5.075 -6.812 0.50 13.13 155 ARG D N 1
ATOM 3093 C CA A ARG D 1 49 ? 20.793 6.165 -5.881 0.50 13.71 155 ARG D CA 1
ATOM 3094 C CA B ARG D 1 49 ? 20.755 6.170 -5.916 0.50 13.76 155 ARG D CA 1
ATOM 3095 C C A ARG D 1 49 ? 20.179 5.629 -4.580 0.50 14.39 155 ARG D C 1
ATOM 3096 C C B ARG D 1 49 ? 20.187 5.621 -4.599 0.50 14.38 155 ARG D C 1
ATOM 3097 O O A ARG D 1 49 ? 20.613 6.029 -3.480 0.50 14.11 155 ARG D O 1
ATOM 3098 O O B ARG D 1 49 ? 20.665 6.002 -3.509 0.50 14.10 155 ARG D O 1
ATOM 3113 N N . ASP D 1 50 ? 19.202 4.721 -4.696 1.00 14.71 156 ASP D N 1
ATOM 3114 C CA . ASP D 1 50 ? 18.582 4.091 -3.511 1.00 15.97 156 ASP D CA 1
ATOM 3115 C C . ASP D 1 50 ? 19.558 3.388 -2.578 1.00 15.46 156 ASP D C 1
ATOM 3116 O O . ASP D 1 50 ? 19.332 3.379 -1.356 1.00 16.28 156 ASP D O 1
ATOM 3121 N N . GLU D 1 51 ? 20.573 2.732 -3.144 1.00 14.25 157 GLU D N 1
ATOM 3122 C CA . GLU D 1 51 ? 21.569 1.989 -2.358 1.00 15.35 157 GLU D CA 1
ATOM 3123 C C . GLU D 1 51 ? 22.373 2.915 -1.471 1.00 15.44 157 GLU D C 1
ATOM 3124 O O . GLU D 1 51 ? 22.744 2.531 -0.360 1.00 14.36 157 GLU D O 1
ATOM 3130 N N . LEU D 1 52 ? 22.601 4.143 -1.936 1.00 14.98 158 LEU D N 1
ATOM 3131 C CA . LEU D 1 52 ? 23.508 5.056 -1.218 1.00 14.86 158 LEU D CA 1
ATOM 3132 C C . LEU D 1 52 ? 22.837 6.139 -0.391 1.00 14.69 158 LEU D C 1
ATOM 3133 O O . LEU D 1 52 ? 23.339 6.500 0.682 1.00 13.73 158 LEU D O 1
ATOM 3138 N N . LEU D 1 53 ? 21.741 6.712 -0.894 1.00 14.23 159 LEU D N 1
ATOM 3139 C CA . LEU D 1 53 ? 21.195 7.915 -0.257 1.00 14.56 159 LEU D CA 1
ATOM 3140 C C . LEU D 1 53 ? 20.754 7.683 1.183 1.00 14.83 159 LEU D C 1
ATOM 3141 O O . LEU D 1 53 ? 20.023 6.732 1.453 1.00 13.50 159 LEU D O 1
ATOM 3146 N N . GLY D 1 54 ? 21.202 8.573 2.092 1.00 13.60 160 GLY D N 1
ATOM 3147 C CA . GLY D 1 54 ? 20.921 8.451 3.551 1.00 15.33 160 GLY D CA 1
ATOM 3148 C C . GLY D 1 54 ? 21.699 7.410 4.349 1.00 15.05 160 GLY D C 1
ATOM 3149 O O . GLY D 1 54 ? 21.501 7.272 5.572 1.00 16.17 160 GLY D O 1
ATOM 3150 N N A ARG D 1 55 ? 22.579 6.668 3.684 0.50 15.18 161 ARG D N 1
ATOM 3151 N N B ARG D 1 55 ? 22.561 6.651 3.673 0.50 14.45 161 ARG D N 1
ATOM 3152 C CA A ARG D 1 55 ? 23.317 5.618 4.362 0.50 15.24 161 ARG D CA 1
ATOM 3153 C CA B ARG D 1 55 ? 23.339 5.620 4.341 0.50 13.89 161 ARG D CA 1
ATOM 3154 C C A ARG D 1 55 ? 24.686 6.105 4.824 0.50 14.62 161 ARG D C 1
ATOM 3155 C C B ARG D 1 55 ? 24.644 6.183 4.886 0.50 13.77 161 ARG D C 1
ATOM 3156 O O A ARG D 1 55 ? 25.295 6.946 4.169 0.50 13.77 161 ARG D O 1
ATOM 3157 O O B ARG D 1 55 ? 25.178 7.139 4.341 0.50 13.10 161 ARG D O 1
ATOM 3172 N N . VAL D 1 56 ? 25.156 5.568 5.951 1.00 14.86 162 VAL D N 1
ATOM 3173 C CA . VAL D 1 56 ? 26.468 5.971 6.488 1.00 14.19 162 VAL D CA 1
ATOM 3174 C C . VAL D 1 56 ? 27.517 5.544 5.442 1.00 13.80 162 VAL D C 1
ATOM 3175 O O . VAL D 1 56 ? 27.505 4.395 4.968 1.00 13.80 162 VAL D O 1
ATOM 3179 N N . VAL D 1 57 ? 28.365 6.481 5.032 1.00 13.44 163 VAL D N 1
ATOM 3180 C CA . VAL D 1 57 ? 29.317 6.223 3.948 1.00 13.66 163 VAL D CA 1
ATOM 3181 C C . VAL D 1 57 ? 30.154 4.939 4.141 1.00 14.22 163 VAL D C 1
ATOM 3182 O O . VAL D 1 57 ? 30.352 4.191 3.183 1.00 12.21 163 VAL D O 1
ATOM 3186 N N . THR D 1 58 ? 30.565 4.644 5.380 1.00 14.11 164 THR D N 1
ATOM 3187 C CA . THR D 1 58 ? 31.433 3.492 5.630 1.00 15.92 164 THR D CA 1
ATOM 3188 C C . THR D 1 58 ? 30.692 2.173 5.528 1.00 15.53 164 THR D C 1
ATOM 3189 O O . THR D 1 58 ? 31.321 1.114 5.354 1.00 16.61 164 THR D O 1
ATOM 3193 N N . GLU D 1 59 ? 29.367 2.235 5.674 1.00 14.59 165 GLU D N 1
ATOM 3194 C CA A GLU D 1 59 ? 28.515 1.075 5.601 0.50 14.43 165 GLU D CA 1
ATOM 3195 C CA B GLU D 1 59 ? 28.551 1.044 5.601 0.50 14.05 165 GLU D CA 1
ATOM 3196 C C . GLU D 1 59 ? 28.304 0.649 4.147 1.00 13.69 165 GLU D C 1
ATOM 3197 O O . GLU D 1 59 ? 28.348 -0.527 3.820 1.00 13.45 165 GLU D O 1
ATOM 3208 N N . VAL D 1 60 ? 28.077 1.621 3.278 1.00 12.44 166 VAL D N 1
ATOM 3209 C CA . VAL D 1 60 ? 27.748 1.299 1.896 1.00 11.60 166 VAL D CA 1
ATOM 3210 C C . VAL D 1 60 ? 28.932 1.345 0.936 1.00 11.71 166 VAL D C 1
ATOM 3211 O O . VAL D 1 60 ? 28.872 0.726 -0.134 1.00 11.84 166 VAL D O 1
ATOM 3215 N N . LEU D 1 61 ? 29.988 2.061 1.321 1.00 9.82 167 LEU D N 1
ATOM 3216 C CA . LEU D 1 61 ? 31.231 2.075 0.565 1.00 9.96 167 LEU D CA 1
ATOM 3217 C C . LEU D 1 61 ? 32.379 1.615 1.483 1.00 10.00 167 LEU D C 1
ATOM 3218 O O . LEU D 1 61 ? 33.294 2.385 1.799 1.00 8.69 167 LEU D O 1
ATOM 3223 N N . PRO D 1 62 ? 32.323 0.341 1.929 1.00 10.57 168 PRO D N 1
ATOM 3224 C CA . PRO D 1 62 ? 33.280 -0.085 2.961 1.00 10.73 168 PRO D CA 1
ATOM 3225 C C . PRO D 1 62 ? 34.731 -0.064 2.491 1.00 11.41 168 PRO D C 1
ATOM 3226 O O . PRO D 1 62 ? 35.606 0.147 3.303 1.00 13.52 168 PRO D O 1
ATOM 3230 N N . GLU D 1 63 ? 34.970 -0.274 1.197 1.00 10.95 169 GLU D N 1
ATOM 3231 C CA . GLU D 1 63 ? 36.311 -0.165 0.593 1.00 11.46 169 GLU D CA 1
ATOM 3232 C C . GLU D 1 63 ? 37.073 1.146 0.954 1.00 10.87 169 GLU D C 1
ATOM 3233 O O . GLU D 1 63 ? 38.294 1.178 0.920 1.00 11.28 169 GLU D O 1
ATOM 3239 N N . THR D 1 64 ? 36.339 2.198 1.267 1.00 11.09 170 THR D N 1
ATOM 3240 C CA . THR D 1 64 ? 36.937 3.494 1.648 1.00 11.59 170 THR D CA 1
ATOM 3241 C C . THR D 1 64 ? 37.524 3.534 3.080 1.00 12.34 170 THR D C 1
ATOM 3242 O O . THR D 1 64 ? 38.368 4.373 3.372 1.00 12.01 170 THR D O 1
ATOM 3246 N N A GLN D 1 65 ? 37.067 2.625 3.951 0.50 12.28 171 GLN D N 1
ATOM 3247 N N B GLN D 1 65 ? 37.082 2.632 3.953 0.50 12.43 171 GLN D N 1
ATOM 3248 C CA A GLN D 1 65 ? 37.626 2.496 5.304 0.50 12.18 171 GLN D CA 1
ATOM 3249 C CA B GLN D 1 65 ? 37.554 2.614 5.339 0.50 12.53 171 GLN D CA 1
ATOM 3250 C C A GLN D 1 65 ? 39.099 2.162 5.242 0.50 12.48 171 GLN D C 1
ATOM 3251 C C B GLN D 1 65 ? 38.992 2.085 5.455 0.50 12.60 171 GLN D C 1
ATOM 3252 O O A GLN D 1 65 ? 39.524 1.247 4.526 0.50 12.39 171 GLN D O 1
ATOM 3253 O O B GLN D 1 65 ? 39.282 0.952 5.057 0.50 12.65 171 GLN D O 1
ATOM 3264 N N . GLY D 1 66 ? 39.883 2.925 5.983 1.00 11.80 172 GLY D N 1
ATOM 3265 C CA . GLY D 1 66 ? 41.304 2.629 6.109 1.00 12.53 172 GLY D CA 1
ATOM 3266 C C . GLY D 1 66 ? 42.096 2.965 4.852 1.00 11.89 172 GLY D C 1
ATOM 3267 O O . GLY D 1 66 ? 43.268 2.594 4.736 1.00 13.07 172 GLY D O 1
ATOM 3268 N N . SER D 1 67 ? 41.450 3.641 3.903 1.00 12.18 173 SER D N 1
ATOM 3269 C CA . SER D 1 67 ? 42.038 3.967 2.609 1.00 11.68 173 SER D CA 1
ATOM 3270 C C . SER D 1 67 ? 42.483 5.407 2.645 1.00 11.42 173 SER D C 1
ATOM 3271 O O . SER D 1 67 ? 42.269 6.100 3.639 1.00 12.26 173 SER D O 1
ATOM 3274 N N . TYR D 1 68 ? 43.119 5.867 1.567 1.00 11.35 174 TYR D N 1
ATOM 3275 C CA . TYR D 1 68 ? 43.532 7.267 1.453 1.00 10.78 174 TYR D CA 1
ATOM 3276 C C . TYR D 1 68 ? 42.342 8.196 1.594 1.00 10.68 174 TYR D C 1
ATOM 3277 O O . TYR D 1 68 ? 42.503 9.379 1.973 1.00 8.75 174 TYR D O 1
ATOM 3286 N N . PHE D 1 69 ? 41.157 7.681 1.240 1.00 10.15 175 PHE D N 1
ATOM 3287 C CA . PHE D 1 69 ? 39.958 8.519 1.255 1.00 9.97 175 PHE D CA 1
ATOM 3288 C C . PHE D 1 69 ? 39.462 8.766 2.679 1.00 9.78 175 PHE D C 1
ATOM 3289 O O . PHE D 1 69 ? 38.936 9.833 2.973 1.00 9.70 175 PHE D O 1
ATOM 3297 N N . ASP D 1 70 ? 39.604 7.753 3.526 1.00 10.33 176 ASP D N 1
ATOM 3298 C CA . ASP D 1 70 ? 39.412 7.840 4.976 1.00 10.58 176 ASP D CA 1
ATOM 3299 C C . ASP D 1 70 ? 40.268 9.025 5.540 1.00 11.17 176 ASP D C 1
ATOM 3300 O O . ASP D 1 70 ? 39.733 9.983 6.136 1.00 10.07 176 ASP D O 1
ATOM 3305 N N . ALA D 1 71 ? 41.575 8.957 5.306 1.00 10.84 177 ALA D N 1
ATOM 3306 C CA . ALA D 1 71 ? 42.529 9.968 5.766 1.00 10.68 177 ALA D CA 1
ATOM 3307 C C . ALA D 1 71 ? 42.139 11.347 5.260 1.00 10.07 177 ALA D C 1
ATOM 3308 O O . ALA D 1 71 ? 42.180 12.326 6.016 1.00 8.99 177 ALA D O 1
ATOM 3310 N N . LEU D 1 72 ? 41.717 11.413 3.995 1.00 10.64 178 LEU D N 1
ATOM 3311 C CA . LEU D 1 72 ? 41.396 12.677 3.335 1.00 11.47 178 LEU D CA 1
ATOM 3312 C C . LEU D 1 72 ? 40.210 13.357 4.022 1.00 12.36 178 LEU D C 1
ATOM 3313 O O . LEU D 1 72 ? 40.256 14.555 4.370 1.00 11.10 178 LEU D O 1
ATOM 3318 N N . CYS D 1 73 ? 39.153 12.579 4.221 1.00 11.27 179 CYS D N 1
ATOM 3319 C CA . CYS D 1 73 ? 37.946 13.082 4.917 1.00 11.47 179 CYS D CA 1
ATOM 3320 C C . CYS D 1 73 ? 38.232 13.495 6.344 1.00 11.14 179 CYS D C 1
ATOM 3321 O O . CYS D 1 73 ? 37.742 14.549 6.785 1.00 11.17 179 CYS D O 1
ATOM 3324 N N A ARG D 1 74 ? 38.976 12.670 7.081 0.50 11.24 180 ARG D N 1
ATOM 3325 N N B ARG D 1 74 ? 38.973 12.668 7.086 0.50 10.87 180 ARG D N 1
ATOM 3326 C CA A ARG D 1 74 ? 39.348 13.023 8.473 0.50 11.86 180 ARG D CA 1
ATOM 3327 C CA B ARG D 1 74 ? 39.358 13.029 8.476 0.50 11.14 180 ARG D CA 1
ATOM 3328 C C A ARG D 1 74 ? 40.079 14.364 8.554 0.50 11.72 180 ARG D C 1
ATOM 3329 C C B ARG D 1 74 ? 40.052 14.385 8.532 0.50 11.31 180 ARG D C 1
ATOM 3330 O O A ARG D 1 74 ? 39.806 15.172 9.442 0.50 11.12 180 ARG D O 1
ATOM 3331 O O B ARG D 1 74 ? 39.736 15.219 9.380 0.50 10.71 180 ARG D O 1
ATOM 3346 N N . LYS D 1 75 ? 40.984 14.611 7.607 1.00 11.23 181 LYS D N 1
ATOM 3347 C CA . LYS D 1 75 ? 41.689 15.878 7.552 1.00 12.26 181 LYS D CA 1
ATOM 3348 C C . LYS D 1 75 ? 40.751 17.057 7.363 1.00 11.83 181 LYS D C 1
ATOM 3349 O O . LYS D 1 75 ? 40.923 18.086 8.025 1.00 11.75 181 LYS D O 1
ATOM 3355 N N . VAL D 1 76 ? 39.763 16.922 6.455 1.00 11.30 182 VAL D N 1
ATOM 3356 C CA . VAL D 1 76 ? 38.778 17.991 6.251 1.00 10.78 182 VAL D CA 1
ATOM 3357 C C . VAL D 1 76 ? 38.001 18.241 7.523 1.00 10.85 182 VAL D C 1
ATOM 3358 O O . VAL D 1 76 ? 37.826 19.402 7.922 1.00 10.23 182 VAL D O 1
ATOM 3362 N N . LEU D 1 77 ? 37.507 17.182 8.162 1.00 10.54 183 LEU D N 1
ATOM 3363 C CA . LEU D 1 77 ? 36.751 17.405 9.413 1.00 12.43 183 LEU D CA 1
ATOM 3364 C C . LEU D 1 77 ? 37.606 18.018 10.501 1.00 11.98 183 LEU D C 1
ATOM 3365 O O . LEU D 1 77 ? 37.124 18.887 11.264 1.00 13.11 183 LEU D O 1
ATOM 3370 N N . ALA D 1 78 ? 38.878 17.605 10.561 1.00 12.07 184 ALA D N 1
ATOM 3371 C CA . ALA D 1 78 ? 39.767 17.998 11.668 1.00 13.31 184 ALA D CA 1
ATOM 3372 C C . ALA D 1 78 ? 40.333 19.387 11.472 1.00 13.76 184 ALA D C 1
ATOM 3373 O O . ALA D 1 78 ? 40.655 20.058 12.444 1.00 13.19 184 ALA D O 1
ATOM 3375 N N . THR D 1 79 ? 40.429 19.834 10.220 1.00 14.72 185 THR D N 1
ATOM 3376 C CA . THR D 1 79 ? 41.079 21.130 9.939 1.00 16.02 185 THR D CA 1
ATOM 3377 C C . THR D 1 79 ? 40.112 22.137 9.360 1.00 16.04 185 THR D C 1
ATOM 3378 O O . THR D 1 79 ? 40.378 23.340 9.362 1.00 16.90 185 THR D O 1
ATOM 3382 N N . GLY D 1 80 ? 39.003 21.632 8.831 1.00 16.89 186 GLY D N 1
ATOM 3383 C CA . GLY D 1 80 ? 38.066 22.421 8.050 1.00 16.69 186 GLY D CA 1
ATOM 3384 C C . GLY D 1 80 ? 38.577 22.880 6.691 1.00 17.54 186 GLY D C 1
ATOM 3385 O O . GLY D 1 80 ? 37.870 23.591 5.985 1.00 19.11 186 GLY D O 1
ATOM 3386 N N . ARG D 1 81 ? 39.790 22.465 6.319 1.00 17.20 187 ARG D N 1
ATOM 3387 C CA A ARG D 1 81 ? 40.500 22.967 5.131 0.50 16.60 187 ARG D CA 1
ATOM 3388 C CA B ARG D 1 81 ? 40.437 22.977 5.115 0.50 16.77 187 ARG D CA 1
ATOM 3389 C C . ARG D 1 81 ? 40.367 21.989 3.954 1.00 16.91 187 ARG D C 1
ATOM 3390 O O . ARG D 1 81 ? 40.304 20.773 4.160 1.00 15.91 187 ARG D O 1
ATOM 3405 N N . GLU D 1 82 ? 40.359 22.518 2.736 1.00 16.06 188 GLU D N 1
ATOM 3406 C CA . GLU D 1 82 ? 40.316 21.665 1.536 1.00 15.83 188 GLU D CA 1
ATOM 3407 C C . GLU D 1 82 ? 41.542 20.734 1.452 1.00 16.17 188 GLU D C 1
ATOM 3408 O O . GLU D 1 82 ? 42.677 21.174 1.672 1.00 14.34 188 GLU D O 1
ATOM 3414 N N . GLN D 1 83 ? 41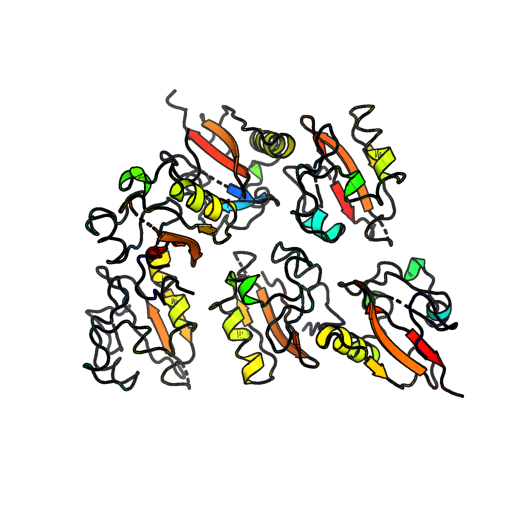.303 19.477 1.080 1.00 14.85 189 GLN D N 1
ATOM 3415 C CA . GLN D 1 83 ? 42.372 18.487 0.907 1.00 15.52 189 GLN D CA 1
ATOM 3416 C C . GLN D 1 83 ? 42.279 17.892 -0.469 1.00 15.31 189 GLN D C 1
ATOM 3417 O O . GLN D 1 83 ? 41.181 17.541 -0.919 1.00 15.57 189 GLN D O 1
ATOM 3423 N N . GLN D 1 84 ? 43.417 17.755 -1.140 1.00 15.53 190 GLN D N 1
ATOM 3424 C CA . GLN D 1 84 ? 43.412 17.243 -2.486 1.00 15.60 190 GLN D CA 1
ATOM 3425 C C . GLN D 1 84 ? 44.563 16.268 -2.681 1.00 16.04 190 GLN D C 1
ATOM 3426 O O . GLN D 1 84 ? 45.657 16.473 -2.145 1.00 15.46 190 GLN D O 1
ATOM 3432 N N . THR D 1 85 ? 44.314 15.204 -3.425 1.00 14.52 191 THR D N 1
ATOM 3433 C CA . THR D 1 85 ? 45.341 14.184 -3.646 1.00 14.71 191 THR D CA 1
ATOM 3434 C C . THR D 1 85 ? 45.218 13.559 -5.015 1.00 14.44 191 THR D C 1
ATOM 3435 O O . THR D 1 85 ? 44.147 13.572 -5.604 1.00 14.96 191 THR D O 1
ATOM 3439 N N . ARG D 1 86 ? 46.341 13.076 -5.569 1.00 14.70 192 ARG D N 1
ATOM 3440 C CA . ARG D 1 86 ? 46.286 12.284 -6.784 1.00 14.27 192 ARG D CA 1
ATOM 3441 C C . ARG D 1 86 ? 46.616 10.836 -6.455 1.00 13.42 192 ARG D C 1
ATOM 3442 O O . ARG D 1 86 ? 47.656 10.526 -5.863 1.00 12.11 192 ARG D O 1
ATOM 3450 N N . VAL D 1 87 ? 45.706 9.956 -6.824 1.00 12.23 193 VAL D N 1
ATOM 3451 C CA . VAL D 1 87 ? 45.805 8.535 -6.497 1.00 12.39 193 VAL D CA 1
ATOM 3452 C C . VAL D 1 87 ? 45.287 7.697 -7.646 1.00 11.89 193 VAL D C 1
ATOM 3453 O O . VAL D 1 87 ? 44.586 8.189 -8.544 1.00 11.44 193 VAL D O 1
ATOM 3457 N N . ASP D 1 88 ? 45.665 6.427 -7.631 1.00 12.11 194 ASP D N 1
ATOM 3458 C CA . ASP D 1 88 ? 44.979 5.430 -8.463 1.00 13.60 194 ASP D CA 1
ATOM 3459 C C . ASP D 1 88 ? 43.606 5.174 -7.809 1.00 13.00 194 ASP D C 1
ATOM 3460 O O . ASP D 1 88 ? 43.480 4.994 -6.590 1.00 14.29 194 ASP D O 1
ATOM 3465 N N . SER D 1 89 ? 42.583 5.172 -8.642 1.00 11.83 195 SER D N 1
ATOM 3466 C CA . SER D 1 89 ? 41.211 5.000 -8.225 1.00 11.52 195 SER D CA 1
ATOM 3467 C C . SER D 1 89 ? 40.934 3.689 -7.493 1.00 12.05 195 SER D C 1
ATOM 3468 O O . SER D 1 89 ? 41.297 2.604 -7.941 1.00 10.53 195 SER D O 1
ATOM 3471 N N . LEU D 1 90 ? 40.264 3.799 -6.343 1.00 12.67 196 LEU D N 1
ATOM 3472 C CA . LEU D 1 90 ? 39.772 2.608 -5.652 1.00 14.80 196 LEU D CA 1
ATOM 3473 C C . LEU D 1 90 ? 38.748 1.840 -6.453 1.00 14.52 196 LEU D C 1
ATOM 3474 O O . LEU D 1 90 ? 38.873 0.627 -6.612 1.00 15.16 196 LEU D O 1
ATOM 3479 N N . TYR D 1 91 ? 37.715 2.550 -6.940 1.00 14.88 197 TYR D N 1
ATOM 3480 C CA . TYR D 1 91 ? 36.584 1.926 -7.630 1.00 15.34 197 TYR D CA 1
ATOM 3481 C C . TYR D 1 91 ? 36.883 1.608 -9.084 1.00 16.44 197 TYR D C 1
ATOM 3482 O O . TYR D 1 91 ? 36.204 0.772 -9.692 1.00 16.20 197 TYR D O 1
ATOM 3491 N N . SER D 1 92 ? 37.913 2.259 -9.639 1.00 15.83 198 SER D N 1
ATOM 3492 C CA . SER D 1 92 ? 38.291 1.985 -11.034 1.00 15.25 198 SER D CA 1
ATOM 3493 C C . SER D 1 92 ? 39.850 1.895 -11.167 1.00 14.70 198 SER D C 1
ATOM 3494 O O . SER D 1 92 ? 40.488 2.794 -11.695 1.00 15.03 198 SER D O 1
ATOM 3497 N N . PRO D 1 93 ? 40.474 0.809 -10.652 1.00 15.74 199 PRO D N 1
ATOM 3498 C CA . PRO D 1 93 ? 41.957 0.694 -10.720 1.00 15.75 199 PRO D CA 1
ATOM 3499 C C . PRO D 1 93 ? 42.481 0.845 -12.157 1.00 15.24 199 PRO D C 1
ATOM 3500 O O . PRO D 1 93 ? 41.840 0.378 -13.093 1.00 14.35 199 PRO D O 1
ATOM 3504 N N . GLY D 1 94 ? 43.577 1.587 -12.296 1.00 14.89 200 GLY D N 1
ATOM 3505 C CA . GLY D 1 94 ? 44.119 2.001 -13.588 1.00 14.95 200 GLY D CA 1
ATOM 3506 C C . GLY D 1 94 ? 43.626 3.361 -14.032 1.00 15.53 200 GLY D C 1
ATOM 3507 O O . GLY D 1 94 ? 44.102 3.917 -15.035 1.00 15.74 200 GLY D O 1
ATOM 3516 N N . THR D 1 96 ? 43.862 6.989 -13.063 1.00 15.98 202 THR D N 1
ATOM 3517 C CA . THR D 1 96 ? 44.492 7.938 -12.134 1.00 15.40 202 THR D CA 1
ATOM 3518 C C . THR D 1 96 ? 43.463 9.052 -11.926 1.00 14.92 202 THR D C 1
ATOM 3519 O O . THR D 1 96 ? 42.901 9.574 -12.902 1.00 14.25 202 THR D O 1
ATOM 3521 N N . ILE D 1 97 ? 43.219 9.403 -10.669 1.00 14.12 203 ILE D N 1
ATOM 3522 C CA . ILE D 1 97 ? 42.253 10.432 -10.344 1.00 13.78 203 ILE D CA 1
ATOM 3523 C C . ILE D 1 97 ? 42.803 11.497 -9.419 1.00 14.65 203 ILE D C 1
ATOM 3524 O O . ILE D 1 97 ? 43.758 11.254 -8.671 1.00 15.54 203 ILE D O 1
ATOM 3529 N N . GLU D 1 98 ? 42.214 12.680 -9.502 1.00 14.06 204 GLU D N 1
ATOM 3530 C CA . GLU D 1 98 ? 42.481 13.734 -8.556 1.00 14.31 204 GLU D CA 1
ATOM 3531 C C . GLU D 1 98 ? 41.211 13.861 -7.724 1.00 13.20 204 GLU D C 1
ATOM 3532 O O . GLU D 1 98 ? 40.112 14.118 -8.271 1.00 12.55 204 GLU D O 1
ATOM 3538 N N . VAL D 1 99 ? 41.373 13.681 -6.411 1.00 12.43 205 VAL D N 1
ATOM 3539 C CA . VAL D 1 99 ? 40.234 13.691 -5.476 1.00 12.57 205 VAL D CA 1
ATOM 3540 C C . VAL D 1 99 ? 40.348 14.946 -4.599 1.00 13.75 205 VAL D C 1
ATOM 3541 O O . VAL D 1 99 ? 41.425 15.233 -4.046 1.00 13.64 205 VAL D O 1
ATOM 3545 N N . THR D 1 100 ? 39.249 15.699 -4.493 1.00 12.65 206 THR D N 1
ATOM 3546 C CA . THR D 1 100 ? 39.225 16.913 -3.701 1.00 14.06 206 THR D CA 1
ATOM 3547 C C . THR D 1 100 ? 38.097 16.775 -2.703 1.00 14.47 206 THR D C 1
ATOM 3548 O O . THR D 1 100 ? 36.964 16.410 -3.053 1.00 14.32 206 THR D O 1
ATOM 3552 N N . ALA D 1 101 ? 38.393 17.088 -1.453 1.00 14.49 207 ALA D N 1
ATOM 3553 C CA . ALA D 1 101 ? 37.388 17.035 -0.413 1.00 13.81 207 ALA D CA 1
ATOM 3554 C C . ALA D 1 101 ? 37.433 18.374 0.323 1.00 14.00 207 ALA D C 1
ATOM 3555 O O . ALA D 1 101 ? 38.511 18.923 0.534 1.00 12.94 207 ALA D O 1
ATOM 3557 N N . ALA D 1 102 ? 36.257 18.918 0.662 1.00 12.64 208 ALA D N 1
ATOM 3558 C CA . ALA D 1 102 ? 36.219 20.276 1.226 1.00 13.54 208 ALA D CA 1
ATOM 3559 C C . ALA D 1 102 ? 34.957 20.447 2.032 1.00 14.15 208 ALA D C 1
ATOM 3560 O O . ALA D 1 102 ? 33.972 19.747 1.795 1.00 13.96 208 ALA D O 1
ATOM 3562 N N . ALA D 1 103 ? 34.959 21.365 2.976 1.00 14.15 209 ALA D N 1
ATOM 3563 C CA . ALA D 1 103 ? 33.710 21.720 3.642 1.00 14.88 209 ALA D CA 1
ATOM 3564 C C . ALA D 1 103 ? 32.943 22.692 2.745 1.00 16.06 209 ALA D C 1
ATOM 3565 O O . ALA D 1 103 ? 33.515 23.620 2.143 1.00 15.81 209 ALA D O 1
ATOM 3567 N N . ASP D 1 104 ? 31.640 22.482 2.638 1.00 16.27 210 ASP D N 1
ATOM 3568 C CA . ASP D 1 104 ? 30.797 23.443 1.919 1.00 19.41 210 ASP D CA 1
ATOM 3569 C C . ASP D 1 104 ? 29.451 23.417 2.605 1.00 19.67 210 ASP D C 1
ATOM 3570 O O . ASP D 1 104 ? 28.832 22.374 2.733 1.00 19.11 210 ASP D O 1
ATOM 3575 N N . SER D 1 105 ? 29.050 24.574 3.117 1.00 20.97 211 SER D N 1
ATOM 3576 C CA . SER D 1 105 ? 27.700 24.772 3.629 1.00 22.87 211 SER D CA 1
ATOM 3577 C C . SER D 1 105 ? 27.353 23.733 4.719 1.00 23.05 211 SER D C 1
ATOM 3578 O O . SER D 1 105 ? 26.249 23.180 4.732 1.00 24.31 211 SER D O 1
ATOM 3581 N N . GLY D 1 106 ? 28.310 23.454 5.599 1.00 22.58 212 GLY D N 1
ATOM 3582 C CA . GLY D 1 106 ? 28.141 22.438 6.638 1.00 22.64 212 GLY D CA 1
ATOM 3583 C C . GLY D 1 106 ? 28.395 20.971 6.249 1.00 21.75 212 GLY D C 1
ATOM 3584 O O . GLY D 1 106 ? 28.610 20.139 7.137 1.00 23.11 212 GLY D O 1
ATOM 3585 N N . ALA D 1 107 ? 28.400 20.646 4.955 1.00 18.98 213 ALA D N 1
ATOM 3586 C CA . ALA D 1 107 ? 28.644 19.235 4.524 1.00 16.11 213 ALA D CA 1
ATOM 3587 C C . ALA D 1 107 ? 30.109 19.016 4.171 1.00 14.34 213 ALA D C 1
ATOM 3588 O O . ALA D 1 107 ? 30.876 19.975 3.992 1.00 14.09 213 ALA D O 1
ATOM 3590 N N A LEU D 1 108 ? 30.498 17.744 4.075 0.50 13.43 214 LEU D N 1
ATOM 3591 N N B LEU D 1 108 ? 30.482 17.740 4.066 0.50 13.42 214 LEU D N 1
ATOM 3592 C CA A LEU D 1 108 ? 31.812 17.388 3.558 0.50 12.27 214 LEU D CA 1
ATOM 3593 C CA B LEU D 1 108 ? 31.789 17.339 3.566 0.50 12.38 214 LEU D CA 1
ATOM 3594 C C A LEU D 1 108 ? 31.579 16.982 2.117 0.50 12.42 214 LEU D C 1
ATOM 3595 C C B LEU D 1 108 ? 31.562 16.976 2.108 0.50 12.43 214 LEU D C 1
ATOM 3596 O O A LEU D 1 108 ? 30.903 15.994 1.843 0.50 13.03 214 LEU D O 1
ATOM 3597 O O B LEU D 1 108 ? 30.867 16.009 1.813 0.50 13.09 214 LEU D O 1
ATOM 3606 N N . VAL D 1 109 ? 32.104 17.781 1.197 1.00 12.06 215 VAL D N 1
ATOM 3607 C CA . VAL D 1 109 ? 31.839 17.596 -0.240 1.00 11.86 215 VAL D CA 1
ATOM 3608 C C . VAL D 1 109 ? 33.066 17.085 -0.957 1.00 12.41 215 VAL D C 1
ATOM 3609 O O . VAL D 1 109 ? 34.138 17.644 -0.806 1.00 12.57 215 VAL D O 1
ATOM 3613 N N A VAL D 1 110 ? 32.885 16.030 -1.752 0.50 11.84 216 VAL D N 1
ATOM 3614 N N B VAL D 1 110 ? 32.908 16.011 -1.739 0.50 12.08 216 VAL D N 1
ATOM 3615 C CA A VAL D 1 110 ? 33.973 15.362 -2.437 0.50 12.12 216 VAL D CA 1
ATOM 3616 C CA B VAL D 1 110 ? 34.033 15.354 -2.402 0.50 12.59 216 VAL D CA 1
ATOM 3617 C C A VAL D 1 110 ? 33.663 15.362 -3.918 0.50 12.56 216 VAL D C 1
ATOM 3618 C C B VAL D 1 110 ? 33.737 15.177 -3.883 0.50 12.81 216 VAL D C 1
ATOM 3619 O O A VAL D 1 110 ? 32.500 15.234 -4.323 0.50 11.97 216 VAL D O 1
ATOM 3620 O O B VAL D 1 110 ? 32.630 14.761 -4.257 0.50 12.81 216 VAL D O 1
ATOM 3627 N N . HIS D 1 111 ? 34.696 15.563 -4.719 1.00 12.92 217 HIS D N 1
ATOM 3628 C CA . HIS D 1 111 ? 34.602 15.301 -6.144 1.00 12.90 217 HIS D CA 1
ATOM 3629 C C . HIS D 1 111 ? 35.882 14.646 -6.632 1.00 13.52 217 HIS D C 1
ATOM 3630 O O . HIS D 1 111 ? 36.921 14.652 -5.930 1.00 13.09 217 HIS D O 1
ATOM 3637 N N . PHE D 1 112 ? 35.824 14.086 -7.837 1.00 12.75 218 PHE D N 1
ATOM 3638 C CA . PHE D 1 112 ? 36.999 13.477 -8.367 1.00 14.04 218 PHE D CA 1
ATOM 3639 C C . PHE D 1 112 ? 37.031 13.700 -9.855 1.00 14.13 218 PHE D C 1
ATOM 3640 O O . PHE D 1 112 ? 35.970 13.862 -10.492 1.00 13.09 218 PHE D O 1
ATOM 3648 N N A ARG D 1 113 ? 38.245 13.701 -10.399 0.50 14.86 219 ARG D N 1
ATOM 3649 N N B ARG D 1 113 ? 38.244 13.667 -10.395 0.50 14.42 219 ARG D N 1
ATOM 3650 C CA A ARG D 1 113 ? 38.488 13.956 -11.816 0.50 16.12 219 ARG D CA 1
ATOM 3651 C CA B ARG D 1 113 ? 38.485 13.931 -11.799 0.50 15.22 219 ARG D CA 1
ATOM 3652 C C A ARG D 1 113 ? 39.473 12.935 -12.371 0.50 16.48 219 ARG D C 1
ATOM 3653 C C B ARG D 1 113 ? 39.465 12.911 -12.359 0.50 15.99 219 ARG D C 1
ATOM 3654 O O A ARG D 1 113 ? 40.506 12.666 -11.758 0.50 16.45 219 ARG D O 1
ATOM 3655 O O B ARG D 1 113 ? 40.492 12.626 -11.742 0.50 15.97 219 ARG D O 1
ATOM 3670 N N . ASP D 1 114 ? 39.127 12.352 -13.520 1.00 17.01 220 ASP D N 1
ATOM 3671 C CA . ASP D 1 114 ? 39.983 11.392 -14.212 1.00 18.62 220 ASP D CA 1
ATOM 3672 C C . ASP D 1 114 ? 41.181 12.140 -14.788 1.00 20.32 220 ASP D C 1
ATOM 3673 O O . ASP D 1 114 ? 41.010 13.042 -15.607 1.00 21.98 220 ASP D O 1
ATOM 3678 N N . VAL D 1 115 ? 42.388 11.800 -14.348 1.00 21.23 221 VAL D N 1
ATOM 3679 C CA . VAL D 1 115 ? 43.595 12.476 -14.839 1.00 23.16 221 VAL D CA 1
ATOM 3680 C C . VAL D 1 115 ? 44.548 11.500 -15.537 1.00 24.86 221 VAL D C 1
ATOM 3681 O O . VAL D 1 115 ? 45.759 11.765 -15.675 1.00 24.16 221 VAL D O 1
ATOM 3685 N N . THR D 1 116 ? 43.978 10.387 -16.002 1.00 27.25 222 THR D N 1
ATOM 3686 C CA . THR D 1 116 ? 44.749 9.330 -16.678 1.00 30.81 222 THR D CA 1
ATOM 3687 C C . THR D 1 116 ? 45.400 9.882 -17.948 1.00 33.57 222 THR D C 1
ATOM 3688 O O . THR D 1 116 ? 44.747 10.555 -18.753 1.00 33.68 222 THR D O 1
ATOM 3692 N N . ALA D 1 117 ? 46.693 9.605 -18.094 1.00 37.34 223 ALA D N 1
ATOM 3693 C CA . ALA D 1 117 ? 47.496 10.058 -19.246 1.00 41.21 223 ALA D CA 1
ATOM 3694 C C . ALA D 1 117 ? 47.382 11.574 -19.523 1.00 43.43 223 ALA D C 1
ATOM 3695 O O . ALA D 1 117 ? 47.581 12.034 -20.664 1.00 44.37 223 ALA D O 1
ATOM 3697 N N . GLU D 1 118 ? 47.059 12.340 -18.474 1.00 45.26 224 GLU D N 1
ATOM 3698 C CA . GLU D 1 118 ? 47.010 13.798 -18.549 1.00 46.90 224 GLU D CA 1
ATOM 3699 C C . GLU D 1 118 ? 48.409 14.356 -18.827 1.00 47.27 224 GLU D C 1
ATOM 3700 O O . GLU D 1 118 ? 48.592 15.167 -19.743 1.00 48.48 224 GLU D O 1
ATOM 3706 N N . GLY E 1 13 ? 75.588 -30.723 20.434 1.00 32.39 119 GLY E N 1
ATOM 3707 C CA . GLY E 1 13 ? 76.816 -29.845 20.504 1.00 31.95 119 GLY E CA 1
ATOM 3708 C C . GLY E 1 13 ? 76.649 -28.496 19.732 1.00 30.78 119 GLY E C 1
ATOM 3709 O O . GLY E 1 13 ? 76.563 -28.524 18.508 1.00 31.49 119 GLY E O 1
ATOM 3710 N N . ARG E 1 14 ? 76.541 -27.313 20.361 1.00 28.75 120 ARG E N 1
ATOM 3711 C CA . ARG E 1 14 ? 75.664 -26.844 21.488 1.00 25.74 120 ARG E CA 1
ATOM 3712 C C . ARG E 1 14 ? 76.418 -25.828 22.369 1.00 23.96 120 ARG E C 1
ATOM 3713 O O . ARG E 1 14 ? 75.999 -25.478 23.487 1.00 23.45 120 ARG E O 1
ATOM 3721 N N . GLU E 1 15 ? 77.515 -25.327 21.822 1.00 21.20 121 GLU E N 1
ATOM 3722 C CA . GLU E 1 15 ? 78.294 -24.276 22.480 1.00 18.79 121 GLU E CA 1
ATOM 3723 C C . GLU E 1 15 ? 77.524 -22.948 22.605 1.00 17.83 121 GLU E C 1
ATOM 3724 O O . GLU E 1 15 ? 76.696 -22.600 21.730 1.00 17.52 121 GLU E O 1
ATOM 3730 N N . ASN E 1 16 ? 77.769 -22.221 23.692 1.00 14.91 122 ASN E N 1
ATOM 3731 C CA . ASN E 1 16 ? 77.150 -20.925 23.903 1.00 14.37 122 ASN E CA 1
ATOM 3732 C C . ASN E 1 16 ? 78.134 -19.979 24.571 1.00 13.74 122 ASN E C 1
ATOM 3733 O O . ASN E 1 16 ? 79.304 -20.335 24.724 1.00 11.76 122 ASN E O 1
ATOM 3738 N N . LEU E 1 17 ? 77.700 -18.774 24.951 1.00 13.49 123 LEU E N 1
ATOM 3739 C CA . LEU E 1 17 ? 78.612 -17.784 25.465 1.00 13.22 123 LEU E CA 1
ATOM 3740 C C . LEU E 1 17 ? 79.274 -18.252 26.728 1.00 12.36 123 LEU E C 1
ATOM 3741 O O . LEU E 1 17 ? 80.342 -17.763 27.045 1.00 12.52 123 LEU E O 1
ATOM 3746 N N . TYR E 1 18 ? 78.624 -19.172 27.462 1.00 11.28 124 TYR E N 1
ATOM 3747 C CA . TYR E 1 18 ? 79.232 -19.699 28.683 1.00 9.46 124 TYR E CA 1
ATOM 3748 C C . TYR E 1 18 ? 80.094 -20.907 28.390 1.00 8.96 124 TYR E C 1
ATOM 3749 O O . TYR E 1 18 ? 81.278 -20.881 28.716 1.00 9.87 124 TYR E O 1
ATOM 3758 N N . PHE E 1 19 ? 79.506 -21.967 27.849 1.00 9.31 125 PHE E N 1
ATOM 3759 C CA . PHE E 1 19 ? 80.289 -23.136 27.480 1.00 8.97 125 PHE E CA 1
ATOM 3760 C C . PHE E 1 19 ? 80.693 -22.976 26.015 1.00 9.58 125 PHE E C 1
ATOM 3761 O O . PHE E 1 19 ? 79.954 -23.343 25.080 1.00 9.91 125 PHE E O 1
ATOM 3769 N N . GLN E 1 20 ? 81.869 -22.385 25.821 1.00 8.68 126 GLN E N 1
ATOM 3770 C CA . GLN E 1 20 ? 82.314 -22.046 24.460 1.00 9.99 126 GLN E CA 1
ATOM 3771 C C . GLN E 1 20 ? 82.975 -23.179 23.685 1.00 10.35 126 GLN E C 1
ATOM 3772 O O . GLN E 1 20 ? 83.123 -23.090 22.448 1.00 10.45 126 GLN E O 1
ATOM 3778 N N . GLY E 1 21 ? 83.437 -24.214 24.399 1.00 10.44 127 GLY E N 1
ATOM 3779 C CA . GLY E 1 21 ? 84.047 -25.383 23.743 1.00 11.80 127 GLY E CA 1
ATOM 3780 C C . GLY E 1 21 ? 85.272 -25.056 22.887 1.00 12.13 127 GLY E C 1
ATOM 3781 O O . GLY E 1 21 ? 85.505 -25.705 21.855 1.00 12.94 127 GLY E O 1
ATOM 3782 N N . GLY E 1 22 ? 86.027 -24.036 23.296 1.00 12.36 128 GLY E N 1
ATOM 3783 C CA . GLY E 1 22 ? 87.223 -23.581 22.577 1.00 12.74 128 GLY E CA 1
ATOM 3784 C C . GLY E 1 22 ? 87.002 -22.893 21.242 1.00 13.85 128 GLY E C 1
ATOM 3785 O O . GLY E 1 22 ? 87.974 -22.583 20.528 1.00 14.85 128 GLY E O 1
ATOM 3786 N N . LEU E 1 23 ? 85.734 -22.667 20.895 1.00 12.71 129 LEU E N 1
ATOM 3787 C CA . LEU E 1 23 ? 85.338 -22.017 19.635 1.00 12.26 129 LEU E CA 1
ATOM 3788 C C . LEU E 1 23 ? 85.410 -20.493 19.706 1.00 11.71 129 LEU E C 1
ATOM 3789 O O . LEU E 1 23 ? 85.333 -19.896 20.777 1.00 12.53 129 LEU E O 1
ATOM 3794 N N . GLY E 1 24 ? 85.563 -19.871 18.547 1.00 11.65 130 GLY E N 1
ATOM 3795 C CA . GLY E 1 24 ? 85.514 -18.416 18.452 1.00 10.60 130 GLY E CA 1
ATOM 3796 C C . GLY E 1 24 ? 84.070 -17.931 18.554 1.00 10.90 130 GLY E C 1
ATOM 3797 O O . GLY E 1 24 ? 83.158 -18.493 17.920 1.00 10.77 130 GLY E O 1
ATOM 3798 N N . PHE E 1 25 ? 83.873 -16.900 19.377 1.00 9.37 131 PHE E N 1
ATOM 3799 C CA . PHE E 1 25 ? 82.552 -16.300 19.638 1.00 9.92 131 PHE E CA 1
ATOM 3800 C C . PHE E 1 25 ? 82.618 -14.799 19.520 1.00 9.57 131 PHE E C 1
ATOM 3801 O O . PHE E 1 25 ? 83.586 -14.158 19.950 1.00 10.59 131 PHE E O 1
ATOM 3817 N N . ALA E 1 27 ? 79.590 -11.419 19.991 1.00 11.20 133 ALA E N 1
ATOM 3818 C CA . ALA E 1 27 ? 78.201 -11.025 20.186 1.00 11.76 133 ALA E CA 1
ATOM 3819 C C . ALA E 1 27 ? 78.019 -9.610 19.721 1.00 11.60 133 ALA E C 1
ATOM 3820 O O . ALA E 1 27 ? 78.885 -8.756 19.971 1.00 11.56 133 ALA E O 1
ATOM 3822 N N . LEU E 1 28 ? 76.861 -9.366 19.097 1.00 11.74 134 LEU E N 1
ATOM 3823 C CA . LEU E 1 28 ? 76.431 -8.038 18.610 1.00 11.89 134 LEU E CA 1
ATOM 3824 C C . LEU E 1 28 ? 75.210 -7.533 19.355 1.00 11.40 134 LEU E C 1
ATOM 3825 O O . LEU E 1 28 ? 74.258 -8.300 19.593 1.00 11.79 134 LEU E O 1
ATOM 3830 N N . ASP E 1 29 ? 75.199 -6.236 19.673 1.00 11.59 135 ASP E N 1
ATOM 3831 C CA . ASP E 1 29 ? 73.951 -5.622 20.161 1.00 13.05 135 ASP E CA 1
ATOM 3832 C C . ASP E 1 29 ? 72.924 -5.313 19.077 1.00 13.11 135 ASP E C 1
ATOM 3833 O O . ASP E 1 29 ? 73.103 -5.655 17.904 1.00 11.43 135 ASP E O 1
ATOM 3838 N N . GLU E 1 30 ? 71.833 -4.647 19.477 1.00 14.15 136 GLU E N 1
ATOM 3839 C CA . GLU E 1 30 ? 70.761 -4.364 18.543 1.00 17.10 136 GLU E CA 1
ATOM 3840 C C . GLU E 1 30 ? 71.166 -3.418 17.446 1.00 17.39 136 GLU E C 1
ATOM 3841 O O . GLU E 1 30 ? 70.462 -3.323 16.450 1.00 21.69 136 GLU E O 1
ATOM 3847 N N . ASP E 1 31 ? 72.284 -2.704 17.607 1.00 15.50 137 ASP E N 1
ATOM 3848 C CA . ASP E 1 31 ? 72.754 -1.796 16.577 1.00 14.59 137 ASP E CA 1
ATOM 3849 C C . ASP E 1 31 ? 73.873 -2.412 15.765 1.00 14.66 137 ASP E C 1
ATOM 3850 O O . ASP E 1 31 ? 74.540 -1.724 14.980 1.00 15.12 137 ASP E O 1
ATOM 3855 N N . LEU E 1 32 ? 74.052 -3.712 15.972 1.00 12.25 138 LEU E N 1
ATOM 3856 C CA . LEU E 1 32 ? 75.113 -4.510 15.350 1.00 12.91 138 LEU E CA 1
ATOM 3857 C C . LEU E 1 32 ? 76.527 -4.049 15.755 1.00 11.83 138 LEU E C 1
ATOM 3858 O O . LEU E 1 32 ? 77.502 -4.292 15.029 1.00 11.97 138 LEU E O 1
ATOM 3863 N N A ARG E 1 33 ? 76.630 -3.408 16.917 0.50 10.74 139 ARG E N 1
ATOM 3864 N N B ARG E 1 33 ? 76.634 -3.430 16.928 0.50 10.92 139 ARG E N 1
ATOM 3865 C CA A ARG E 1 33 ? 77.924 -3.152 17.544 0.50 10.76 139 ARG E CA 1
ATOM 3866 C CA B ARG E 1 33 ? 77.932 -3.125 17.528 0.50 11.08 139 ARG E CA 1
ATOM 3867 C C A ARG E 1 33 ? 78.485 -4.437 18.144 0.50 10.40 139 ARG E C 1
ATOM 3868 C C B ARG E 1 33 ? 78.505 -4.336 18.268 0.50 10.65 139 ARG E C 1
ATOM 3869 O O A ARG E 1 33 ? 77.735 -5.282 18.651 0.50 10.05 139 ARG E O 1
ATOM 3870 O O B ARG E 1 33 ? 77.781 -5.037 18.983 0.50 10.35 139 ARG E O 1
ATOM 3885 N N . ILE E 1 34 ? 79.811 -4.576 18.097 1.00 9.59 140 ILE E N 1
ATOM 3886 C CA . ILE E 1 34 ? 80.491 -5.704 18.714 1.00 10.53 140 ILE E CA 1
ATOM 3887 C C . ILE E 1 34 ? 80.597 -5.491 20.223 1.00 10.99 140 ILE E C 1
ATOM 3888 O O . ILE E 1 34 ? 81.258 -4.567 20.686 1.00 11.66 140 ILE E O 1
ATOM 3893 N N . ILE E 1 35 ? 79.863 -6.288 20.984 1.00 10.44 141 ILE E N 1
ATOM 3894 C CA . ILE E 1 35 ? 79.872 -6.060 22.417 1.00 11.29 141 ILE E CA 1
ATOM 3895 C C . ILE E 1 35 ? 80.631 -7.142 23.181 1.00 11.18 141 ILE E C 1
ATOM 3896 O O . ILE E 1 35 ? 80.847 -7.014 24.399 1.00 11.12 141 ILE E O 1
ATOM 3901 N N . TYR E 1 36 ? 81.027 -8.204 22.490 1.00 11.32 142 TYR E N 1
ATOM 3902 C CA . TYR E 1 36 ? 81.764 -9.312 23.109 1.00 11.51 142 TYR E CA 1
ATOM 3903 C C . TYR E 1 36 ? 82.547 -10.041 22.015 1.00 10.64 142 TYR E C 1
ATOM 3904 O O . TYR E 1 36 ? 82.014 -10.330 20.928 1.00 10.83 142 TYR E O 1
ATOM 3913 N N A VAL E 1 37 ? 83.818 -10.294 22.302 0.50 11.05 143 VAL E N 1
ATOM 3914 N N B VAL E 1 37 ? 83.791 -10.383 22.342 0.50 10.86 143 VAL E N 1
ATOM 3915 C CA A VAL E 1 37 ? 84.631 -11.199 21.517 0.50 10.98 143 VAL E CA 1
ATOM 3916 C CA B VAL E 1 37 ? 84.654 -11.158 21.474 0.50 10.50 143 VAL E CA 1
ATOM 3917 C C A VAL E 1 37 ? 85.510 -12.035 22.430 0.50 10.47 143 VAL E C 1
ATOM 3918 C C B VAL E 1 37 ? 85.689 -11.953 22.279 0.50 10.38 143 VAL E C 1
ATOM 3919 O O A VAL E 1 37 ? 85.865 -11.601 23.543 0.50 10.74 143 VAL E O 1
ATOM 3920 O O B VAL E 1 37 ? 86.364 -11.394 23.158 0.50 11.10 143 VAL E O 1
ATOM 3927 N N . ASN E 1 38 ? 85.840 -13.242 21.981 1.00 10.36 144 ASN E N 1
ATOM 3928 C CA . ASN E 1 38 ? 86.819 -14.048 22.704 1.00 10.60 144 ASN E CA 1
ATOM 3929 C C . ASN E 1 38 ? 88.107 -14.164 21.894 1.00 10.90 144 ASN E C 1
ATOM 3930 O O . ASN E 1 38 ? 88.174 -13.622 20.798 1.00 12.20 144 ASN E O 1
ATOM 3935 N N . SER E 1 39 ? 89.119 -14.811 22.467 1.00 11.99 145 SER E N 1
ATOM 3936 C CA . SER E 1 39 ? 90.431 -15.007 21.806 1.00 12.80 145 SER E CA 1
ATOM 3937 C C . SER E 1 39 ? 90.368 -15.685 20.455 1.00 13.55 145 SER E C 1
ATOM 3938 O O . SER E 1 39 ? 91.027 -15.239 19.511 1.00 13.13 145 SER E O 1
ATOM 3941 N N . GLY E 1 40 ? 89.587 -16.767 20.375 1.00 13.81 146 GLY E N 1
ATOM 3942 C CA . GLY E 1 40 ? 89.389 -17.521 19.142 1.00 13.47 146 GLY E CA 1
ATOM 3943 C C . GLY E 1 40 ? 88.914 -16.637 17.997 1.00 14.09 146 GLY E C 1
ATOM 3944 O O . GLY E 1 40 ? 89.447 -16.699 16.843 1.00 14.07 146 GLY E O 1
ATOM 3945 N N . CYS E 1 41 ? 87.939 -15.788 18.310 1.00 12.13 147 CYS E N 1
ATOM 3946 C CA . CYS E 1 41 ? 87.476 -14.809 17.350 1.00 13.97 147 CYS E CA 1
ATOM 3947 C C . CYS E 1 41 ? 88.574 -13.794 16.947 1.00 13.34 147 CYS E C 1
ATOM 3948 O O . CYS E 1 41 ? 88.775 -13.501 15.754 1.00 11.25 147 CYS E O 1
ATOM 3951 N N . LEU E 1 42 ? 89.263 -13.258 17.947 1.00 13.20 148 LEU E N 1
ATOM 3952 C CA . LEU E 1 42 ? 90.280 -12.206 17.727 1.00 14.98 148 LEU E CA 1
ATOM 3953 C C . LEU E 1 42 ? 91.454 -12.742 16.929 1.00 16.24 148 LEU E C 1
ATOM 3954 O O . LEU E 1 42 ? 92.026 -12.038 16.057 1.00 15.95 148 LEU E O 1
ATOM 3959 N N A ARG E 1 43 ? 91.818 -13.993 17.211 0.50 16.19 149 ARG E N 1
ATOM 3960 N N B ARG E 1 43 ? 91.842 -13.982 17.208 0.50 16.13 149 ARG E N 1
ATOM 3961 C CA A ARG E 1 43 ? 92.874 -14.676 16.473 0.50 16.51 149 ARG E CA 1
ATOM 3962 C CA B ARG E 1 43 ? 92.889 -14.587 16.409 0.50 16.38 149 ARG E CA 1
ATOM 3963 C C A ARG E 1 43 ? 92.476 -14.932 15.011 0.50 16.20 149 ARG E C 1
ATOM 3964 C C B ARG E 1 43 ? 92.427 -14.734 14.963 0.50 16.05 149 ARG E C 1
ATOM 3965 O O A ARG E 1 43 ? 93.319 -14.887 14.114 0.50 15.29 149 ARG E O 1
ATOM 3966 O O B ARG E 1 43 ? 93.176 -14.436 14.036 0.50 15.16 149 ARG E O 1
ATOM 3981 N N . HIS E 1 44 ? 91.189 -15.194 14.787 1.00 15.72 150 HIS E N 1
ATOM 3982 C CA . HIS E 1 44 ? 90.631 -15.492 13.463 1.00 14.60 150 HIS E CA 1
ATOM 3983 C C . HIS E 1 44 ? 90.615 -14.282 12.534 1.00 14.24 150 HIS E C 1
ATOM 3984 O O . HIS E 1 44 ? 91.019 -14.384 11.364 1.00 12.85 150 HIS E O 1
ATOM 3991 N N . VAL E 1 45 ? 90.178 -13.142 13.052 1.00 13.01 151 VAL E N 1
ATOM 3992 C CA . VAL E 1 45 ? 90.094 -11.911 12.227 1.00 12.80 151 VAL E CA 1
ATOM 3993 C C . VAL E 1 45 ? 91.333 -11.023 12.346 1.00 12.49 151 VAL E C 1
ATOM 3994 O O . VAL E 1 45 ? 91.437 -9.978 11.705 1.00 11.87 151 VAL E O 1
ATOM 3998 N N . ARG E 1 46 ? 92.252 -11.434 13.204 1.00 11.98 152 ARG E N 1
ATOM 3999 C CA . ARG E 1 46 ? 93.532 -10.739 13.403 1.00 13.05 152 ARG E CA 1
ATOM 4000 C C . ARG E 1 46 ? 93.380 -9.260 13.813 1.00 12.35 152 ARG E C 1
ATOM 4001 O O . ARG E 1 46 ? 93.993 -8.365 13.229 1.00 11.50 152 ARG E O 1
ATOM 4009 N N . ARG E 1 47 ? 92.558 -9.040 14.849 1.00 10.95 153 ARG E N 1
ATOM 4010 C CA . ARG E 1 47 ? 92.362 -7.714 15.426 1.00 10.87 153 ARG E CA 1
ATOM 4011 C C . ARG E 1 47 ? 92.430 -7.840 16.942 1.00 10.42 153 ARG E C 1
ATOM 4012 O O . ARG E 1 47 ? 92.261 -8.943 17.482 1.00 12.01 153 ARG E O 1
ATOM 4020 N N . SER E 1 48 ? 92.652 -6.735 17.660 1.00 10.55 154 SER E N 1
ATOM 4021 C CA . SER E 1 48 ? 92.636 -6.801 19.146 1.00 11.41 154 SER E CA 1
ATOM 4022 C C . SER E 1 48 ? 91.226 -6.548 19.631 1.00 10.82 154 SER E C 1
ATOM 4023 O O . SER E 1 48 ? 90.355 -6.098 18.852 1.00 11.77 154 SER E O 1
ATOM 4026 N N . ARG E 1 49 ? 91.010 -6.786 20.918 1.00 11.24 155 ARG E N 1
ATOM 4027 C CA . ARG E 1 49 ? 89.700 -6.522 21.534 1.00 12.71 155 ARG E CA 1
ATOM 4028 C C . ARG E 1 49 ? 89.356 -5.019 21.417 1.00 13.33 155 ARG E C 1
ATOM 4029 O O . ARG E 1 49 ? 88.237 -4.659 21.003 1.00 14.56 155 ARG E O 1
ATOM 4037 N N . ASP E 1 50 ? 90.310 -4.140 21.733 1.00 13.07 156 ASP E N 1
ATOM 4038 C CA . ASP E 1 50 ? 90.003 -2.704 21.658 1.00 12.89 156 ASP E CA 1
ATOM 4039 C C . ASP E 1 50 ? 89.787 -2.232 20.213 1.00 12.48 156 ASP E C 1
ATOM 4040 O O . ASP E 1 50 ? 89.122 -1.207 19.994 1.00 12.69 156 ASP E O 1
ATOM 4045 N N . GLU E 1 51 ? 90.353 -2.942 19.223 1.00 11.58 157 GLU E N 1
ATOM 4046 C CA . GLU E 1 51 ? 90.055 -2.633 17.814 1.00 10.20 157 GLU E CA 1
ATOM 4047 C C . GLU E 1 51 ? 88.600 -2.898 17.379 1.00 10.63 157 GLU E C 1
ATOM 4048 O O . GLU E 1 51 ? 88.090 -2.250 16.456 1.00 9.65 157 GLU E O 1
ATOM 4054 N N . LEU E 1 52 ? 87.930 -3.821 18.064 1.00 9.80 158 LEU E N 1
ATOM 4055 C CA . LEU E 1 52 ? 86.598 -4.233 17.629 1.00 11.26 158 LEU E CA 1
ATOM 4056 C C . LEU E 1 52 ? 85.480 -3.734 18.535 1.00 11.56 158 LEU E C 1
ATOM 4057 O O . LEU E 1 52 ? 84.395 -3.430 18.061 1.00 11.34 158 LEU E O 1
ATOM 4062 N N . LEU E 1 53 ? 85.759 -3.661 19.834 1.00 10.96 159 LEU E N 1
ATOM 4063 C CA . LEU E 1 53 ? 84.685 -3.484 20.810 1.00 10.42 159 LEU E CA 1
ATOM 4064 C C . LEU E 1 53 ? 83.997 -2.130 20.641 1.00 10.58 159 LEU E C 1
ATOM 4065 O O . LEU E 1 53 ? 84.650 -1.054 20.618 1.00 9.70 159 LEU E O 1
ATOM 4070 N N . GLY E 1 54 ? 82.682 -2.207 20.521 1.00 10.30 160 GLY E N 1
ATOM 4071 C CA . GLY E 1 54 ? 81.845 -1.042 20.423 1.00 10.77 160 GLY E CA 1
ATOM 4072 C C . GLY E 1 54 ? 81.686 -0.539 19.005 1.00 11.06 160 GLY E C 1
ATOM 4073 O O . GLY E 1 54 ? 80.976 0.423 18.804 1.00 12.62 160 GLY E O 1
ATOM 4074 N N A ARG E 1 55 ? 82.358 -1.172 18.037 0.50 10.83 161 ARG E N 1
ATOM 4075 N N B ARG E 1 55 ? 82.346 -1.173 18.034 0.50 11.11 161 ARG E N 1
ATOM 4076 C CA A ARG E 1 55 ? 82.277 -0.759 16.626 0.50 11.14 161 ARG E CA 1
ATOM 4077 C CA B ARG E 1 55 ? 82.247 -0.733 16.639 0.50 11.66 161 ARG E CA 1
ATOM 4078 C C A ARG E 1 55 ? 81.165 -1.505 15.911 0.50 10.66 161 ARG E C 1
ATOM 4079 C C B ARG E 1 55 ? 81.191 -1.512 15.885 0.50 10.96 161 ARG E C 1
ATOM 4080 O O A ARG E 1 55 ? 80.911 -2.671 16.203 0.50 10.63 161 ARG E O 1
ATOM 4081 O O B ARG E 1 55 ? 80.998 -2.702 16.128 0.50 10.82 161 ARG E O 1
ATOM 4096 N N . VAL E 1 56 ? 80.526 -0.834 14.957 1.00 11.14 162 VAL E N 1
ATOM 4097 C CA . VAL E 1 56 ? 79.537 -1.470 14.099 1.00 11.59 162 VAL E CA 1
ATOM 4098 C C . VAL E 1 56 ? 80.249 -2.557 13.282 1.00 12.26 162 VAL E C 1
ATOM 4099 O O . VAL E 1 56 ? 81.291 -2.290 12.681 1.00 12.45 162 VAL E O 1
ATOM 4103 N N . VAL E 1 57 ? 79.712 -3.773 13.298 1.00 12.42 163 VAL E N 1
ATOM 4104 C CA . VAL E 1 57 ? 80.396 -4.920 12.712 1.00 13.15 163 VAL E CA 1
ATOM 4105 C C . VAL E 1 57 ? 80.865 -4.681 11.246 1.00 13.61 163 VAL E C 1
ATOM 4106 O O . VAL E 1 57 ? 81.969 -5.105 10.883 1.00 13.68 163 VAL E O 1
ATOM 4110 N N . THR E 1 58 ? 80.050 -3.992 10.434 1.00 14.01 164 THR E N 1
ATOM 4111 C CA . THR E 1 58 ? 80.403 -3.750 9.008 1.00 14.62 164 THR E CA 1
ATOM 4112 C C . THR E 1 58 ? 81.483 -2.679 8.834 1.00 15.29 164 THR E C 1
ATOM 4113 O O . THR E 1 58 ? 82.113 -2.572 7.775 1.00 15.60 164 THR E O 1
ATOM 4117 N N . GLU E 1 59 ? 81.675 -1.862 9.862 1.00 14.67 165 GLU E N 1
ATOM 4118 C CA . GLU E 1 59 ? 82.695 -0.847 9.851 1.00 14.43 165 GLU E CA 1
ATOM 4119 C C . GLU E 1 59 ? 84.086 -1.499 10.048 1.00 13.57 165 GLU E C 1
ATOM 4120 O O . GLU E 1 59 ? 85.047 -1.139 9.381 1.00 12.25 165 GLU E O 1
ATOM 4126 N N . VAL E 1 60 ? 84.187 -2.499 10.914 1.00 11.63 166 VAL E N 1
ATOM 4127 C CA . VAL E 1 60 ? 85.507 -3.082 11.230 1.00 10.04 166 VAL E CA 1
ATOM 4128 C C . VAL E 1 60 ? 85.746 -4.427 10.567 1.00 9.25 166 VAL E C 1
ATOM 4129 O O . VAL E 1 60 ? 86.889 -4.843 10.410 1.00 9.49 166 VAL E O 1
ATOM 4133 N N . LEU E 1 61 ? 84.671 -5.086 10.161 1.00 8.52 167 LEU E N 1
ATOM 4134 C CA . LEU E 1 61 ? 84.783 -6.297 9.367 1.00 9.36 167 LEU E CA 1
ATOM 4135 C C . LEU E 1 61 ? 84.001 -6.130 8.063 1.00 9.74 167 LEU E C 1
ATOM 4136 O O . LEU E 1 61 ? 83.093 -6.922 7.785 1.00 10.50 167 LEU E O 1
ATOM 4141 N N . PRO E 1 62 ? 84.386 -5.118 7.240 1.00 9.34 168 PRO E N 1
ATOM 4142 C CA . PRO E 1 62 ? 83.602 -4.790 6.038 1.00 9.86 168 PRO E CA 1
ATOM 4143 C C . PRO E 1 62 ? 83.525 -5.947 5.043 1.00 10.56 168 PRO E C 1
ATOM 4144 O O . PRO E 1 62 ? 82.599 -6.014 4.240 1.00 11.12 168 PRO E O 1
ATOM 4148 N N . GLU E 1 63 ? 84.488 -6.868 5.112 1.00 11.57 169 GLU E N 1
ATOM 4149 C CA . GLU E 1 63 ? 84.484 -8.058 4.264 1.00 12.08 169 GLU E CA 1
ATOM 4150 C C . GLU E 1 63 ? 83.222 -8.943 4.480 1.00 12.33 169 GLU E C 1
ATOM 4151 O O . GLU E 1 63 ? 82.849 -9.722 3.609 1.00 10.99 169 GLU E O 1
ATOM 4157 N N . THR E 1 64 ? 82.569 -8.826 5.631 1.00 12.34 170 THR E N 1
ATOM 4158 C CA . THR E 1 64 ? 81.338 -9.620 5.878 1.00 12.86 170 THR E CA 1
ATOM 4159 C C . THR E 1 64 ? 80.116 -9.129 5.095 1.00 13.54 170 THR E C 1
ATOM 4160 O O . THR E 1 64 ? 79.145 -9.890 4.910 1.00 12.23 170 THR E O 1
ATOM 4164 N N . GLN E 1 65 ? 80.152 -7.861 4.666 1.00 14.24 171 GLN E N 1
ATOM 4165 C CA A GLN E 1 65 ? 79.046 -7.274 3.919 0.50 15.20 171 GLN E CA 1
ATOM 4166 C CA B GLN E 1 65 ? 79.060 -7.257 3.879 0.50 15.26 171 GLN E CA 1
ATOM 4167 C C . GLN E 1 65 ? 78.813 -7.993 2.576 1.00 15.92 171 GLN E C 1
ATOM 4168 O O . GLN E 1 65 ? 79.731 -8.139 1.757 1.00 15.14 171 GLN E O 1
ATOM 4179 N N . GLY E 1 66 ? 77.575 -8.437 2.363 1.00 15.37 172 GLY E N 1
ATOM 4180 C CA . GLY E 1 66 ? 77.198 -9.076 1.102 1.00 15.17 172 GLY E CA 1
ATOM 4181 C C . GLY E 1 66 ? 77.639 -10.517 1.019 1.00 15.45 172 GLY E C 1
ATOM 4182 O O . GLY E 1 66 ? 77.549 -11.135 -0.053 1.00 17.09 172 GLY E O 1
ATOM 4183 N N . SER E 1 67 ? 78.121 -11.047 2.147 1.00 13.69 173 SER E N 1
ATOM 4184 C CA . SER E 1 67 ? 78.542 -12.425 2.236 1.00 13.20 173 SER E CA 1
ATOM 4185 C C . SER E 1 67 ? 77.472 -13.313 2.834 1.00 12.94 173 SER E C 1
ATOM 4186 O O . SER E 1 67 ? 76.409 -12.838 3.229 1.00 12.32 173 SER E O 1
ATOM 4189 N N . TYR E 1 68 ? 77.775 -14.608 2.970 1.00 12.91 174 TYR E N 1
ATOM 4190 C CA . TYR E 1 68 ? 76.854 -15.558 3.591 1.00 12.18 174 TYR E CA 1
ATOM 4191 C C . TYR E 1 68 ? 76.592 -15.081 5.032 1.00 12.02 174 TYR E C 1
ATOM 4192 O O . TYR E 1 68 ? 75.553 -15.388 5.602 1.00 10.45 174 TYR E O 1
ATOM 4201 N N . PHE E 1 69 ? 77.554 -14.352 5.605 1.00 11.44 175 PHE E N 1
ATOM 4202 C CA . PHE E 1 69 ? 77.489 -13.991 7.038 1.00 11.92 175 PHE E CA 1
ATOM 4203 C C . PHE E 1 69 ? 76.427 -12.913 7.290 1.00 11.70 175 PHE E C 1
ATOM 4204 O O . PHE E 1 69 ? 75.654 -12.999 8.246 1.00 11.25 175 PHE E O 1
ATOM 4212 N N . ASP E 1 70 ? 76.444 -11.897 6.429 1.00 11.64 176 ASP E N 1
ATOM 4213 C CA . ASP E 1 70 ? 75.409 -10.883 6.259 1.00 12.75 176 ASP E CA 1
ATOM 4214 C C . ASP E 1 70 ? 74.002 -11.537 6.224 1.00 13.06 176 ASP E C 1
ATOM 4215 O O . ASP E 1 70 ? 73.128 -11.221 7.064 1.00 11.35 176 ASP E O 1
ATOM 4220 N N . ALA E 1 71 ? 73.802 -12.461 5.270 1.00 11.80 177 ALA E N 1
ATOM 4221 C CA . ALA E 1 71 ? 72.529 -13.166 5.113 1.00 10.66 177 ALA E CA 1
ATOM 4222 C C . ALA E 1 71 ? 72.132 -13.893 6.419 1.00 10.41 177 ALA E C 1
ATOM 4223 O O . ALA E 1 71 ? 70.943 -13.877 6.825 1.00 9.52 177 ALA E O 1
ATOM 4225 N N . LEU E 1 72 ? 73.116 -14.551 7.039 1.00 9.51 178 LEU E N 1
ATOM 4226 C CA . LEU E 1 72 ? 72.875 -15.408 8.210 1.00 9.67 178 LEU E CA 1
ATOM 4227 C C . LEU E 1 72 ? 72.330 -14.579 9.385 1.00 9.50 178 LEU E C 1
ATOM 4228 O O . LEU E 1 72 ? 71.353 -14.945 10.057 1.00 8.66 178 LEU E O 1
ATOM 4233 N N . CYS E 1 73 ? 73.003 -13.472 9.625 1.00 9.13 179 CYS E N 1
ATOM 4234 C CA . CYS E 1 73 ? 72.608 -12.575 10.685 1.00 9.45 179 CYS E CA 1
ATOM 4235 C C . CYS E 1 73 ? 71.247 -11.947 10.384 1.00 8.44 179 CYS E C 1
ATOM 4236 O O . CYS E 1 73 ? 70.446 -11.791 11.293 1.00 9.95 179 CYS E O 1
ATOM 4239 N N . ARG E 1 74 ? 70.979 -11.555 9.143 1.00 7.85 180 ARG E N 1
ATOM 4240 C CA . ARG E 1 74 ? 69.644 -11.015 8.838 1.00 7.90 180 ARG E CA 1
ATOM 4241 C C . ARG E 1 74 ? 68.550 -12.051 9.159 1.00 8.47 180 ARG E C 1
ATOM 4242 O O . ARG E 1 74 ? 67.458 -11.718 9.647 1.00 7.64 180 ARG E O 1
ATOM 4250 N N . LYS E 1 75 ? 68.864 -13.318 8.885 1.00 7.80 181 LYS E N 1
ATOM 4251 C CA . LYS E 1 75 ? 67.854 -14.360 9.027 1.00 8.35 181 LYS E CA 1
ATOM 4252 C C . LYS E 1 75 ? 67.515 -14.586 10.499 1.00 9.11 181 LYS E C 1
ATOM 4253 O O . LYS E 1 75 ? 66.347 -14.806 10.867 1.00 7.87 181 LYS E O 1
ATOM 4259 N N . VAL E 1 76 ? 68.538 -14.512 11.367 1.00 9.70 182 VAL E N 1
ATOM 4260 C CA . VAL E 1 76 ? 68.308 -14.541 12.813 1.00 10.55 182 VAL E CA 1
ATOM 4261 C C . VAL E 1 76 ? 67.480 -13.364 13.282 1.00 11.00 182 VAL E C 1
ATOM 4262 O O . VAL E 1 76 ? 66.495 -13.554 14.039 1.00 11.87 182 VAL E O 1
ATOM 4266 N N . LEU E 1 77 ? 67.843 -12.157 12.837 1.00 9.25 183 LEU E N 1
ATOM 4267 C CA . LEU E 1 77 ? 67.079 -10.983 13.249 1.00 9.73 183 LEU E CA 1
ATOM 4268 C C . LEU E 1 77 ? 65.631 -11.044 12.732 1.00 10.51 183 LEU E C 1
ATOM 4269 O O . LEU E 1 77 ? 64.693 -10.700 13.455 1.00 11.38 183 LEU E O 1
ATOM 4274 N N . ALA E 1 78 ? 65.454 -11.527 11.510 1.00 10.08 184 ALA E N 1
ATOM 4275 C CA . ALA E 1 78 ? 64.109 -11.571 10.875 1.00 11.23 184 ALA E CA 1
ATOM 4276 C C . ALA E 1 78 ? 63.217 -12.711 11.379 1.00 11.71 184 ALA E C 1
ATOM 4277 O O . ALA E 1 78 ? 62.006 -12.535 11.483 1.00 10.98 184 ALA E O 1
ATOM 4279 N N . THR E 1 79 ? 63.808 -13.868 11.687 1.00 12.29 185 THR E N 1
ATOM 4280 C CA . THR E 1 79 ? 63.018 -15.055 12.090 1.00 14.36 185 THR E CA 1
ATOM 4281 C C . THR E 1 79 ? 62.922 -15.232 13.599 1.00 14.89 185 THR E C 1
ATOM 4282 O O . THR E 1 79 ? 62.018 -15.920 14.074 1.00 16.75 185 THR E O 1
ATOM 4286 N N . GLY E 1 80 ? 63.909 -14.694 14.323 1.00 15.52 186 GLY E N 1
ATOM 4287 C CA . GLY E 1 80 ? 64.108 -14.891 15.741 1.00 15.40 186 GLY E CA 1
ATOM 4288 C C . GLY E 1 80 ? 64.438 -16.346 16.047 1.00 15.15 186 GLY E C 1
ATOM 4289 O O . GLY E 1 80 ? 64.054 -16.836 17.111 1.00 17.06 186 GLY E O 1
ATOM 4290 N N . ARG E 1 81 ? 65.045 -17.050 15.087 1.00 13.45 187 ARG E N 1
ATOM 4291 C CA A ARG E 1 81 ? 65.381 -18.485 15.203 0.50 12.35 187 ARG E CA 1
ATOM 4292 C CA B ARG E 1 81 ? 65.398 -18.467 15.262 0.50 12.54 187 ARG E CA 1
ATOM 4293 C C . ARG E 1 81 ? 66.867 -18.688 14.983 1.00 12.55 187 ARG E C 1
ATOM 4294 O O . ARG E 1 81 ? 67.462 -17.999 14.144 1.00 12.57 187 ARG E O 1
ATOM 4309 N N . GLU E 1 82 ? 67.460 -19.664 15.677 1.00 11.26 188 GLU E N 1
ATOM 4310 C CA . GLU E 1 82 ? 68.854 -20.011 15.431 1.00 11.48 188 GLU E CA 1
ATOM 4311 C C . GLU E 1 82 ? 69.066 -20.436 13.960 1.00 11.76 188 GLU E C 1
ATOM 4312 O O . GLU E 1 82 ? 68.230 -21.138 13.378 1.00 10.37 188 GLU E O 1
ATOM 4318 N N . GLN E 1 83 ? 70.181 -20.022 13.380 1.00 12.11 189 GLN E N 1
ATOM 4319 C CA . GLN E 1 83 ? 70.530 -20.384 11.995 1.00 12.79 189 GLN E CA 1
ATOM 4320 C C . GLN E 1 83 ? 71.948 -20.935 11.950 1.00 13.74 189 GLN E C 1
ATOM 4321 O O . GLN E 1 83 ? 72.826 -20.542 12.726 1.00 14.28 189 GLN E O 1
ATOM 4327 N N . GLN E 1 84 ? 72.185 -21.888 11.060 1.00 14.99 190 GLN E N 1
ATOM 4328 C CA . GLN E 1 84 ? 73.486 -22.543 11.022 1.00 17.49 190 GLN E CA 1
ATOM 4329 C C . GLN E 1 84 ? 73.823 -22.826 9.555 1.00 17.16 190 GLN E C 1
ATOM 4330 O O . GLN E 1 84 ? 72.927 -23.147 8.763 1.00 18.21 190 GLN E O 1
ATOM 4336 N N . THR E 1 85 ? 75.085 -22.633 9.187 1.00 16.50 191 THR E N 1
ATOM 4337 C CA . THR E 1 85 ? 75.515 -22.845 7.792 1.00 16.94 191 THR E CA 1
ATOM 4338 C C . THR E 1 85 ? 76.926 -23.424 7.692 1.00 16.25 191 THR E C 1
ATOM 4339 O O . THR E 1 85 ? 77.783 -23.119 8.532 1.00 15.76 191 THR E O 1
ATOM 4343 N N A ARG E 1 86 ? 77.144 -24.278 6.685 0.50 15.77 192 ARG E N 1
ATOM 4344 N N B ARG E 1 86 ? 77.156 -24.258 6.680 0.50 15.88 192 ARG E N 1
ATOM 4345 C CA A ARG E 1 86 ? 78.483 -24.792 6.351 0.50 15.96 192 ARG E CA 1
ATOM 4346 C CA B ARG E 1 86 ? 78.496 -24.775 6.392 0.50 16.15 192 ARG E CA 1
ATOM 4347 C C A ARG E 1 86 ? 78.984 -24.031 5.136 0.50 15.75 192 ARG E C 1
ATOM 4348 C C B ARG E 1 86 ? 79.016 -24.089 5.134 0.50 15.94 192 ARG E C 1
ATOM 4349 O O A ARG E 1 86 ? 78.336 -24.039 4.092 0.50 15.07 192 ARG E O 1
ATOM 4350 O O B ARG E 1 86 ? 78.397 -24.180 4.073 0.50 15.55 192 ARG E O 1
ATOM 4365 N N . VAL E 1 87 ? 80.125 -23.367 5.284 1.00 15.96 193 VAL E N 1
ATOM 4366 C CA . VAL E 1 87 ? 80.692 -22.548 4.223 1.00 16.42 193 VAL E CA 1
ATOM 4367 C C . VAL E 1 87 ? 82.215 -22.512 4.283 1.00 16.48 193 VAL E C 1
ATOM 4368 O O . VAL E 1 87 ? 82.824 -22.957 5.282 1.00 16.10 193 VAL E O 1
ATOM 4372 N N . ASP E 1 88 ? 82.817 -21.978 3.212 1.00 16.59 194 ASP E N 1
ATOM 4373 C CA A ASP E 1 88 ? 84.255 -21.677 3.181 0.70 17.20 194 ASP E CA 1
ATOM 4374 C CA B ASP E 1 88 ? 84.239 -21.684 3.190 0.30 16.38 194 ASP E CA 1
ATOM 4375 C C . ASP E 1 88 ? 84.464 -20.390 3.973 1.00 16.56 194 ASP E C 1
ATOM 4376 O O . ASP E 1 88 ? 83.778 -19.385 3.753 1.00 16.36 194 ASP E O 1
ATOM 4385 N N . SER E 1 89 ? 85.409 -20.433 4.900 1.00 16.02 195 SER E N 1
ATOM 4386 C CA . SER E 1 89 ? 85.726 -19.283 5.721 1.00 16.10 195 SER E CA 1
ATOM 4387 C C . SER E 1 89 ? 86.158 -18.090 4.874 1.00 16.09 195 SER E C 1
ATOM 4388 O O . SER E 1 89 ? 86.930 -18.222 3.946 1.00 15.07 195 SER E O 1
ATOM 4391 N N . LEU E 1 90 ? 85.699 -16.928 5.284 1.00 16.41 196 LEU E N 1
ATOM 4392 C CA . LEU E 1 90 ? 85.991 -15.675 4.656 1.00 17.24 196 LEU E CA 1
ATOM 4393 C C . LEU E 1 90 ? 87.386 -15.139 5.025 1.00 17.05 196 LEU E C 1
ATOM 4394 O O . LEU E 1 90 ? 88.134 -14.696 4.148 1.00 16.66 196 LEU E O 1
ATOM 4399 N N . TYR E 1 91 ? 87.736 -15.185 6.315 1.00 16.35 197 TYR E N 1
ATOM 4400 C CA . TYR E 1 91 ? 88.987 -14.601 6.864 1.00 16.36 197 TYR E CA 1
ATOM 4401 C C . TYR E 1 91 ? 90.190 -15.584 6.850 1.00 17.39 197 TYR E C 1
ATOM 4402 O O . TYR E 1 91 ? 91.381 -15.178 6.951 1.00 16.69 197 TYR E O 1
ATOM 4411 N N . SER E 1 92 ? 89.870 -16.872 6.683 1.00 17.70 198 SER E N 1
ATOM 4412 C CA . SER E 1 92 ? 90.852 -17.948 6.660 1.00 18.41 198 SER E CA 1
ATOM 4413 C C . SER E 1 92 ? 90.607 -18.853 5.426 1.00 17.80 198 SER E C 1
ATOM 4414 O O . SER E 1 92 ? 90.035 -19.925 5.547 1.00 17.29 198 SER E O 1
ATOM 4417 N N . PRO E 1 93 ? 91.030 -18.400 4.232 1.00 18.50 199 PRO E N 1
ATOM 4418 C CA . PRO E 1 93 ? 90.822 -19.092 2.950 1.00 18.53 199 PRO E CA 1
ATOM 4419 C C . PRO E 1 93 ? 91.083 -20.596 2.939 1.00 18.89 199 PRO E C 1
ATOM 4420 O O . PRO E 1 93 ? 92.170 -21.075 3.319 1.00 19.32 199 PRO E O 1
ATOM 4424 N N . GLY E 1 94 ? 90.083 -21.344 2.498 1.00 18.83 200 GLY E N 1
ATOM 4425 C CA . GLY E 1 94 ? 90.226 -22.787 2.411 1.00 19.32 200 GLY E CA 1
ATOM 4426 C C . GLY E 1 94 ? 90.171 -23.458 3.764 1.00 19.08 200 GLY E C 1
ATOM 4427 O O . GLY E 1 94 ? 90.590 -24.602 3.916 1.00 19.53 200 GLY E O 1
ATOM 4436 N N . THR E 1 96 ? 87.292 -24.808 5.827 1.00 16.81 202 THR E N 1
ATOM 4437 C CA . THR E 1 96 ? 85.857 -25.024 5.899 1.00 16.20 202 THR E CA 1
ATOM 4438 C C . THR E 1 96 ? 85.422 -24.770 7.344 1.00 16.15 202 THR E C 1
ATOM 4439 O O . THR E 1 96 ? 86.082 -25.219 8.308 1.00 15.63 202 THR E O 1
ATOM 4441 N N . ILE E 1 97 ? 84.336 -24.022 7.484 1.00 16.13 203 ILE E N 1
ATOM 4442 C CA . ILE E 1 97 ? 83.798 -23.719 8.804 1.00 15.52 203 ILE E CA 1
ATOM 4443 C C . ILE E 1 97 ? 82.288 -23.947 8.878 1.00 15.96 203 ILE E C 1
ATOM 4444 O O . ILE E 1 97 ? 81.566 -23.936 7.848 1.00 16.43 203 ILE E O 1
ATOM 4449 N N . GLU E 1 98 ? 81.814 -24.206 10.091 1.00 14.31 204 GLU E N 1
ATOM 4450 C CA . GLU E 1 98 ? 80.385 -24.191 10.350 1.00 14.19 204 GLU E CA 1
ATOM 4451 C C . GLU E 1 98 ? 80.110 -22.976 11.252 1.00 12.74 204 GLU E C 1
ATOM 4452 O O . GLU E 1 98 ? 80.766 -22.797 12.272 1.00 11.78 204 GLU E O 1
ATOM 4458 N N . VAL E 1 99 ? 79.172 -22.123 10.831 1.00 12.69 205 VAL E N 1
ATOM 4459 C CA . VAL E 1 99 ? 78.861 -20.878 11.535 1.00 12.14 205 VAL E CA 1
ATOM 4460 C C . VAL E 1 99 ? 77.430 -20.927 12.065 1.00 11.91 205 VAL E C 1
ATOM 4461 O O . VAL E 1 99 ? 76.515 -21.326 11.338 1.00 13.27 205 VAL E O 1
ATOM 4465 N N . THR E 1 100 ? 77.248 -20.516 13.324 1.00 11.97 206 THR E N 1
ATOM 4466 C CA . THR E 1 100 ? 75.984 -20.642 14.024 1.00 12.48 206 THR E CA 1
ATOM 4467 C C . THR E 1 100 ? 75.689 -19.266 14.598 1.00 12.56 206 THR E C 1
ATOM 4468 O O . THR E 1 100 ? 76.577 -18.625 15.160 1.00 13.07 206 THR E O 1
ATOM 4472 N N . ALA E 1 101 ? 74.453 -18.813 14.451 1.00 12.34 207 ALA E N 1
ATOM 4473 C CA . ALA E 1 101 ? 74.057 -17.502 14.950 1.00 11.44 207 ALA E CA 1
ATOM 4474 C C . ALA E 1 101 ? 72.697 -17.648 15.642 1.00 11.08 207 ALA E C 1
ATOM 4475 O O . ALA E 1 101 ? 71.825 -18.355 15.171 1.00 10.67 207 ALA E O 1
ATOM 4477 N N . ALA E 1 102 ? 72.551 -17.018 16.791 1.00 11.28 208 ALA E N 1
ATOM 4478 C CA . ALA E 1 102 ? 71.322 -17.155 17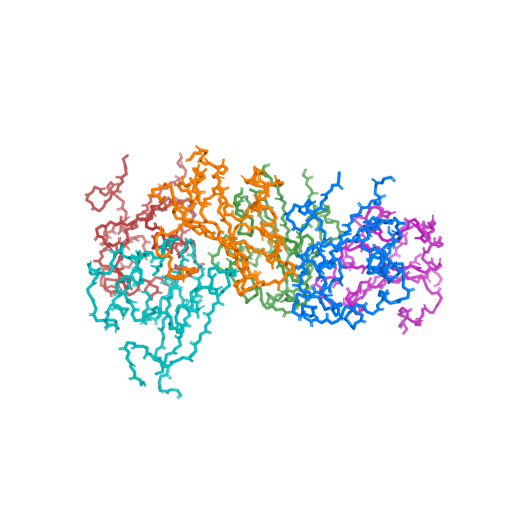.550 1.00 10.89 208 ALA E CA 1
ATOM 4479 C C . ALA E 1 102 ? 71.179 -15.982 18.458 1.00 11.57 208 ALA E C 1
ATOM 4480 O O . ALA E 1 102 ? 72.165 -15.328 18.794 1.00 12.78 208 ALA E O 1
ATOM 4482 N N . ALA E 1 103 ? 69.941 -15.747 18.889 1.00 10.81 209 ALA E N 1
ATOM 4483 C CA . ALA E 1 103 ? 69.659 -14.714 19.866 1.00 12.62 209 ALA E CA 1
ATOM 4484 C C . ALA E 1 103 ? 70.012 -15.274 21.248 1.00 14.16 209 ALA E C 1
ATOM 4485 O O . ALA E 1 103 ? 69.730 -16.425 21.521 1.00 13.94 209 ALA E O 1
ATOM 4487 N N . ASP E 1 104 ? 70.535 -14.427 22.123 1.00 15.22 210 ASP E N 1
ATOM 4488 C CA . ASP E 1 104 ? 70.728 -14.794 23.527 1.00 18.25 210 ASP E CA 1
ATOM 4489 C C . ASP E 1 104 ? 70.582 -13.501 24.347 1.00 18.96 210 ASP E C 1
ATOM 4490 O O . ASP E 1 104 ? 71.398 -12.591 24.244 1.00 18.68 210 ASP E O 1
ATOM 4495 N N A SER E 1 105 ? 69.571 -13.525 25.220 0.50 20.66 211 SER E N 1
ATOM 4496 N N B SER E 1 105 ? 69.476 -13.354 25.077 0.50 18.01 211 SER E N 1
ATOM 4497 C CA A SER E 1 105 ? 69.121 -12.340 25.938 0.50 22.44 211 SER E CA 1
ATOM 4498 C CA B SER E 1 105 ? 69.211 -12.119 25.866 0.50 17.35 211 SER E CA 1
ATOM 4499 C C A SER E 1 105 ? 68.970 -11.246 24.914 0.50 22.57 211 SER E C 1
ATOM 4500 C C B SER E 1 105 ? 69.394 -10.785 25.127 0.50 15.65 211 SER E C 1
ATOM 4501 O O A SER E 1 105 ? 68.523 -11.495 23.790 0.50 24.16 211 SER E O 1
ATOM 4502 O O B SER E 1 105 ? 70.083 -9.884 25.606 0.50 14.98 211 SER E O 1
ATOM 4507 N N A GLY E 1 106 ? 69.357 -10.036 25.252 0.50 22.07 212 GLY E N 1
ATOM 4508 N N B GLY E 1 106 ? 68.773 -10.675 23.957 0.50 13.97 212 GLY E N 1
ATOM 4509 C CA A GLY E 1 106 ? 69.398 -9.060 24.198 0.50 21.45 212 GLY E CA 1
ATOM 4510 C CA B GLY E 1 106 ? 68.750 -9.469 23.184 0.50 12.73 212 GLY E CA 1
ATOM 4511 C C A GLY E 1 106 ? 70.766 -9.074 23.556 0.50 19.67 212 GLY E C 1
ATOM 4512 C C B GLY E 1 106 ? 69.958 -9.318 22.284 0.50 11.97 212 GLY E C 1
ATOM 4513 O O A GLY E 1 106 ? 71.566 -8.203 23.861 0.50 21.16 212 GLY E O 1
ATOM 4514 O O B GLY E 1 106 ? 69.919 -8.505 21.376 0.50 11.56 212 GLY E O 1
ATOM 4515 N N A ALA E 1 107 ? 71.059 -10.094 22.736 0.50 18.17 213 ALA E N 1
ATOM 4516 N N B ALA E 1 107 ? 71.012 -10.107 22.532 0.50 12.51 213 ALA E N 1
ATOM 4517 C CA A ALA E 1 107 ? 72.205 -10.051 21.783 0.50 15.17 213 ALA E CA 1
ATOM 4518 C CA B ALA E 1 107 ? 72.272 -10.008 21.749 0.50 11.63 213 ALA E CA 1
ATOM 4519 C C A ALA E 1 107 ? 72.037 -11.012 20.590 0.50 13.90 213 ALA E C 1
ATOM 4520 C C B ALA E 1 107 ? 72.298 -11.117 20.734 0.50 11.65 213 ALA E C 1
ATOM 4521 O O A ALA E 1 107 ? 71.172 -11.893 20.576 0.50 11.80 213 ALA E O 1
ATOM 4522 O O B ALA E 1 107 ? 71.810 -12.220 20.995 0.50 10.63 213 ALA E O 1
ATOM 4525 N N . LEU E 1 108 ? 72.857 -10.796 19.576 1.00 11.75 214 LEU E N 1
ATOM 4526 C CA . LEU E 1 108 ? 73.025 -11.737 18.499 1.00 11.07 214 LEU E CA 1
ATOM 4527 C C . LEU E 1 108 ? 74.384 -12.377 18.733 1.00 10.47 214 LEU E C 1
ATOM 4528 O O . LEU E 1 108 ? 75.425 -11.697 18.692 1.00 12.09 214 LEU E O 1
ATOM 4533 N N . VAL E 1 109 ? 74.382 -13.677 19.005 1.00 9.20 215 VAL E N 1
ATOM 4534 C CA . VAL E 1 109 ? 75.618 -14.380 19.382 1.00 10.34 215 VAL E CA 1
ATOM 4535 C C . VAL E 1 109 ? 75.994 -15.291 18.232 1.00 9.94 215 VAL E C 1
ATOM 4536 O O . VAL E 1 109 ? 75.174 -16.126 17.804 1.00 9.34 215 VAL E O 1
ATOM 4540 N N A VAL E 1 110 ? 77.243 -15.165 17.779 0.50 9.80 216 VAL E N 1
ATOM 4541 N N B VAL E 1 110 ? 77.221 -15.150 17.719 0.50 9.60 216 VAL E N 1
ATOM 4542 C CA A VAL E 1 110 ? 77.772 -15.955 16.671 0.50 10.21 216 VAL E CA 1
ATOM 4543 C CA B VAL E 1 110 ? 77.691 -16.032 16.642 0.50 9.60 216 VAL E CA 1
ATOM 4544 C C A VAL E 1 110 ? 78.926 -16.821 17.154 0.50 9.93 216 VAL E C 1
ATOM 4545 C C B VAL E 1 110 ? 78.980 -16.758 16.996 0.50 9.72 216 VAL E C 1
ATOM 4546 O O A VAL E 1 110 ? 79.683 -16.403 18.031 0.50 9.97 216 VAL E O 1
ATOM 4547 O O B VAL E 1 110 ? 79.892 -16.176 17.602 0.50 9.92 216 VAL E O 1
ATOM 4554 N N . HIS E 1 111 ? 79.054 -18.028 16.602 1.00 10.03 217 HIS E N 1
ATOM 4555 C CA . HIS E 1 111 ? 80.265 -18.815 16.794 1.00 10.27 217 HIS E CA 1
ATOM 4556 C C . HIS E 1 111 ? 80.560 -19.621 15.537 1.00 11.42 217 HIS E C 1
ATOM 4557 O O . HIS E 1 111 ? 79.663 -19.882 14.693 1.00 10.50 217 HIS E O 1
ATOM 4564 N N . PHE E 1 112 ? 81.820 -19.999 15.402 1.00 12.53 218 PHE E N 1
ATOM 4565 C CA . PHE E 1 112 ? 82.194 -20.826 14.284 1.00 13.21 218 PHE E CA 1
ATOM 4566 C C . PHE E 1 112 ? 83.120 -21.975 14.732 1.00 13.69 218 PHE E C 1
ATOM 4567 O O . PHE E 1 112 ? 83.779 -21.924 15.805 1.00 11.00 218 PHE E O 1
ATOM 4575 N N . ARG E 1 113 ? 83.131 -23.019 13.908 1.00 13.60 219 ARG E N 1
ATOM 4576 C CA . ARG E 1 113 ? 83.894 -24.223 14.184 1.00 14.90 219 ARG E CA 1
ATOM 4577 C C . ARG E 1 113 ? 84.625 -24.593 12.892 1.00 15.69 219 ARG E C 1
ATOM 4578 O O . ARG E 1 113 ? 84.026 -24.556 11.818 1.00 15.90 219 ARG E O 1
ATOM 4586 N N . ASP E 1 114 ? 85.905 -24.938 13.009 1.00 16.54 220 ASP E N 1
ATOM 4587 C CA . ASP E 1 114 ? 86.683 -25.423 11.858 1.00 18.43 220 ASP E CA 1
ATOM 4588 C C . ASP E 1 114 ? 86.238 -26.864 11.606 1.00 19.98 220 ASP E C 1
ATOM 4589 O O . ASP E 1 114 ? 86.387 -27.714 12.478 1.00 20.18 220 ASP E O 1
ATOM 4594 N N . VAL E 1 115 ? 85.674 -27.125 10.428 1.00 21.81 221 VAL E N 1
ATOM 4595 C CA . VAL E 1 115 ? 85.244 -28.480 10.057 1.00 23.85 221 VAL E CA 1
ATOM 4596 C C . VAL E 1 115 ? 86.051 -29.106 8.891 1.00 25.65 221 VAL E C 1
ATOM 4597 O O . VAL E 1 115 ? 85.672 -30.170 8.373 1.00 25.59 221 VAL E O 1
ATOM 4601 N N . THR E 1 116 ? 87.140 -28.442 8.486 1.00 27.65 222 THR E N 1
ATOM 4602 C CA . THR E 1 116 ? 87.935 -28.860 7.321 1.00 30.21 222 THR E CA 1
ATOM 4603 C C . THR E 1 116 ? 88.232 -30.356 7.402 1.00 32.29 222 THR E C 1
ATOM 4604 O O . THR E 1 116 ? 87.916 -31.112 6.477 1.00 32.48 222 THR E O 1
ATOM 4608 N N . ALA E 1 117 ? 88.841 -30.758 8.516 1.00 35.56 223 ALA E N 1
ATOM 4609 C CA . ALA E 1 117 ? 88.952 -32.164 8.901 1.00 37.56 223 ALA E CA 1
ATOM 4610 C C . ALA E 1 117 ? 87.699 -32.580 9.679 1.00 39.10 223 ALA E C 1
ATOM 4611 O O . ALA E 1 117 ? 86.649 -32.906 9.092 1.00 40.76 223 ALA E O 1
ATOM 4613 N N . ARG F 1 14 ? 38.002 1.250 18.334 1.00 25.92 120 ARG F N 1
ATOM 4614 C CA . ARG F 1 14 ? 38.154 1.254 16.837 1.00 25.70 120 ARG F CA 1
ATOM 4615 C C . ARG F 1 14 ? 37.614 2.506 16.125 1.00 24.89 120 ARG F C 1
ATOM 4616 O O . ARG F 1 14 ? 38.012 2.801 15.004 1.00 25.12 120 ARG F O 1
ATOM 4624 N N . GLU F 1 15 ? 36.711 3.236 16.768 1.00 23.50 121 GLU F N 1
ATOM 4625 C CA . GLU F 1 15 ? 36.083 4.397 16.133 1.00 22.21 121 GLU F CA 1
ATOM 4626 C C . GLU F 1 15 ? 37.018 5.612 15.939 1.00 21.30 121 GLU F C 1
ATOM 4627 O O . GLU F 1 15 ? 37.938 5.869 16.740 1.00 21.38 121 GLU F O 1
ATOM 4633 N N . ASN F 1 16 ? 36.776 6.363 14.873 1.00 19.74 122 ASN F N 1
ATOM 4634 C CA . ASN F 1 16 ? 37.499 7.621 14.583 1.00 19.22 122 ASN F CA 1
ATOM 4635 C C . ASN F 1 16 ? 36.560 8.530 13.813 1.00 17.71 122 ASN F C 1
ATOM 4636 O O . ASN F 1 16 ? 35.409 8.147 13.599 1.00 16.25 122 ASN F O 1
ATOM 4641 N N . LEU F 1 17 ? 37.035 9.713 13.398 1.00 16.56 123 LEU F N 1
ATOM 4642 C CA . LEU F 1 17 ? 36.225 10.685 12.710 1.00 16.23 123 LEU F CA 1
ATOM 4643 C C . LEU F 1 17 ? 35.564 10.155 11.463 1.00 14.61 123 LEU F C 1
ATOM 4644 O O . LEU F 1 17 ? 34.507 10.653 11.096 1.00 14.62 123 LEU F O 1
ATOM 4649 N N . TYR F 1 18 ? 36.169 9.151 10.812 1.00 13.43 124 TYR F N 1
ATOM 4650 C CA . TYR F 1 18 ? 35.591 8.670 9.553 1.00 12.87 124 TYR F CA 1
ATOM 4651 C C . TYR F 1 18 ? 34.710 7.469 9.848 1.00 13.68 124 TYR F C 1
ATOM 4652 O O . TYR F 1 18 ? 33.554 7.450 9.438 1.00 15.37 124 TYR F O 1
ATOM 4661 N N . PHE F 1 19 ? 35.239 6.473 10.552 1.00 14.14 125 PHE F N 1
ATOM 4662 C CA . PHE F 1 19 ? 34.405 5.342 10.955 1.00 14.78 125 PHE F CA 1
ATOM 4663 C C . PHE F 1 19 ? 33.869 5.569 12.364 1.00 14.63 125 PHE F C 1
ATOM 4664 O O . PHE F 1 19 ? 34.539 5.230 13.340 1.00 16.26 125 PHE F O 1
ATOM 4672 N N . GLN F 1 20 ? 32.694 6.174 12.489 1.00 14.45 126 GLN F N 1
ATOM 4673 C CA . GLN F 1 20 ? 32.255 6.680 13.789 1.00 14.11 126 GLN F CA 1
ATOM 4674 C C . GLN F 1 20 ? 31.532 5.673 14.672 1.00 14.51 126 GLN F C 1
ATOM 4675 O O . GLN F 1 20 ? 31.346 5.929 15.868 1.00 13.54 126 GLN F O 1
ATOM 4681 N N . GLY F 1 21 ? 31.090 4.557 14.065 1.00 14.46 127 GLY F N 1
ATOM 4682 C CA . GLY F 1 21 ? 30.353 3.475 14.744 1.00 14.96 127 GLY F CA 1
ATOM 4683 C C . GLY F 1 21 ? 29.160 3.944 15.552 1.00 15.42 127 GLY F C 1
ATOM 4684 O O . GLY F 1 21 ? 28.906 3.426 16.650 1.00 15.58 127 GLY F O 1
ATOM 4685 N N . GLY F 1 22 ? 28.451 4.953 15.043 1.00 15.15 128 GLY F N 1
ATOM 4686 C CA . GLY F 1 22 ? 27.236 5.464 15.707 1.00 14.56 128 GLY F CA 1
ATOM 4687 C C . GLY F 1 22 ? 27.433 6.290 16.973 1.00 15.10 128 GLY F C 1
ATOM 4688 O O . GLY F 1 22 ? 26.455 6.646 17.669 1.00 14.75 128 GLY F O 1
ATOM 4689 N N . LEU F 1 23 ? 28.690 6.580 17.290 1.00 13.53 129 LEU F N 1
ATOM 4690 C CA . LEU F 1 23 ? 29.040 7.283 18.535 1.00 13.82 129 LEU F CA 1
ATOM 4691 C C . LEU F 1 23 ? 29.020 8.784 18.356 1.00 13.27 129 LEU F C 1
ATOM 4692 O O . LEU F 1 23 ? 29.148 9.268 17.234 1.00 14.19 129 LEU F O 1
ATOM 4697 N N . GLY F 1 24 ? 28.884 9.506 19.474 1.00 13.12 130 GLY F N 1
ATOM 4698 C CA . GLY F 1 24 ? 28.990 10.963 19.494 1.00 12.91 130 GLY F CA 1
ATOM 4699 C C . GLY F 1 24 ? 30.455 11.337 19.410 1.00 13.15 130 GLY F C 1
ATOM 4700 O O . GLY F 1 24 ? 31.320 10.725 20.113 1.00 12.98 130 GLY F O 1
ATOM 4701 N N . PHE F 1 25 ? 30.728 12.325 18.556 1.00 12.01 131 PHE F N 1
ATOM 4702 C CA . PHE F 1 25 ? 32.106 12.849 18.269 1.00 12.10 131 PHE F CA 1
ATOM 4703 C C . PHE F 1 25 ? 32.101 14.370 18.302 1.00 12.62 131 PHE F C 1
ATOM 4704 O O . PHE F 1 25 ? 31.117 15.029 17.888 1.00 12.41 131 PHE F O 1
ATOM 4720 N N . ALA F 1 27 ? 35.343 17.479 17.585 1.00 12.45 133 ALA F N 1
ATOM 4721 C CA . ALA F 1 27 ? 36.761 17.777 17.371 1.00 11.91 133 ALA F CA 1
ATOM 4722 C C . ALA F 1 27 ? 36.981 19.205 17.801 1.00 12.90 133 ALA F C 1
ATOM 4723 O O . ALA F 1 27 ? 36.133 20.068 17.528 1.00 13.96 133 ALA F O 1
ATOM 4725 N N . LEU F 1 28 ? 38.123 19.435 18.448 1.00 13.84 134 LEU F N 1
ATOM 4726 C CA . LEU F 1 28 ? 38.563 20.741 18.947 1.00 12.56 134 LEU F CA 1
ATOM 4727 C C . LEU F 1 28 ? 39.848 21.112 18.214 1.00 12.62 134 LEU F C 1
ATOM 4728 O O . LEU F 1 28 ? 40.773 20.275 18.081 1.00 13.03 134 LEU F O 1
ATOM 4733 N N . ASP F 1 29 ? 39.929 22.368 17.805 1.00 12.17 135 ASP F N 1
ATOM 4734 C CA . ASP F 1 29 ? 41.175 22.887 17.204 1.00 12.09 135 ASP F CA 1
ATOM 4735 C C . ASP F 1 29 ? 42.213 23.280 18.267 1.00 12.87 135 ASP F C 1
ATOM 4736 O O . ASP F 1 29 ? 41.991 23.090 19.477 1.00 13.17 135 ASP F O 1
ATOM 4741 N N . GLU F 1 30 ? 43.356 23.797 17.821 1.00 13.28 136 GLU F N 1
ATOM 4742 C CA . GLU F 1 30 ? 44.441 24.130 18.750 1.00 13.94 136 GLU F CA 1
ATOM 4743 C C . GLU F 1 30 ? 44.081 25.215 19.765 1.00 14.07 136 GLU F C 1
ATOM 4744 O O . GLU F 1 30 ? 44.844 25.440 20.703 1.00 15.43 136 GLU F O 1
ATOM 4750 N N . ASP F 1 31 ? 42.935 25.892 19.589 1.00 12.32 137 ASP F N 1
ATOM 4751 C CA . ASP F 1 31 ? 42.459 26.841 20.602 1.00 11.91 137 ASP F CA 1
ATOM 4752 C C . ASP F 1 31 ? 41.308 26.285 21.408 1.00 12.69 137 ASP F C 1
ATOM 4753 O O . ASP F 1 31 ? 40.651 27.021 22.163 1.00 13.47 137 ASP F O 1
ATOM 4758 N N . LEU F 1 32 ? 41.076 24.988 21.261 1.00 11.94 138 LEU F N 1
ATOM 4759 C CA . LEU F 1 32 ? 39.966 24.302 21.919 1.00 13.30 138 LEU F CA 1
ATOM 4760 C C . LEU F 1 32 ? 38.595 24.858 21.463 1.00 12.69 138 LEU F C 1
ATOM 4761 O O . LEU F 1 32 ? 37.599 24.781 22.216 1.00 13.39 138 LEU F O 1
ATOM 4766 N N A ARG F 1 33 ? 38.565 25.436 20.263 0.50 12.30 139 ARG F N 1
ATOM 4767 N N B ARG F 1 33 ? 38.547 25.422 20.260 0.50 12.72 139 ARG F N 1
ATOM 4768 C CA A ARG F 1 33 ? 37.318 25.800 19.604 0.50 12.43 139 ARG F CA 1
ATOM 4769 C CA B ARG F 1 33 ? 37.285 25.839 19.666 0.50 13.26 139 ARG F CA 1
ATOM 4770 C C A ARG F 1 33 ? 36.676 24.534 19.067 0.50 12.00 139 ARG F C 1
ATOM 4771 C C B ARG F 1 33 ? 36.666 24.618 19.003 0.50 12.47 139 ARG F C 1
ATOM 4772 O O A ARG F 1 33 ? 37.360 23.643 18.565 0.50 12.23 139 ARG F O 1
ATOM 4773 O O B ARG F 1 33 ? 37.367 23.839 18.353 0.50 12.76 139 ARG F O 1
ATOM 4788 N N . ILE F 1 34 ? 35.364 24.440 19.188 1.00 11.96 140 ILE F N 1
ATOM 4789 C CA . ILE F 1 34 ? 34.646 23.307 18.626 1.00 12.76 140 ILE F CA 1
ATOM 4790 C C . ILE F 1 34 ? 34.572 23.504 17.097 1.00 14.09 140 ILE F C 1
ATOM 4791 O O . ILE F 1 34 ? 33.921 24.444 16.637 1.00 15.79 140 ILE F O 1
ATOM 4796 N N . ILE F 1 35 ? 35.224 22.631 16.335 1.00 13.18 141 ILE F N 1
ATOM 4797 C CA . ILE F 1 35 ? 35.278 22.797 14.881 1.00 13.97 141 ILE F CA 1
ATOM 4798 C C . ILE F 1 35 ? 34.496 21.716 14.133 1.00 13.48 141 ILE F C 1
ATOM 4799 O O . ILE F 1 35 ? 34.252 21.820 12.920 1.00 14.37 141 ILE F O 1
ATOM 4804 N N . TYR F 1 36 ? 34.095 20.679 14.859 1.00 13.00 142 TYR F N 1
ATOM 4805 C CA . TYR F 1 36 ? 33.267 19.632 14.290 1.00 13.86 142 TYR F CA 1
ATOM 4806 C C . TYR F 1 36 ? 32.469 19.015 15.454 1.00 13.68 142 TYR F C 1
ATOM 4807 O O . TYR F 1 36 ? 33.009 18.767 16.541 1.00 13.97 142 TYR F O 1
ATOM 4816 N N . VAL F 1 37 ? 31.192 18.755 15.235 1.00 12.59 143 VAL F N 1
ATOM 4817 C CA . VAL F 1 37 ? 30.417 18.064 16.251 1.00 13.01 143 VAL F CA 1
ATOM 4818 C C . VAL F 1 37 ? 29.324 17.314 15.515 1.00 12.67 143 VAL F C 1
ATOM 4819 O O . VAL F 1 37 ? 28.707 17.884 14.595 1.00 13.41 143 VAL F O 1
ATOM 4823 N N . ASN F 1 38 ? 29.076 16.053 15.861 1.00 11.25 144 ASN F N 1
ATOM 4824 C CA . ASN F 1 38 ? 28.003 15.315 15.165 1.00 12.23 144 ASN F CA 1
ATOM 4825 C C . ASN F 1 38 ? 26.668 15.370 15.957 1.00 11.94 144 ASN F C 1
ATOM 4826 O O . ASN F 1 38 ? 26.607 15.952 17.035 1.00 11.87 144 ASN F O 1
ATOM 4831 N N A SER F 1 39 ? 25.610 14.803 15.378 0.50 11.81 145 SER F N 1
ATOM 4832 N N B SER F 1 39 ? 25.604 14.818 15.376 0.50 12.02 145 SER F N 1
ATOM 4833 C CA A SER F 1 39 ? 24.265 14.876 15.977 0.50 12.02 145 SER F CA 1
ATOM 4834 C CA B SER F 1 39 ? 24.274 14.889 16.002 0.50 12.44 145 SER F CA 1
ATOM 4835 C C A SER F 1 39 ? 24.145 14.150 17.319 0.50 12.23 145 SER F C 1
ATOM 4836 C C B SER F 1 39 ? 24.204 14.192 17.353 0.50 12.45 145 SER F C 1
ATOM 4837 O O A SER F 1 39 ? 23.381 14.575 18.199 0.50 11.70 145 SER F O 1
ATOM 4838 O O B SER F 1 39 ? 23.519 14.673 18.266 0.50 12.06 145 SER F O 1
ATOM 4843 N N . GLY F 1 40 ? 24.877 13.047 17.466 1.00 12.10 146 GLY F N 1
ATOM 4844 C CA . GLY F 1 40 ? 24.868 12.279 18.697 1.00 12.52 146 GLY F CA 1
ATOM 4845 C C . GLY F 1 40 ? 25.442 13.137 19.816 1.00 13.27 146 GLY F C 1
ATOM 4846 O O . GLY F 1 40 ? 24.924 13.154 20.951 1.00 13.31 146 GLY F O 1
ATOM 4847 N N A CYS F 1 41 ? 26.514 13.868 19.508 0.50 12.07 147 CYS F N 1
ATOM 4848 N N B CYS F 1 41 ? 26.500 13.880 19.496 0.50 12.76 147 CYS F N 1
ATOM 4849 C CA A CYS F 1 41 ? 27.123 14.733 20.498 0.50 12.19 147 CYS F CA 1
ATOM 4850 C CA B CYS F 1 41 ? 27.115 14.741 20.477 0.50 13.65 147 CYS F CA 1
ATOM 4851 C C A CYS F 1 41 ? 26.205 15.915 20.857 0.50 12.29 147 CYS F C 1
ATOM 4852 C C B CYS F 1 41 ? 26.182 15.895 20.856 0.50 13.05 147 CYS F C 1
ATOM 4853 O O A CYS F 1 41 ? 26.073 16.260 22.037 0.50 11.36 147 CYS F O 1
ATOM 4854 O O B CYS F 1 41 ? 26.021 16.204 22.044 0.50 12.11 147 CYS F O 1
ATOM 4859 N N . LEU F 1 42 ? 25.554 16.504 19.845 1.00 11.93 148 LEU F N 1
ATOM 4860 C CA . LEU F 1 42 ? 24.581 17.605 20.069 1.00 12.08 148 LEU F CA 1
ATOM 4861 C C . LEU F 1 42 ? 23.394 17.166 20.927 1.00 12.31 148 LEU F C 1
ATOM 4862 O O . LEU F 1 42 ? 22.963 17.928 21.808 1.00 13.93 148 LEU F O 1
ATOM 4867 N N A ARG F 1 43 ? 22.859 15.973 20.672 0.50 12.59 149 ARG F N 1
ATOM 4868 N N B ARG F 1 43 ? 22.882 15.959 20.658 0.50 12.96 149 ARG F N 1
ATOM 4869 C CA A ARG F 1 43 ? 21.721 15.469 21.453 0.50 12.76 149 ARG F CA 1
ATOM 4870 C CA B ARG F 1 43 ? 21.795 15.365 21.447 0.50 13.52 149 ARG F CA 1
ATOM 4871 C C A ARG F 1 43 ? 22.142 15.194 22.892 0.50 12.64 149 ARG F C 1
ATOM 4872 C C B ARG F 1 43 ? 22.221 15.397 22.884 0.50 13.15 149 ARG F C 1
ATOM 4873 O O A ARG F 1 43 ? 21.338 15.339 23.816 0.50 11.83 149 ARG F O 1
ATOM 4874 O O B ARG F 1 43 ? 21.506 15.886 23.777 0.50 12.66 149 ARG F O 1
ATOM 4889 N N . HIS F 1 44 ? 23.414 14.845 23.090 1.00 12.23 150 HIS F N 1
ATOM 4890 C CA . HIS F 1 44 ? 23.900 14.535 24.429 1.00 12.83 150 HIS F CA 1
ATOM 4891 C C . HIS F 1 44 ? 23.999 15.781 25.314 1.00 12.53 150 HIS F C 1
ATOM 4892 O O . HIS F 1 44 ? 23.561 15.780 26.472 1.00 11.86 150 HIS F O 1
ATOM 4899 N N . VAL F 1 45 ? 24.549 16.853 24.763 1.00 11.77 151 VAL F N 1
ATOM 4900 C CA . VAL F 1 45 ? 24.712 18.090 25.522 1.00 12.12 151 VAL F CA 1
ATOM 4901 C C . VAL F 1 45 ? 23.505 19.004 25.445 1.00 12.30 151 VAL F C 1
ATOM 4902 O O . VAL F 1 45 ? 23.438 20.011 26.183 1.00 12.90 151 VAL F O 1
ATOM 4906 N N . ARG F 1 46 ? 22.561 18.623 24.572 1.00 12.08 152 ARG F N 1
ATOM 4907 C CA A ARG F 1 46 ? 21.259 19.280 24.421 0.50 12.72 152 ARG F CA 1
ATOM 4908 C CA B ARG F 1 46 ? 21.262 19.291 24.428 0.50 12.31 152 ARG F CA 1
ATOM 4909 C C . ARG F 1 46 ? 21.430 20.706 23.881 1.00 12.89 152 ARG F C 1
ATOM 4910 O O . ARG F 1 46 ? 20.849 21.662 24.388 1.00 14.22 152 ARG F O 1
ATOM 4925 N N . ARG F 1 47 ? 22.258 20.844 22.841 1.00 12.31 153 ARG F N 1
ATOM 4926 C CA . ARG F 1 47 ? 22.514 22.152 22.244 1.00 12.48 153 ARG F CA 1
ATOM 4927 C C . ARG F 1 47 ? 22.359 22.076 20.728 1.00 12.80 153 ARG F C 1
ATOM 4928 O O . ARG F 1 47 ? 22.369 20.995 20.143 1.00 11.78 153 ARG F O 1
ATOM 4936 N N . SER F 1 48 ? 22.260 23.240 20.092 1.00 12.75 154 SER F N 1
ATOM 4937 C CA . SER F 1 48 ? 22.215 23.276 18.626 1.00 12.30 154 SER F CA 1
ATOM 4938 C C . SER F 1 48 ? 23.643 23.380 18.073 1.00 12.01 154 SER F C 1
ATOM 4939 O O . SER F 1 48 ? 24.595 23.795 18.782 1.00 13.14 154 SER F O 1
ATOM 4942 N N A ARG F 1 49 ? 23.807 23.024 16.809 0.50 11.48 155 ARG F N 1
ATOM 4943 N N B ARG F 1 49 ? 23.771 22.998 16.809 0.50 11.47 155 ARG F N 1
ATOM 4944 C CA A ARG F 1 49 ? 25.123 23.207 16.189 0.50 11.46 155 ARG F CA 1
ATOM 4945 C CA B ARG F 1 49 ? 25.004 23.187 16.032 0.50 11.77 155 ARG F CA 1
ATOM 4946 C C A ARG F 1 49 ? 25.542 24.675 16.196 0.50 11.66 155 ARG F C 1
ATOM 4947 C C B ARG F 1 49 ? 25.496 24.627 16.178 0.50 11.74 155 ARG F C 1
ATOM 4948 O O A ARG F 1 49 ? 26.704 25.006 16.477 0.50 11.69 155 ARG F O 1
ATOM 4949 O O B ARG F 1 49 ? 26.645 24.887 16.561 0.50 12.07 155 ARG F O 1
ATOM 4964 N N . ASP F 1 50 ? 24.608 25.569 15.897 1.00 12.37 156 ASP F N 1
ATOM 4965 C CA . ASP F 1 50 ? 24.953 27.008 15.941 1.00 13.53 156 ASP F CA 1
ATOM 4966 C C . ASP F 1 50 ? 25.374 27.491 17.314 1.00 13.56 156 ASP F C 1
ATOM 4967 O O . ASP F 1 50 ? 26.152 28.448 17.406 1.00 13.37 156 ASP F O 1
ATOM 4972 N N . GLU F 1 51 ? 24.887 26.864 18.388 1.00 12.98 157 GLU F N 1
ATOM 4973 C CA . GLU F 1 51 ? 25.336 27.251 19.724 1.00 14.45 157 GLU F CA 1
ATOM 4974 C C . GLU F 1 51 ? 26.784 26.881 20.002 1.00 14.00 157 GLU F C 1
ATOM 4975 O O . GLU F 1 51 ? 27.477 27.592 20.759 1.00 14.68 157 GLU F O 1
ATOM 4981 N N . LEU F 1 52 ? 27.248 25.786 19.403 1.00 11.89 158 LEU F N 1
ATOM 4982 C CA . LEU F 1 52 ? 28.564 25.257 19.750 1.00 12.35 158 LEU F CA 1
ATOM 4983 C C . LEU F 1 52 ? 29.642 25.602 18.746 1.00 11.39 158 LEU F C 1
ATOM 4984 O O . LEU F 1 52 ? 30.798 25.801 19.127 1.00 11.27 158 LEU F O 1
ATOM 4989 N N . LEU F 1 53 ? 29.304 25.572 17.455 1.00 11.01 159 LEU F N 1
ATOM 4990 C CA . LEU F 1 53 ? 30.389 25.619 16.421 1.00 12.23 159 LEU F CA 1
ATOM 4991 C C . LEU F 1 53 ? 31.205 26.904 16.473 1.00 13.28 159 LEU F C 1
ATOM 4992 O O . LEU F 1 53 ? 30.633 27.992 16.566 1.00 14.51 159 LEU F O 1
ATOM 4997 N N . GLY F 1 54 ? 32.544 26.773 16.437 1.00 14.44 160 GLY F N 1
ATOM 4998 C CA . GLY F 1 54 ? 33.456 27.915 16.547 1.00 16.41 160 GLY F CA 1
ATOM 4999 C C . GLY F 1 54 ? 33.657 28.534 17.921 1.00 16.99 160 GLY F C 1
ATOM 5000 O O . GLY F 1 54 ? 34.373 29.533 18.042 1.00 18.41 160 GLY F O 1
ATOM 5001 N N . ARG F 1 55 ? 33.007 27.980 18.942 1.00 15.94 161 ARG F N 1
ATOM 5002 C CA A ARG F 1 55 ? 33.096 28.481 20.303 0.50 16.07 161 ARG F CA 1
ATOM 5003 C CA B ARG F 1 55 ? 33.100 28.483 20.305 0.50 16.08 161 ARG F CA 1
ATOM 5004 C C . ARG F 1 55 ? 34.132 27.682 21.100 1.00 15.42 161 ARG F C 1
ATOM 5005 O O . ARG F 1 55 ? 34.270 26.484 20.923 1.00 14.13 161 ARG F O 1
ATOM 5020 N N . VAL F 1 56 ? 34.849 28.373 21.981 1.00 16.08 162 VAL F N 1
ATOM 5021 C CA . VAL F 1 56 ? 35.796 27.724 22.884 1.00 15.66 162 VAL F CA 1
ATOM 5022 C C . VAL F 1 56 ? 35.027 26.813 23.828 1.00 15.58 162 VAL F C 1
ATOM 5023 O O . VAL F 1 56 ? 34.071 27.242 24.472 1.00 15.55 162 VAL F O 1
ATOM 5027 N N . VAL F 1 57 ? 35.440 25.549 23.891 1.00 14.06 163 VAL F N 1
ATOM 5028 C CA . VAL F 1 57 ? 34.682 24.502 24.565 1.00 15.35 163 VAL F CA 1
ATOM 5029 C C . VAL F 1 57 ? 34.363 24.852 26.028 1.00 15.54 163 VAL F C 1
ATOM 5030 O O . VAL F 1 57 ? 33.265 24.563 26.509 1.00 15.50 163 VAL F O 1
ATOM 5034 N N . THR F 1 58 ? 35.303 25.494 26.717 1.00 15.56 164 THR F N 1
ATOM 5035 C CA . THR F 1 58 ? 35.060 25.931 28.106 1.00 17.25 164 THR F CA 1
ATOM 5036 C C . THR F 1 58 ? 34.042 27.058 28.254 1.00 16.95 164 THR F C 1
ATOM 5037 O O . THR F 1 58 ? 33.455 27.216 29.316 1.00 18.72 164 THR F O 1
ATOM 5041 N N . GLU F 1 59 ? 33.831 27.850 27.213 1.00 16.90 165 GLU F N 1
ATOM 5042 C CA . GLU F 1 59 ? 32.867 28.913 27.297 1.00 16.54 165 GLU F CA 1
ATOM 5043 C C . GLU F 1 59 ? 31.453 28.366 27.180 1.00 15.88 165 GLU F C 1
ATOM 5044 O O . GLU F 1 59 ? 30.567 28.734 27.962 1.00 15.34 165 GLU F O 1
ATOM 5050 N N . VAL F 1 60 ? 31.247 27.471 26.221 1.00 13.67 166 VAL F N 1
ATOM 5051 C CA . VAL F 1 60 ? 29.894 26.985 25.918 1.00 13.01 166 VAL F CA 1
ATOM 5052 C C . VAL F 1 60 ? 29.537 25.707 26.647 1.00 12.46 166 VAL F C 1
ATOM 5053 O O . VAL F 1 60 ? 28.346 25.457 26.857 1.00 12.39 166 VAL F O 1
ATOM 5057 N N . LEU F 1 61 ? 30.548 24.921 27.041 1.00 11.22 167 LEU F N 1
ATOM 5058 C CA . LEU F 1 61 ? 30.314 23.742 27.903 1.00 12.15 167 LEU F CA 1
ATOM 5059 C C . LEU F 1 61 ? 31.068 23.917 29.224 1.00 11.45 167 LEU F C 1
ATOM 5060 O O . LEU F 1 61 ? 31.984 23.180 29.534 1.00 11.37 167 LEU F O 1
ATOM 5065 N N . PRO F 1 62 ? 30.641 24.908 30.027 1.00 12.04 168 PRO F N 1
ATOM 5066 C CA . PRO F 1 62 ? 31.436 25.269 31.216 1.00 11.88 168 PRO F CA 1
ATOM 5067 C C . PRO F 1 62 ? 31.482 24.187 32.287 1.00 12.37 168 PRO F C 1
ATOM 5068 O O . PRO F 1 62 ? 32.437 24.139 33.055 1.00 12.90 168 PRO F O 1
ATOM 5072 N N . GLU F 1 63 ? 30.494 23.292 32.303 1.00 12.75 169 GLU F N 1
ATOM 5073 C CA . GLU F 1 63 ? 30.495 22.172 33.261 1.00 13.23 169 GLU F CA 1
ATOM 5074 C C . GLU F 1 63 ? 31.699 21.246 33.080 1.00 13.06 169 GLU F C 1
ATOM 5075 O O . GLU F 1 63 ? 32.084 20.544 34.018 1.00 11.82 169 GLU F O 1
ATOM 5081 N N . THR F 1 64 ? 32.278 21.227 31.880 1.00 12.89 170 THR F N 1
ATOM 5082 C CA . THR F 1 64 ? 33.491 20.398 31.661 1.00 12.55 170 THR F CA 1
ATOM 5083 C C . THR F 1 64 ? 34.710 20.932 32.426 1.00 13.28 170 THR F C 1
ATOM 5084 O O . THR F 1 64 ? 35.660 20.196 32.688 1.00 11.41 170 THR F O 1
ATOM 5088 N N . GLN F 1 65 ? 34.709 22.230 32.728 1.00 13.28 171 GLN F N 1
ATOM 5089 C CA . GLN F 1 65 ? 35.897 22.833 33.332 1.00 16.25 171 GLN F CA 1
ATOM 5090 C C . GLN F 1 65 ? 36.082 22.255 34.731 1.00 16.34 171 GLN F C 1
ATOM 5091 O O . GLN F 1 65 ? 35.133 22.192 35.521 1.00 16.95 171 GLN F O 1
ATOM 5097 N N . GLY F 1 66 ? 37.287 21.765 35.011 1.00 15.82 172 GLY F N 1
ATOM 5098 C CA . GLY F 1 66 ? 37.606 21.185 36.316 1.00 15.93 172 GLY F CA 1
ATOM 5099 C C . GLY F 1 66 ? 37.050 19.783 36.544 1.00 15.22 172 GLY F C 1
ATOM 5100 O O . GLY F 1 66 ? 37.103 19.282 37.668 1.00 15.44 172 GLY F O 1
ATOM 5101 N N . SER F 1 67 ? 36.514 19.169 35.480 1.00 13.90 173 SER F N 1
ATOM 5102 C CA . SER F 1 67 ? 35.890 17.830 35.530 1.00 13.66 173 SER F CA 1
ATOM 5103 C C . SER F 1 67 ? 36.908 16.819 35.030 1.00 12.64 173 SER F C 1
ATOM 5104 O O . SER F 1 67 ? 37.984 17.218 34.572 1.00 13.07 173 SER F O 1
ATOM 5107 N N . TYR F 1 68 ? 36.558 15.529 35.050 1.00 12.03 174 TYR F N 1
ATOM 5108 C CA . TYR F 1 68 ? 37.415 14.464 34.485 1.00 11.39 174 TYR F CA 1
ATOM 5109 C C . TYR F 1 68 ? 37.797 14.775 33.034 1.00 11.43 174 TYR F C 1
ATOM 5110 O O . TYR F 1 68 ? 38.869 14.384 32.574 1.00 11.87 174 TYR F O 1
ATOM 5119 N N . PHE F 1 69 ? 36.900 15.446 32.296 1.00 12.64 175 PHE F N 1
ATOM 5120 C CA . PHE F 1 69 ? 37.093 15.690 30.876 1.00 12.85 175 PHE F CA 1
ATOM 5121 C C . PHE F 1 69 ? 38.203 16.725 30.604 1.00 12.58 175 PHE F C 1
ATOM 5122 O O . PHE F 1 69 ? 38.966 16.603 29.658 1.00 12.36 175 PHE F O 1
ATOM 5130 N N . ASP F 1 70 ? 38.221 17.756 31.432 1.00 12.79 176 ASP F N 1
ATOM 5131 C CA . ASP F 1 70 ? 39.270 18.780 31.482 1.00 12.51 176 ASP F CA 1
ATOM 5132 C C . ASP F 1 70 ? 40.607 18.025 31.620 1.00 13.32 176 ASP F C 1
ATOM 5133 O O . ASP F 1 70 ? 41.499 18.168 30.776 1.00 13.12 176 ASP F O 1
ATOM 5138 N N . ALA F 1 71 ? 40.723 17.157 32.624 1.00 12.51 177 ALA F N 1
ATOM 5139 C CA . ALA F 1 71 ? 41.976 16.397 32.814 1.00 11.67 177 ALA F CA 1
ATOM 5140 C C . ALA F 1 71 ? 42.323 15.489 31.611 1.00 11.11 177 ALA F C 1
ATOM 5141 O O . ALA F 1 71 ? 43.503 15.318 31.248 1.00 11.04 177 ALA F O 1
ATOM 5143 N N . LEU F 1 72 ? 41.306 14.885 31.020 1.00 10.72 178 LEU F N 1
ATOM 5144 C CA . LEU F 1 72 ? 41.501 13.949 29.926 1.00 10.75 178 LEU F CA 1
ATOM 5145 C C . LEU F 1 72 ? 42.081 14.695 28.720 1.00 11.25 178 LEU F C 1
ATOM 5146 O O . LEU F 1 72 ? 43.073 14.260 28.107 1.00 10.85 178 LEU F O 1
ATOM 5151 N N . CYS F 1 73 ? 41.463 15.831 28.407 1.00 11.13 179 CYS F N 1
ATOM 5152 C CA . CYS F 1 73 ? 41.951 16.697 27.323 1.00 11.18 179 CYS F CA 1
ATOM 5153 C C . CYS F 1 73 ? 43.388 17.221 27.549 1.00 11.48 179 CYS F C 1
ATOM 5154 O O . CYS F 1 73 ? 44.228 17.164 26.615 1.00 11.30 179 CYS F O 1
ATOM 5157 N N . ARG F 1 74 ? 43.674 17.697 28.765 1.00 11.25 180 ARG F N 1
ATOM 5158 C CA . ARG F 1 74 ? 45.022 18.163 29.092 1.00 12.31 180 ARG F CA 1
ATOM 5159 C C . ARG F 1 74 ? 46.069 17.106 28.817 1.00 12.14 180 ARG F C 1
ATOM 5160 O O . ARG F 1 74 ? 47.150 17.404 28.290 1.00 11.98 180 ARG F O 1
ATOM 5168 N N . LYS F 1 75 ? 45.732 15.864 29.180 1.00 12.41 181 LYS F N 1
ATOM 5169 C CA . LYS F 1 75 ? 46.680 14.756 29.060 1.00 12.75 181 LYS F CA 1
ATOM 5170 C C . LYS F 1 75 ? 46.965 14.427 27.602 1.00 12.49 181 LYS F C 1
ATOM 5171 O O . LYS F 1 75 ? 48.109 14.143 27.253 1.00 12.84 181 LYS F O 1
ATOM 5177 N N . VAL F 1 76 ? 45.959 14.541 26.732 1.00 12.63 182 VAL F N 1
ATOM 5178 C CA . VAL F 1 76 ? 46.208 14.333 25.304 1.00 12.52 182 VAL F CA 1
ATOM 5179 C C . VAL F 1 76 ? 47.055 15.472 24.766 1.00 12.22 182 VAL F C 1
ATOM 5180 O O . VAL F 1 76 ? 47.996 15.236 24.021 1.00 13.51 182 VAL F O 1
ATOM 5184 N N . LEU F 1 77 ? 46.724 16.704 25.127 1.00 12.82 183 LEU F N 1
ATOM 5185 C CA . LEU F 1 77 ? 47.529 17.853 24.631 1.00 13.66 183 LEU F CA 1
ATOM 5186 C C . LEU F 1 77 ? 48.981 17.787 25.106 1.00 13.91 183 LEU F C 1
ATOM 5187 O O . LEU F 1 77 ? 49.906 18.131 24.366 1.00 14.74 183 LEU F O 1
ATOM 5192 N N . ALA F 1 78 ? 49.175 17.302 26.326 1.00 14.11 184 ALA F N 1
ATOM 5193 C CA . ALA F 1 78 ? 50.494 17.252 26.951 1.00 15.22 184 ALA F CA 1
ATOM 5194 C C . ALA F 1 78 ? 51.348 16.084 26.487 1.00 15.84 184 ALA F C 1
ATOM 5195 O O . ALA F 1 78 ? 52.568 16.141 26.578 1.00 15.51 184 ALA F O 1
ATOM 5197 N N . THR F 1 79 ? 50.728 15.029 25.960 1.00 17.08 185 THR F N 1
ATOM 5198 C CA . THR F 1 79 ? 51.515 13.823 25.613 1.00 17.63 185 THR F CA 1
ATOM 5199 C C . THR F 1 79 ? 51.471 13.465 24.137 1.00 17.61 185 THR F C 1
ATOM 5200 O O . THR F 1 79 ? 52.298 12.700 23.669 1.00 18.33 185 THR F O 1
ATOM 5204 N N . GLY F 1 80 ? 50.471 13.985 23.436 1.00 17.73 186 GLY F N 1
ATOM 5205 C CA . GLY F 1 80 ? 50.021 13.434 22.154 1.00 17.75 186 GLY F CA 1
ATOM 5206 C C . GLY F 1 80 ? 49.414 12.027 22.157 1.00 17.02 186 GLY F C 1
ATOM 5207 O O . GLY F 1 80 ? 49.067 11.488 21.098 1.00 18.20 186 GLY F O 1
ATOM 5208 N N A ARG F 1 81 ? 49.268 11.433 23.338 0.50 17.19 187 ARG F N 1
ATOM 5209 N N B ARG F 1 81 ? 49.266 11.429 23.333 0.50 16.94 187 ARG F N 1
ATOM 5210 C CA A ARG F 1 81 ? 48.860 10.035 23.445 0.50 17.02 187 ARG F CA 1
ATOM 5211 C CA B ARG F 1 81 ? 48.859 10.034 23.408 0.50 16.52 187 ARG F CA 1
ATOM 5212 C C A ARG F 1 81 ? 47.366 9.931 23.719 0.50 16.70 187 ARG F C 1
ATOM 5213 C C B ARG F 1 81 ? 47.372 9.927 23.715 0.50 16.41 187 ARG F C 1
ATOM 5214 O O A ARG F 1 81 ? 46.818 10.725 24.488 0.50 16.32 187 ARG F O 1
ATOM 5215 O O B ARG F 1 81 ? 46.837 10.714 24.500 0.50 16.05 187 ARG F O 1
ATOM 5230 N N . GLU F 1 82 ? 46.717 8.962 23.072 1.00 16.55 188 GLU F N 1
ATOM 5231 C CA . GLU F 1 82 ? 45.305 8.700 23.290 1.00 16.18 188 GLU F CA 1
ATOM 5232 C C . GLU F 1 82 ? 45.026 8.388 24.766 1.00 16.00 188 GLU F C 1
ATOM 5233 O O . GLU F 1 82 ? 45.774 7.653 25.414 1.00 14.72 188 GLU F O 1
ATOM 5239 N N . GLN F 1 83 ? 43.954 8.968 25.279 1.00 15.23 189 GLN F N 1
ATOM 5240 C CA . GLN F 1 83 ? 43.539 8.734 26.652 1.00 15.79 189 GLN F CA 1
ATOM 5241 C C . GLN F 1 83 ? 42.083 8.253 26.676 1.00 15.80 189 GLN F C 1
ATOM 5242 O O . GLN F 1 83 ? 41.231 8.721 25.914 1.00 15.77 189 GLN F O 1
ATOM 5248 N N . GLN F 1 84 ? 41.807 7.298 27.556 1.00 15.88 190 GLN F N 1
ATOM 5249 C CA . GLN F 1 84 ? 40.478 6.744 27.677 1.00 16.70 190 GLN F CA 1
ATOM 5250 C C . GLN F 1 84 ? 40.123 6.607 29.147 1.00 16.86 190 GLN F C 1
ATOM 5251 O O . GLN F 1 84 ? 40.992 6.281 29.967 1.00 16.86 190 GLN F O 1
ATOM 5257 N N . THR F 1 85 ? 38.857 6.858 29.477 1.00 16.05 191 THR F N 1
ATOM 5258 C CA . THR F 1 85 ? 38.386 6.723 30.854 1.00 15.53 191 THR F CA 1
ATOM 5259 C C . THR F 1 85 ? 36.913 6.275 30.897 1.00 15.32 191 THR F C 1
ATOM 5260 O O . THR F 1 85 ? 36.131 6.602 29.984 1.00 15.50 191 THR F O 1
ATOM 5264 N N A ARG F 1 86 ? 36.574 5.515 31.940 0.50 14.87 192 ARG F N 1
ATOM 5265 N N B ARG F 1 86 ? 36.544 5.511 31.921 0.50 14.78 192 ARG F N 1
ATOM 5266 C CA A ARG F 1 86 ? 35.217 5.084 32.249 0.50 14.92 192 ARG F CA 1
ATOM 5267 C CA B ARG F 1 86 ? 35.154 5.143 32.131 0.50 14.70 192 ARG F CA 1
ATOM 5268 C C A ARG F 1 86 ? 34.717 5.916 33.411 0.50 14.11 192 ARG F C 1
ATOM 5269 C C B ARG F 1 86 ? 34.660 5.844 33.378 0.50 13.98 192 ARG F C 1
ATOM 5270 O O A ARG F 1 86 ? 35.272 5.828 34.504 0.50 13.71 192 ARG F O 1
ATOM 5271 O O B ARG F 1 86 ? 35.168 5.613 34.471 0.50 13.50 192 ARG F O 1
ATOM 5286 N N . VAL F 1 87 ? 33.682 6.717 33.187 1.00 13.78 193 VAL F N 1
ATOM 5287 C CA . VAL F 1 87 ? 33.172 7.617 34.218 1.00 14.05 193 VAL F CA 1
ATOM 5288 C C . VAL F 1 87 ? 31.645 7.720 34.157 1.00 14.56 193 VAL F C 1
ATOM 5289 O O . VAL F 1 87 ? 31.002 7.318 33.192 1.00 14.45 193 VAL F O 1
ATOM 5293 N N . ASP F 1 88 ? 31.062 8.305 35.191 1.00 15.09 194 ASP F N 1
ATOM 5294 C CA . ASP F 1 88 ? 29.664 8.693 35.094 1.00 15.15 194 ASP F CA 1
ATOM 5295 C C . ASP F 1 88 ? 29.544 9.975 34.264 1.00 14.32 194 ASP F C 1
ATOM 5296 O O . ASP F 1 88 ? 30.308 10.924 34.477 1.00 14.82 194 ASP F O 1
ATOM 5301 N N A SER F 1 89 ? 28.593 9.998 33.325 0.50 13.47 195 SER F N 1
ATOM 5302 N N B SER F 1 89 ? 28.598 9.999 33.318 0.50 14.51 195 SER F N 1
ATOM 5303 C CA A SER F 1 89 ? 28.386 11.144 32.440 0.50 11.70 195 SER F CA 1
ATOM 5304 C CA B SER F 1 89 ? 28.386 11.156 32.442 0.50 14.02 195 SER F CA 1
ATOM 5305 C C A SER F 1 89 ? 28.038 12.432 33.162 0.50 12.68 195 SER F C 1
ATOM 5306 C C B SER F 1 89 ? 28.072 12.425 33.197 0.50 13.86 195 SER F C 1
ATOM 5307 O O A SER F 1 89 ? 27.130 12.451 34.001 0.50 11.83 195 SER F O 1
ATOM 5308 O O B SER F 1 89 ? 27.232 12.423 34.100 0.50 13.02 195 SER F O 1
ATOM 5313 N N . LEU F 1 90 ? 28.744 13.508 32.811 1.00 12.47 196 LEU F N 1
ATOM 5314 C CA . LEU F 1 90 ? 28.411 14.867 33.276 1.00 13.85 196 LEU F CA 1
ATOM 5315 C C . LEU F 1 90 ? 27.052 15.359 32.789 1.00 14.22 196 LEU F C 1
ATOM 5316 O O . LEU F 1 90 ? 26.287 15.963 33.539 1.00 15.32 196 LEU F O 1
ATOM 5321 N N . TYR F 1 91 ? 26.771 15.117 31.516 1.00 13.36 197 TYR F N 1
ATOM 5322 C CA . TYR F 1 91 ? 25.579 15.621 30.892 1.00 13.43 197 TYR F CA 1
ATOM 5323 C C . TYR F 1 91 ? 24.385 14.684 31.060 1.00 14.04 197 TYR F C 1
ATOM 5324 O O . TYR F 1 91 ? 23.249 15.110 30.898 1.00 15.03 197 TYR F O 1
ATOM 5333 N N . SER F 1 92 ? 24.643 13.434 31.435 1.00 14.18 198 SER F N 1
ATOM 5334 C CA . SER F 1 92 ? 23.543 12.481 31.675 1.00 14.91 198 SER F CA 1
ATOM 5335 C C . SER F 1 92 ? 23.878 11.564 32.874 1.00 14.66 198 SER F C 1
ATOM 5336 O O . SER F 1 92 ? 24.185 10.386 32.712 1.00 15.69 198 SER F O 1
ATOM 5339 N N . PRO F 1 93 ? 23.791 12.105 34.085 1.00 16.06 199 PRO F N 1
ATOM 5340 C CA . PRO F 1 93 ? 24.177 11.362 35.306 1.00 15.74 199 PRO F CA 1
ATOM 5341 C C . PRO F 1 93 ? 23.417 10.043 35.417 1.00 15.39 199 PRO F C 1
ATOM 5342 O O . PRO F 1 93 ? 22.223 9.985 35.081 1.00 13.75 199 PRO F O 1
ATOM 5346 N N . GLY F 1 94 ? 24.161 8.996 35.766 1.00 15.29 200 GLY F N 1
ATOM 5347 C CA . GLY F 1 94 ? 23.662 7.632 35.816 1.00 15.47 200 GLY F CA 1
ATOM 5348 C C . GLY F 1 94 ? 23.993 6.863 34.569 1.00 16.60 200 GLY F C 1
ATOM 5349 O O . GLY F 1 94 ? 23.869 5.637 34.544 1.00 17.65 200 GLY F O 1
ATOM 5358 N N . THR F 1 96 ? 26.688 5.374 32.512 1.00 16.34 202 THR F N 1
ATOM 5359 C CA . THR F 1 96 ? 28.100 5.052 32.524 1.00 15.06 202 THR F CA 1
ATOM 5360 C C . THR F 1 96 ? 28.590 5.218 31.106 1.00 14.73 202 THR F C 1
ATOM 5361 O O . THR F 1 96 ? 28.015 4.655 30.172 1.00 14.62 202 THR F O 1
ATOM 5363 N N . ILE F 1 97 ? 29.630 6.032 30.937 1.00 13.87 203 ILE F N 1
ATOM 5364 C CA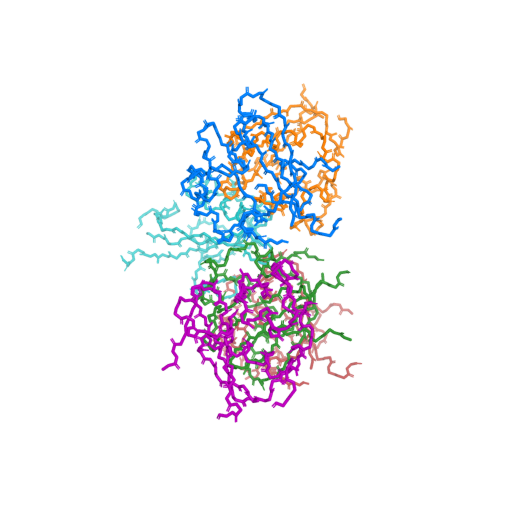 . ILE F 1 97 ? 30.239 6.206 29.619 1.00 14.27 203 ILE F CA 1
ATOM 5365 C C . ILE F 1 97 ? 31.713 5.878 29.559 1.00 14.03 203 ILE F C 1
ATOM 5366 O O . ILE F 1 97 ? 32.429 5.993 30.561 1.00 15.73 203 ILE F O 1
ATOM 5371 N N . GLU F 1 98 ? 32.148 5.438 28.385 1.00 13.58 204 GLU F N 1
ATOM 5372 C CA . GLU F 1 98 ? 33.564 5.366 28.086 1.00 13.70 204 GLU F CA 1
ATOM 5373 C C . GLU F 1 98 ? 33.926 6.549 27.190 1.00 13.39 204 GLU F C 1
ATOM 5374 O O . GLU F 1 98 ? 33.302 6.756 26.154 1.00 12.20 204 GLU F O 1
ATOM 5380 N N . VAL F 1 99 ? 34.901 7.352 27.622 1.00 12.66 205 VAL F N 1
ATOM 5381 C CA . VAL F 1 99 ? 35.264 8.590 26.893 1.00 12.69 205 VAL F CA 1
ATOM 5382 C C . VAL F 1 99 ? 36.687 8.425 26.382 1.00 13.16 205 VAL F C 1
ATOM 5383 O O . VAL F 1 99 ? 37.576 8.024 27.131 1.00 13.44 205 VAL F O 1
ATOM 5387 N N . THR F 1 100 ? 36.903 8.751 25.110 1.00 12.22 206 THR F N 1
ATOM 5388 C CA . THR F 1 100 ? 38.193 8.561 24.475 1.00 13.31 206 THR F CA 1
ATOM 5389 C C . THR F 1 100 ? 38.588 9.891 23.861 1.00 12.76 206 THR F C 1
ATOM 5390 O O . THR F 1 100 ? 37.741 10.599 23.284 1.00 12.24 206 THR F O 1
ATOM 5394 N N . ALA F 1 101 ? 39.848 10.268 24.021 1.00 12.06 207 ALA F N 1
ATOM 5395 C CA . ALA F 1 101 ? 40.300 11.519 23.422 1.00 12.78 207 ALA F CA 1
ATOM 5396 C C . ALA F 1 101 ? 41.621 11.222 22.713 1.00 12.67 207 ALA F C 1
ATOM 5397 O O . ALA F 1 101 ? 42.466 10.508 23.237 1.00 11.78 207 ALA F O 1
ATOM 5399 N N . ALA F 1 102 ? 41.799 11.719 21.497 1.00 13.24 208 ALA F N 1
ATOM 5400 C CA . ALA F 1 102 ? 43.045 11.460 20.805 1.00 14.39 208 ALA F CA 1
ATOM 5401 C C . ALA F 1 102 ? 43.377 12.609 19.883 1.00 14.69 208 ALA F C 1
ATOM 5402 O O . ALA F 1 102 ? 42.514 13.421 19.546 1.00 16.36 208 ALA F O 1
ATOM 5404 N N . ALA F 1 103 ? 44.627 12.676 19.456 1.00 15.79 209 ALA F N 1
ATOM 5405 C CA . ALA F 1 103 ? 45.000 13.601 18.426 1.00 16.09 209 ALA F CA 1
ATOM 5406 C C . ALA F 1 103 ? 44.780 12.900 17.087 1.00 17.36 209 ALA F C 1
ATOM 5407 O O . ALA F 1 103 ? 45.114 11.733 16.922 1.00 16.51 209 ALA F O 1
ATOM 5409 N N . ASP F 1 104 ? 44.181 13.607 16.143 1.00 19.12 210 ASP F N 1
ATOM 5410 C CA . ASP F 1 104 ? 44.023 13.054 14.801 1.00 22.25 210 ASP F CA 1
ATOM 5411 C C . ASP F 1 104 ? 43.976 14.180 13.800 1.00 22.92 210 ASP F C 1
ATOM 5412 O O . ASP F 1 104 ? 43.161 15.091 13.939 1.00 23.46 210 ASP F O 1
ATOM 5417 N N . SER F 1 105 ? 44.817 14.079 12.770 1.00 23.67 211 SER F N 1
ATOM 5418 C CA . SER F 1 105 ? 44.804 14.987 11.611 1.00 25.54 211 SER F CA 1
ATOM 5419 C C . SER F 1 105 ? 44.800 16.458 12.013 1.00 25.60 211 SER F C 1
ATOM 5420 O O . SER F 1 105 ? 44.181 17.276 11.335 1.00 26.29 211 SER F O 1
ATOM 5423 N N . GLY F 1 106 ? 45.474 16.774 13.115 1.00 24.98 212 GLY F N 1
ATOM 5424 C CA . GLY F 1 106 ? 45.612 18.155 13.606 1.00 23.96 212 GLY F CA 1
ATOM 5425 C C . GLY F 1 106 ? 44.739 18.537 14.807 1.00 23.56 212 GLY F C 1
ATOM 5426 O O . GLY F 1 106 ? 45.079 19.465 15.588 1.00 25.57 212 GLY F O 1
ATOM 5427 N N . ALA F 1 107 ? 43.663 17.783 15.019 1.00 20.32 213 ALA F N 1
ATOM 5428 C CA . ALA F 1 107 ? 42.646 18.162 16.006 1.00 18.22 213 ALA F CA 1
ATOM 5429 C C . ALA F 1 107 ? 42.740 17.289 17.273 1.00 16.95 213 ALA F C 1
ATOM 5430 O O . ALA F 1 107 ? 43.345 16.221 17.264 1.00 16.40 213 ALA F O 1
ATOM 5432 N N . LEU F 1 108 ? 42.136 17.768 18.355 1.00 15.56 214 LEU F N 1
ATOM 5433 C CA . LEU F 1 108 ? 41.861 16.929 19.497 1.00 14.00 214 LEU F CA 1
ATOM 5434 C C . LEU F 1 108 ? 40.442 16.367 19.244 1.00 13.68 214 LEU F C 1
ATOM 5435 O O . LEU F 1 108 ? 39.496 17.136 19.125 1.00 14.96 214 LEU F O 1
ATOM 5440 N N . VAL F 1 109 ? 40.343 15.057 19.055 1.00 11.47 215 VAL F N 1
ATOM 5441 C CA . VAL F 1 109 ? 39.084 14.395 18.695 1.00 11.93 215 VAL F CA 1
ATOM 5442 C C . VAL F 1 109 ? 38.624 13.590 19.885 1.00 10.80 215 VAL F C 1
ATOM 5443 O O . VAL F 1 109 ? 39.375 12.762 20.402 1.00 11.36 215 VAL F O 1
ATOM 5447 N N A VAL F 1 110 ? 37.390 13.850 20.313 0.50 11.43 216 VAL F N 1
ATOM 5448 N N B VAL F 1 110 ? 37.401 13.842 20.338 0.50 11.39 216 VAL F N 1
ATOM 5449 C CA A VAL F 1 110 ? 36.765 13.183 21.446 0.50 10.66 216 VAL F CA 1
ATOM 5450 C CA B VAL F 1 110 ? 36.844 13.121 21.469 0.50 10.50 216 VAL F CA 1
ATOM 5451 C C A VAL F 1 110 ? 35.567 12.344 20.973 0.50 10.85 216 VAL F C 1
ATOM 5452 C C B VAL F 1 110 ? 35.528 12.418 21.093 0.50 10.87 216 VAL F C 1
ATOM 5453 O O A VAL F 1 110 ? 34.841 12.725 20.064 0.50 10.96 216 VAL F O 1
ATOM 5454 O O B VAL F 1 110 ? 34.689 12.969 20.364 0.50 10.63 216 VAL F O 1
ATOM 5461 N N . HIS F 1 111 ? 35.354 11.204 21.612 1.00 11.38 217 HIS F N 1
ATOM 5462 C CA . HIS F 1 111 ? 34.111 10.464 21.422 1.00 10.87 217 HIS F CA 1
ATOM 5463 C C . HIS F 1 111 ? 33.711 9.752 22.711 1.00 11.03 217 HIS F C 1
ATOM 5464 O O . HIS F 1 111 ? 34.524 9.619 23.643 1.00 10.53 217 HIS F O 1
ATOM 5471 N N . PHE F 1 112 ? 32.441 9.383 22.807 1.00 11.83 218 PHE F N 1
ATOM 5472 C CA . PHE F 1 112 ? 31.966 8.705 24.005 1.00 13.20 218 PHE F CA 1
ATOM 5473 C C . PHE F 1 112 ? 30.991 7.616 23.612 1.00 13.61 218 PHE F C 1
ATOM 5474 O O . PHE F 1 112 ? 30.370 7.682 22.548 1.00 13.34 218 PHE F O 1
ATOM 5482 N N . ARG F 1 113 ? 30.895 6.599 24.471 1.00 14.60 219 ARG F N 1
ATOM 5483 C CA . ARG F 1 113 ? 30.067 5.429 24.214 1.00 15.99 219 ARG F CA 1
ATOM 5484 C C . ARG F 1 113 ? 29.359 5.107 25.538 1.00 16.43 219 ARG F C 1
ATOM 5485 O O . ARG F 1 113 ? 29.994 5.085 26.591 1.00 15.81 219 ARG F O 1
ATOM 5493 N N . ASP F 1 114 ? 28.038 4.953 25.471 1.00 17.21 220 ASP F N 1
ATOM 5494 C CA . ASP F 1 114 ? 27.232 4.554 26.613 1.00 18.52 220 ASP F CA 1
ATOM 5495 C C . ASP F 1 114 ? 27.567 3.089 26.902 1.00 19.62 220 ASP F C 1
ATOM 5496 O O . ASP F 1 114 ? 27.368 2.229 26.032 1.00 19.59 220 ASP F O 1
ATOM 5501 N N . VAL F 1 115 ? 28.086 2.832 28.105 1.00 20.14 221 VAL F N 1
ATOM 5502 C CA . VAL F 1 115 ? 28.447 1.482 28.563 1.00 22.49 221 VAL F CA 1
ATOM 5503 C C . VAL F 1 115 ? 27.609 1.009 29.774 1.00 23.95 221 VAL F C 1
ATOM 5504 O O . VAL F 1 115 ? 28.006 0.095 30.501 1.00 23.10 221 VAL F O 1
ATOM 5508 N N . THR F 1 116 ? 26.440 1.623 29.963 1.00 26.50 222 THR F N 1
ATOM 5509 C CA . THR F 1 116 ? 25.629 1.395 31.165 1.00 29.74 222 THR F CA 1
ATOM 5510 C C . THR F 1 116 ? 25.142 -0.057 31.274 1.00 32.28 222 THR F C 1
ATOM 5511 O O . THR F 1 116 ? 25.048 -0.605 32.377 1.00 32.12 222 THR F O 1
ATOM 5515 N N . ALA F 1 117 ? 24.845 -0.662 30.125 1.00 36.08 223 ALA F N 1
ATOM 5516 C CA . ALA F 1 117 ? 24.297 -2.025 30.068 1.00 39.80 223 ALA F CA 1
ATOM 5517 C C . ALA F 1 117 ? 25.391 -3.102 30.176 1.00 42.25 223 ALA F C 1
ATOM 5518 O O . ALA F 1 117 ? 25.172 -4.282 29.819 1.00 43.68 223 ALA F O 1
ATOM 5520 N N . GLU F 1 118 ? 26.560 -2.696 30.683 1.00 44.27 224 GLU F N 1
ATOM 5521 C CA . GLU F 1 118 ? 27.699 -3.598 30.855 1.00 45.70 224 GLU F CA 1
ATOM 5522 C C . GLU F 1 118 ? 27.982 -3.902 32.330 1.00 46.16 224 GLU F C 1
ATOM 5523 O O . GLU F 1 118 ? 27.335 -3.352 33.235 1.00 46.81 224 GLU F O 1
#

Sequence (620 aa):
GRENLYFQGGLGFALDEEDLRRIIYVVNSGCLRHVRRRRSSRDDELLGRVVTEVLPETQQGSYFDALCRRKKKVLATGRREQQTRRVDDSLYSPGTIEVTAAADSSGALVVVHFRDVTAERENLYFQGGLGFALDEDLRIIYVNSGCCLRRHVRRRSRRDELLLGRVVTEEVLPETQGSYFDALCRKVLATGREQQQTRVDSLYSPGTIEVTAAADSSGGAALVVHFRDVTAESGRENLYFQGGLGFALDEEDLRRIIYVNSGCLRRHVRRRSRDDELLLGRVVTEVLPETQGSYFDALCRRKVLATGRREQQQTRVDDSLYSPGTIEVTAAADSGALVVVHFRRDVTGRRENLYFQGGLGFALDEEDLRRIIYVVNSSGCLRRRHVRRRSRRDELLGRRVVTEEVLPETQQGSYFDALCRRKVLATGRREQQTRVDSLYSPGTIEVTAAADSGALLVVVHFRRDVTAEGRENLYFQGGLGFALDEDLRRIIYVVNSGCLRRHVRRSRDELLGRRVVTEVLPETQQGSYFDALCRKVLATGRREQQTRRVDDSLYSPGTIEVTAAADSSGGAALVVVHFRDVTARENLYFQGGLGFALDEDLRRIIYVNSSGCCLRRHVRRRSRRDELLGRRVVTEVLPETQGSYFDALCRKVLATGRREQQTRRVDSSLYSPGTIEVTAAADSGALVVVHFRDVTAE

CATH classification: 3.30.450.20

Organism: Rhodococcus jostii (strain RHA1) (NCBI:txid101510)

Foldseek 3Di:
DDADPVRNVPWWKKAAPQQQAQDTDPNVCVLQVHDPVQRHRHRCCVSPVLCPPHVNVVQQVCCVVPQDKDWDWDADSSHGQIKIKIWHDDPNIIMIIIDDPNPD/DADPVRHVPWWKKAALQQQAADTDPNVCVQQVHDPVQRHRHRCCVSPVLCPPDPNVVLQVCCVVPQAKDKDWDQDPSHGQIKIKIWHDDPRMIMITIDDPNVD/DDPADPVRNVPWWKWAAPQQQDADTDPNVCVQQVHDPVQRHRHRCCVSVVLCPPDVNVVLQVVCVVPQAKDWDWDADPRDGDTKIKIWHDDPRIIMIIMDDDD/DDADPVRNVPWWKWAAPQQAAADTDPRVCVLQVHDPVLRHRHRCCVSVVLCVPHVNVVLQVCCVVPQAKDWDWDQDPSHGQIKIKIWHDDPRIIMIIMDDPHPD/DDADPVRNVPWWKKAAPQQAAADTDPNVCVQQVHDCVQRHRDRCCVSVVQPPPHVNVVLQVCCVVVQAKDKDWDADRSDGQTKIKIWHDDPRIIMITIDDPND/DADPVRHVPWWKWAAPQQQAADTDPNRCVQQVHDPVQRHRHRCCVSVVLCVPPVNVVLQVVCVVPQDKDWDWDADPSHGQIKIKIWHDDPRTTMIIIDDPNVD

Nearest PDB structures (foldseek):
  3fg8-assembly3_C  TM=1.002E+00  e=3.197E-19  Rhodococcus jostii RHA1
  1mzu-assembly3_C  TM=7.635E-01  e=2.264E-04  Rhodospirillum centenum
  3fc7-assembly2_B  TM=7.516E-01  e=1.430E-03  Haloarcula marismortui
  9eut-assembly1_B  TM=7.491E-01  e=3.954E-03  Pseudomonas aeruginosa
  3c2w-assembly1_E  TM=7.563E-01  e=1.937E-02  Pseudomonas aeruginosa